Protein AF-A0A954UWZ0-F1 (afdb_monomer)

Sequence (374 aa):
MNQTPENRAALRHLAVEPMRAAGLEYAEPALAWEMLARMNYYPSLVQVFGRQIIESVGRKPLGKEGPRWLLHRETLFEGEVAERIANQIRDRFQLTLNLDLRYECIAKSIALHRLDTAGGDAKVLTQGLSAPEIASIALQNWPGSLSKPTVGDFEELLREMVDLGVLGRFPQDRYGLRNAQVAQMLGLRDTLESDLLALMDRENEPSYDAAEFHTALRPLLPEERAPFADRVMERLFDLGMPGLRIAIVPEAIVGTEAANRLKVAAAVWLGGKHALVSPEEARIRKALDACGSDPQVLVIDGPWKDSTATALSRHPAVIQGRCLPIWCLEFLPTSEHDWEVYRASTWSEAMLRHWLVERGLASALDDVETRRAI

Radius of gyration: 31.94 Å; Cα contacts (8 Å, |Δi|>4): 520; chains: 1; bounding box: 74×58×81 Å

pLDDT: mean 87.0, std 9.44, range [48.03, 98.19]

Foldseek 3Di:
DQPDPVNVVVLLCLLAVLCVVLQEHEPDSCVSVVLCVLLVNDSVLSNVLSVLLSVVVVPDPDDDDDSHHYDDPCSRCHDPSNVVSLVVSLVVLVVLCVVDLLSLLLLLQLLLQLVPDDCSVCAAAPAADALVVSLVRSVVLAAPQDDRDDSVVSLVVQVVCVVSQQWDADPPRGIHGNHVSSSVSSHDNVVSVVVSNVRNDWHDQDDDDQQFAWDALPPVRRLATQLARNVLLCVLQPLVDFFEEEEQRACVARNPPNLVSNLSSCCVPVNDHEEEFELDLVGVVVVLVVQDQAAYEYEYEDDDDQVSRVVVRPDPCRVVSSYYYYYYDNDDDDDPDDHHYDYGDHHDLSNVLVSCVVVVVDPGSDDPVSVVVD

Nearest PDB structures (foldseek):
  6lk0-assembly1_A  TM=4.253E-01  e=1.100E-01  Homo sapiens
  4xgu-assembly1_A  TM=4.055E-01  e=1.363E-01  Caenorhabditis elegans
  6l8d-assembly1_B  TM=5.188E-01  e=1.686E+00  Synechocystis sp. PCC 6803 substr. Kazusa
  3g2q-assembly1_A  TM=3.114E-01  e=8.407E-01  Amycolatopsis orientalis
  1nv9-assembly1_A  TM=2.698E-01  e=1.514E+00  Thermotoga maritima

Structure (mmCIF, N/CA/C/O backbone):
data_AF-A0A954UWZ0-F1
#
_entry.id   AF-A0A954UWZ0-F1
#
loop_
_atom_site.group_PDB
_atom_site.id
_atom_site.type_symbol
_atom_site.label_atom_id
_atom_site.label_alt_id
_atom_site.label_comp_id
_atom_site.label_asym_id
_atom_site.label_entity_id
_atom_site.label_seq_id
_atom_site.pdbx_PDB_ins_code
_atom_site.Cartn_x
_atom_site.Cartn_y
_atom_site.Cartn_z
_atom_site.occupancy
_atom_site.B_iso_or_equiv
_atom_site.auth_seq_id
_atom_site.auth_comp_id
_atom_site.auth_asym_id
_atom_site.auth_atom_id
_atom_site.pdbx_PDB_model_num
ATOM 1 N N . MET A 1 1 ? -27.052 6.451 12.033 1.00 48.03 1 MET A N 1
ATOM 2 C CA . MET A 1 1 ? -28.026 5.764 11.133 1.00 48.03 1 MET A CA 1
ATOM 3 C C . MET A 1 1 ? -29.005 4.744 11.775 1.00 48.03 1 MET A C 1
ATOM 5 O O . MET A 1 1 ? -30.148 4.702 11.338 1.00 48.03 1 MET A O 1
ATOM 9 N N . ASN A 1 2 ? -28.676 3.939 12.803 1.00 51.31 2 ASN A N 1
ATOM 10 C CA . ASN A 1 2 ? -29.517 2.775 13.215 1.00 51.31 2 ASN A CA 1
ATOM 11 C C . ASN A 1 2 ? -30.603 3.016 14.299 1.00 51.31 2 ASN A C 1
ATOM 13 O O . ASN A 1 2 ? -31.084 2.058 14.900 1.00 51.31 2 ASN A O 1
ATOM 17 N N . GLN A 1 3 ? -30.987 4.262 14.598 1.00 56.03 3 GLN A N 1
ATOM 18 C CA . GLN A 1 3 ? -31.855 4.565 15.757 1.00 56.03 3 GLN A CA 1
ATOM 19 C C . GLN A 1 3 ? -33.320 4.894 15.419 1.00 56.03 3 GLN A C 1
ATOM 21 O O . GLN A 1 3 ? -34.137 5.021 16.338 1.00 56.03 3 GLN A O 1
ATOM 26 N N . THR A 1 4 ? -33.689 5.007 14.136 1.00 72.88 4 THR A N 1
ATOM 27 C CA . THR A 1 4 ? -35.088 5.288 13.774 1.00 72.88 4 THR A CA 1
ATOM 28 C C . THR A 1 4 ? -36.001 4.117 14.164 1.00 72.88 4 THR A C 1
ATOM 30 O O . THR A 1 4 ? -35.552 2.964 14.236 1.00 72.88 4 THR A O 1
ATOM 33 N N . PRO A 1 5 ? -37.284 4.377 14.470 1.00 73.00 5 PRO A N 1
ATOM 34 C CA . PRO A 1 5 ? -38.258 3.319 14.715 1.00 73.00 5 PRO A CA 1
ATOM 35 C C . PRO A 1 5 ? -38.343 2.306 13.563 1.00 73.00 5 PRO A C 1
ATOM 37 O O . PRO A 1 5 ? -38.382 1.106 13.840 1.00 73.00 5 PRO A O 1
ATOM 40 N N . GLU A 1 6 ? -38.282 2.751 12.297 1.00 76.12 6 GLU A N 1
ATOM 41 C CA . GLU A 1 6 ? -38.305 1.834 11.147 1.00 76.12 6 GLU A CA 1
ATOM 42 C C . GLU A 1 6 ? -37.066 0.932 11.111 1.00 76.12 6 GLU A C 1
ATOM 44 O O . GLU A 1 6 ? -37.188 -0.282 10.945 1.00 76.12 6 GLU A O 1
ATOM 49 N N . ASN A 1 7 ? -35.874 1.492 11.350 1.00 77.31 7 ASN A N 1
ATOM 50 C CA . ASN A 1 7 ? -34.628 0.722 11.338 1.00 77.31 7 ASN A CA 1
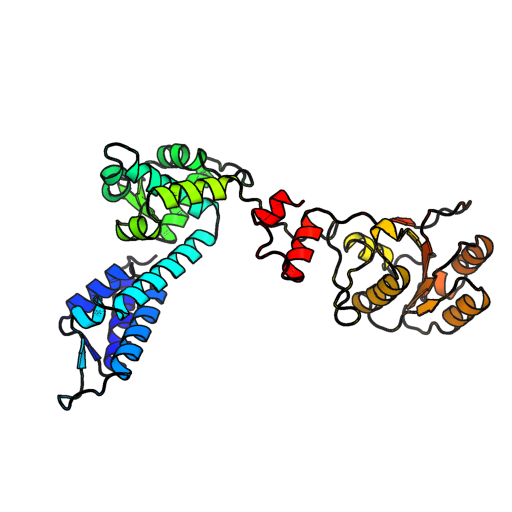ATOM 51 C C . ASN A 1 7 ? -34.595 -0.320 12.462 1.00 77.31 7 ASN A C 1
ATOM 53 O O . ASN A 1 7 ? -34.127 -1.440 12.258 1.00 77.31 7 ASN A O 1
ATOM 57 N N . ARG A 1 8 ? -35.147 0.004 13.638 1.00 78.06 8 ARG A N 1
ATOM 58 C CA . ARG A 1 8 ? -35.280 -0.958 14.744 1.00 78.06 8 ARG A CA 1
ATOM 59 C C . ARG A 1 8 ? -36.257 -2.086 14.423 1.00 78.06 8 ARG A C 1
ATOM 61 O O . ARG A 1 8 ? -35.987 -3.229 14.790 1.00 78.06 8 ARG A O 1
ATOM 68 N N . ALA A 1 9 ? -37.356 -1.793 13.729 1.00 84.00 9 ALA A N 1
ATOM 69 C CA . ALA A 1 9 ? -38.283 -2.821 13.265 1.00 84.00 9 ALA A CA 1
ATOM 70 C C . ALA A 1 9 ? -37.613 -3.744 12.233 1.00 84.00 9 ALA A C 1
ATOM 72 O O . ALA A 1 9 ? -37.631 -4.962 12.407 1.00 84.00 9 ALA A O 1
ATOM 73 N N . ALA A 1 10 ? -36.941 -3.181 11.224 1.00 85.25 10 ALA A N 1
ATOM 74 C CA . ALA A 1 10 ? -36.219 -3.945 10.207 1.00 85.25 10 ALA A CA 1
ATOM 75 C C . ALA A 1 10 ? -35.117 -4.839 10.809 1.00 85.25 10 ALA A C 1
ATOM 77 O O . ALA A 1 10 ? -35.007 -6.015 10.464 1.00 85.25 10 ALA A O 1
ATOM 78 N N . LEU A 1 11 ? -34.347 -4.325 11.775 1.00 85.25 11 LEU A N 1
ATOM 79 C CA . LEU A 1 11 ? -33.354 -5.110 12.518 1.00 85.25 11 LEU A CA 1
ATOM 80 C C . LEU A 1 11 ? -33.984 -6.265 13.300 1.00 85.25 11 LEU A C 1
ATOM 82 O O . LEU A 1 11 ? -33.419 -7.356 13.356 1.00 85.25 11 LEU A O 1
ATOM 86 N N . ARG A 1 12 ? -35.168 -6.058 13.882 1.00 88.19 12 ARG A N 1
ATOM 87 C CA . ARG A 1 12 ? -35.901 -7.134 14.553 1.00 88.19 12 ARG A CA 1
ATOM 88 C C . ARG A 1 12 ? -36.356 -8.207 13.568 1.00 88.19 12 ARG A C 1
ATOM 90 O O . ARG A 1 12 ? -36.210 -9.385 13.883 1.00 88.19 12 ARG A O 1
ATOM 97 N N . HIS A 1 13 ? -36.864 -7.829 12.396 1.00 90.69 13 HIS A N 1
ATOM 98 C CA . HIS A 1 13 ? -37.191 -8.796 11.341 1.00 90.69 13 HIS A CA 1
ATOM 99 C C . HIS A 1 13 ? -35.959 -9.617 10.951 1.00 90.69 13 HIS A C 1
ATOM 101 O O . HIS A 1 13 ? -36.022 -10.845 10.926 1.00 90.69 13 HIS A O 1
ATOM 107 N N . LEU A 1 14 ? -34.813 -8.955 10.785 1.00 91.19 14 LEU A N 1
ATOM 108 C CA . LEU A 1 14 ? -33.541 -9.603 10.472 1.00 91.19 14 LEU A CA 1
ATOM 109 C C . LEU A 1 14 ? -33.065 -10.580 11.560 1.00 91.19 14 LEU A C 1
ATOM 111 O O . LEU A 1 14 ? -32.454 -11.594 11.238 1.00 91.19 14 LEU A O 1
ATOM 115 N N . ALA A 1 15 ? -33.343 -10.299 12.835 1.00 89.62 15 ALA A N 1
ATOM 116 C CA . ALA A 1 15 ? -33.017 -11.203 13.937 1.00 89.62 15 ALA A CA 1
ATOM 117 C C . ALA A 1 15 ? -34.002 -12.383 14.054 1.00 89.62 15 ALA A C 1
ATOM 119 O O . ALA A 1 15 ? -33.606 -13.480 14.431 1.00 89.62 15 ALA A O 1
ATOM 120 N N . VAL A 1 16 ? -35.285 -12.181 13.738 1.00 92.44 16 VAL A N 1
ATOM 121 C CA . VAL A 1 16 ? -36.350 -13.154 14.039 1.00 92.44 16 VAL A CA 1
ATOM 122 C C . VAL A 1 16 ? -36.693 -14.068 12.865 1.00 92.44 16 VAL A C 1
ATOM 124 O O . VAL A 1 16 ? -36.860 -15.272 13.060 1.00 92.44 16 VAL A O 1
ATOM 127 N N . GLU A 1 17 ? -36.836 -13.531 11.656 1.00 91.56 17 GLU A N 1
ATOM 128 C CA . GLU A 1 17 ? -37.339 -14.306 10.515 1.00 91.56 17 GLU A CA 1
ATOM 129 C C . GLU A 1 17 ? -36.389 -15.422 10.069 1.00 91.56 17 GLU A C 1
ATOM 131 O O . GLU A 1 17 ? -36.869 -16.546 9.895 1.00 91.56 17 GLU A O 1
ATOM 136 N N . PRO A 1 18 ? -35.062 -15.202 9.967 1.00 90.25 18 PRO A N 1
ATOM 137 C CA . PRO A 1 18 ? -34.137 -16.272 9.606 1.00 90.25 18 PRO A CA 1
ATOM 138 C C . PRO A 1 18 ? -34.123 -17.416 10.627 1.00 90.25 18 PRO A C 1
ATOM 140 O O . PRO A 1 18 ? -34.070 -18.579 10.237 1.00 90.25 18 PRO A O 1
ATOM 143 N N . MET A 1 19 ? -34.233 -17.102 11.926 1.00 89.44 19 MET A N 1
ATOM 144 C CA . MET A 1 19 ? -34.330 -18.116 12.986 1.00 89.44 19 MET A CA 1
ATOM 145 C C . MET A 1 19 ? -35.578 -18.976 12.795 1.00 89.44 19 MET A C 1
ATOM 147 O O . MET A 1 19 ? -35.490 -20.201 12.747 1.00 89.44 19 MET A O 1
ATOM 151 N N . ARG A 1 20 ? -36.735 -18.334 12.596 1.00 89.12 20 ARG A N 1
ATOM 152 C CA . ARG A 1 20 ? -38.009 -19.033 12.378 1.00 89.12 20 ARG A CA 1
ATOM 153 C C . ARG A 1 20 ? -38.005 -19.885 11.120 1.00 89.12 20 ARG A C 1
ATOM 155 O O . ARG A 1 20 ? -38.524 -20.999 11.152 1.00 89.12 20 ARG A O 1
ATOM 162 N N . ALA A 1 21 ? -37.415 -19.385 10.036 1.00 88.12 21 ALA A N 1
ATOM 163 C CA . ALA A 1 21 ? -37.263 -20.132 8.792 1.00 88.12 21 ALA A CA 1
ATOM 164 C C . ALA A 1 21 ? -36.388 -21.385 8.973 1.00 88.12 21 ALA A C 1
ATOM 166 O O . ALA A 1 21 ? -36.659 -22.410 8.355 1.00 88.12 21 ALA A O 1
ATOM 167 N N . ALA A 1 22 ? -35.394 -21.331 9.865 1.00 86.44 22 ALA A N 1
ATOM 168 C CA . ALA A 1 22 ? -34.556 -22.470 10.238 1.00 86.44 22 ALA A CA 1
ATOM 169 C C . ALA A 1 22 ? -35.210 -23.424 11.264 1.00 86.44 22 ALA A C 1
ATOM 171 O O . ALA A 1 22 ? -34.562 -24.361 11.724 1.00 86.44 22 ALA A O 1
ATOM 172 N N . GLY A 1 23 ? -36.475 -23.200 11.643 1.00 86.75 23 GLY A N 1
ATOM 173 C CA . GLY A 1 23 ? -37.163 -24.003 12.659 1.00 86.75 23 GLY A CA 1
ATOM 174 C C . GLY A 1 23 ? -36.753 -23.666 14.096 1.00 86.75 23 GLY A C 1
ATOM 175 O O . GLY A 1 23 ? -36.926 -24.487 14.992 1.00 86.75 23 GLY A O 1
ATOM 176 N N . LEU A 1 24 ? -36.210 -22.472 14.336 1.00 87.25 24 LEU A N 1
ATOM 177 C CA . LEU A 1 24 ? -35.802 -21.989 15.654 1.00 87.25 24 LEU A CA 1
ATOM 178 C C . LEU A 1 24 ? -36.759 -20.897 16.142 1.00 87.25 24 LEU A C 1
ATOM 180 O O . LEU A 1 24 ? -37.210 -20.047 15.373 1.00 87.25 24 LEU A O 1
ATOM 184 N N . GLU A 1 25 ? -37.056 -20.880 17.435 1.00 89.19 25 GLU A N 1
ATOM 185 C CA . GLU A 1 25 ? -37.879 -19.841 18.053 1.00 89.19 25 GLU A CA 1
ATOM 186 C C . GLU A 1 25 ? -37.233 -19.362 19.351 1.00 89.19 25 GLU A C 1
ATOM 188 O O . GLU A 1 25 ? -36.714 -20.157 20.124 1.00 89.19 25 GLU A O 1
ATOM 193 N N . TYR A 1 26 ? -37.226 -18.054 19.603 1.00 89.88 26 TYR A N 1
ATOM 194 C CA . TYR A 1 26 ? -36.722 -17.528 20.871 1.00 89.88 26 TYR A CA 1
ATOM 195 C C . TYR A 1 26 ? -37.635 -17.972 22.014 1.00 89.88 26 TYR A C 1
ATOM 197 O O . TYR A 1 26 ? -38.842 -17.745 21.942 1.00 89.88 26 TYR A O 1
ATOM 205 N N . ALA A 1 27 ? -37.057 -18.543 23.076 1.00 89.69 27 ALA A N 1
ATOM 206 C CA . ALA A 1 27 ? -37.810 -18.933 24.269 1.00 89.69 27 ALA A CA 1
ATOM 207 C C . ALA A 1 27 ? -38.535 -17.728 24.897 1.00 89.69 27 ALA A C 1
ATOM 209 O O . ALA A 1 27 ? -39.669 -17.838 25.355 1.00 89.69 27 ALA A O 1
ATOM 210 N N . GLU A 1 28 ? -37.899 -16.555 24.840 1.00 90.81 28 GLU A N 1
ATOM 211 C CA . GLU A 1 28 ? -38.469 -15.280 25.262 1.00 90.81 28 GLU A CA 1
ATOM 212 C C . GLU A 1 28 ? -38.298 -14.223 24.158 1.00 90.81 28 GLU A C 1
ATOM 214 O O . GLU A 1 28 ? -37.188 -14.038 23.649 1.00 90.81 28 GLU A O 1
ATOM 219 N N . PRO A 1 29 ? -39.337 -13.432 23.822 1.00 85.75 29 PRO A N 1
ATOM 220 C CA . PRO A 1 29 ? -39.229 -12.363 22.825 1.00 85.75 29 PRO A CA 1
ATOM 221 C C . PRO A 1 29 ? -38.165 -11.300 23.142 1.00 85.75 29 PRO A C 1
ATOM 223 O O . PRO A 1 29 ? -37.688 -10.619 22.233 1.00 85.75 29 PRO A O 1
ATOM 226 N N . ALA A 1 30 ? -37.803 -11.141 24.420 1.00 88.69 30 ALA A N 1
ATOM 227 C CA . ALA A 1 30 ? -36.770 -10.214 24.875 1.00 88.69 30 ALA A CA 1
ATOM 228 C C . ALA A 1 30 ? -35.358 -10.618 24.413 1.00 88.69 30 ALA A C 1
ATOM 230 O O . ALA A 1 30 ? -34.522 -9.742 24.195 1.00 88.69 30 ALA A O 1
ATOM 231 N N . LEU A 1 31 ? -35.105 -11.911 24.177 1.00 90.38 31 LEU A N 1
ATOM 232 C CA . LEU A 1 31 ? -33.791 -12.410 23.754 1.00 90.38 31 LEU A CA 1
ATOM 233 C C . LEU A 1 31 ? -33.380 -11.881 22.377 1.00 90.38 31 LEU A C 1
ATOM 235 O O . LEU A 1 31 ? -32.201 -11.619 22.147 1.00 90.38 31 LEU A O 1
ATOM 239 N N . ALA A 1 32 ? -34.341 -11.650 21.479 1.00 89.62 32 ALA A N 1
ATOM 240 C CA . ALA A 1 32 ? -34.068 -11.016 20.192 1.00 89.62 32 ALA A CA 1
ATOM 241 C C . ALA A 1 32 ? -33.551 -9.576 20.372 1.00 89.62 32 ALA A C 1
ATOM 243 O O . ALA A 1 32 ? -32.620 -9.156 19.691 1.00 89.62 32 ALA A O 1
ATOM 244 N N . TRP A 1 33 ? -34.110 -8.824 21.324 1.00 87.38 33 TRP A N 1
ATOM 245 C CA . TRP A 1 33 ? -33.643 -7.471 21.636 1.00 87.38 33 TRP A CA 1
ATOM 246 C C . TRP A 1 33 ? -32.287 -7.471 22.338 1.00 87.38 33 TRP A C 1
ATOM 248 O O . TRP A 1 33 ? -31.439 -6.637 22.027 1.00 87.38 33 TRP A O 1
ATOM 258 N N . GLU A 1 34 ? -32.056 -8.427 23.236 1.00 86.50 34 GLU A N 1
ATOM 259 C CA . GLU A 1 34 ? -30.763 -8.609 23.897 1.00 86.50 34 GLU A CA 1
ATOM 260 C C . GLU A 1 34 ? -29.657 -8.952 22.885 1.00 86.50 34 GLU A C 1
ATOM 262 O O . GLU A 1 34 ? -28.566 -8.382 22.932 1.00 86.50 34 GLU A O 1
ATOM 267 N N . MET A 1 35 ? -29.963 -9.811 21.907 1.00 85.94 35 MET A N 1
ATOM 268 C CA . MET A 1 35 ? -29.074 -10.116 20.787 1.00 85.94 35 MET A CA 1
ATOM 269 C C . MET A 1 35 ? -28.753 -8.854 19.977 1.00 85.94 35 MET A C 1
ATOM 271 O O . MET A 1 35 ? -27.581 -8.560 19.746 1.00 85.94 35 MET A O 1
ATOM 275 N N . LEU A 1 36 ? -29.767 -8.081 19.573 1.00 85.06 36 LEU A N 1
ATOM 276 C CA . LEU A 1 36 ? -29.563 -6.834 18.826 1.00 85.06 36 LEU A CA 1
ATOM 277 C C . LEU A 1 36 ? -28.694 -5.832 19.596 1.00 85.06 36 LEU A C 1
ATOM 279 O O . LEU A 1 36 ? -27.803 -5.218 19.006 1.00 85.06 36 LEU A O 1
ATOM 283 N N . ALA A 1 37 ? -28.917 -5.701 20.906 1.00 78.88 37 ALA A N 1
ATOM 284 C CA . ALA A 1 37 ? -28.127 -4.836 21.771 1.00 78.88 37 ALA A CA 1
ATOM 285 C C . ALA A 1 37 ? -26.653 -5.265 21.821 1.00 78.88 37 ALA A C 1
ATOM 287 O O . ALA A 1 37 ? -25.778 -4.422 21.627 1.00 78.88 37 ALA A O 1
ATOM 288 N N . ARG A 1 38 ? -26.371 -6.567 21.981 1.00 77.06 38 ARG A N 1
ATOM 289 C CA . ARG A 1 38 ? -25.001 -7.115 21.938 1.00 77.06 38 ARG A CA 1
ATOM 290 C C . ARG A 1 38 ? -24.318 -6.930 20.585 1.00 77.06 38 ARG A C 1
ATOM 292 O O . ARG A 1 38 ? -23.105 -6.745 20.536 1.00 77.06 38 ARG A O 1
ATOM 299 N N . MET A 1 39 ? -25.072 -6.980 19.486 1.00 77.25 39 MET A N 1
ATOM 300 C CA . MET A 1 39 ? -24.551 -6.710 18.137 1.00 77.25 39 MET A CA 1
ATOM 301 C C . MET A 1 39 ? -24.466 -5.209 17.833 1.00 77.25 39 MET A C 1
ATOM 303 O O . MET A 1 39 ? -24.257 -4.815 16.684 1.00 77.25 39 MET A O 1
ATOM 307 N N . ASN A 1 40 ? -24.687 -4.361 18.842 1.00 72.81 40 ASN A N 1
ATOM 308 C CA . ASN A 1 40 ? -24.685 -2.909 18.742 1.00 72.81 40 ASN A CA 1
ATOM 309 C C . ASN A 1 40 ? -25.610 -2.378 17.623 1.00 72.81 40 ASN A C 1
ATOM 311 O O . ASN A 1 40 ? -25.393 -1.298 17.064 1.00 72.81 40 ASN A O 1
ATOM 315 N N . TYR A 1 41 ? -26.662 -3.145 17.313 1.00 74.62 41 TYR A N 1
ATOM 316 C CA . TYR A 1 41 ? -27.624 -2.901 16.241 1.00 74.62 41 TYR A CA 1
ATOM 317 C C . TYR A 1 41 ? -27.005 -2.813 14.831 1.00 74.62 41 TYR A C 1
ATOM 319 O O . TYR A 1 41 ? -27.553 -2.124 13.973 1.00 74.62 41 TYR A O 1
ATOM 327 N N . TYR A 1 42 ? -25.882 -3.492 14.554 1.00 74.94 42 TYR A N 1
ATOM 328 C CA . TYR A 1 42 ? -25.341 -3.606 13.190 1.00 74.94 42 TYR A CA 1
ATOM 329 C C . TYR A 1 42 ? -25.991 -4.759 12.420 1.00 74.94 42 TYR A C 1
ATOM 331 O O . TYR A 1 42 ? -25.825 -5.913 12.824 1.00 74.94 42 TYR A O 1
ATOM 339 N N . PRO A 1 43 ? -26.644 -4.501 11.269 1.00 77.88 43 PRO A N 1
ATOM 340 C CA . PRO A 1 43 ? -27.280 -5.553 10.473 1.00 77.88 43 PRO A CA 1
ATOM 341 C C . PRO A 1 43 ? -26.333 -6.701 10.096 1.00 77.88 43 PRO A C 1
ATOM 343 O O . PRO A 1 43 ? -26.701 -7.870 10.184 1.00 77.88 43 PRO A O 1
ATOM 346 N N . SER A 1 44 ? -25.089 -6.381 9.727 1.00 75.88 44 SER A N 1
ATOM 347 C CA . SER A 1 44 ? -24.096 -7.387 9.331 1.00 75.88 44 SER A CA 1
ATOM 348 C C . SER A 1 44 ? -23.703 -8.314 10.488 1.00 75.88 44 SER A C 1
ATOM 350 O O . SER A 1 44 ? -23.582 -9.519 10.285 1.00 75.88 44 SER A O 1
ATOM 352 N N . LEU A 1 45 ? -23.575 -7.790 11.712 1.00 77.06 45 LEU A N 1
ATOM 353 C CA . LEU A 1 45 ? -23.287 -8.598 12.901 1.00 77.06 45 LEU A CA 1
ATOM 354 C C . LEU A 1 45 ? -24.476 -9.482 13.291 1.00 77.06 45 LEU A C 1
ATOM 356 O O . LEU A 1 45 ? -24.283 -10.642 13.640 1.00 77.06 45 LEU A O 1
ATOM 360 N N . VAL A 1 46 ? -25.703 -8.974 13.154 1.00 84.50 46 VAL A N 1
ATOM 361 C CA . VAL A 1 46 ? -26.940 -9.747 13.367 1.00 84.50 46 VAL A CA 1
ATOM 362 C C . VAL A 1 46 ? -27.012 -10.948 12.421 1.00 84.50 46 VAL A C 1
ATOM 364 O O . VAL A 1 46 ? -27.310 -12.057 12.858 1.00 84.50 46 VAL A O 1
ATOM 367 N N . GLN A 1 47 ? -26.685 -10.753 11.141 1.00 85.69 47 GLN A N 1
ATOM 368 C CA . GLN A 1 47 ? -26.651 -11.831 10.146 1.00 85.69 47 GLN A CA 1
ATOM 369 C C . GLN A 1 47 ? -25.580 -12.875 10.460 1.00 85.69 47 GLN A C 1
ATOM 371 O O . GLN A 1 47 ? -25.848 -14.077 10.423 1.00 85.69 47 GLN A O 1
ATOM 376 N N . VAL A 1 48 ? -24.370 -12.418 10.786 1.00 80.50 48 VAL A N 1
ATOM 377 C CA . VAL A 1 48 ? -23.250 -13.295 11.132 1.00 80.50 48 VAL A CA 1
ATOM 378 C C . VAL A 1 48 ? -23.582 -14.119 12.377 1.00 80.50 48 VAL A C 1
ATOM 380 O O . VAL A 1 48 ? -23.448 -15.341 12.335 1.00 80.50 48 VAL A O 1
ATOM 383 N N . PHE A 1 49 ? -24.099 -13.483 13.432 1.00 82.31 49 PHE A N 1
ATOM 384 C CA . PHE A 1 49 ? -24.588 -14.147 14.641 1.00 82.31 49 PHE A CA 1
ATOM 385 C C . PHE A 1 49 ? -25.629 -15.212 14.301 1.00 82.31 49 PHE A C 1
ATOM 387 O O . PHE A 1 49 ? -25.502 -16.364 14.713 1.00 82.31 49 PHE A O 1
ATOM 394 N N . GLY A 1 50 ? -26.640 -14.842 13.511 1.00 87.31 50 GLY A N 1
ATOM 395 C CA . GLY A 1 50 ? -27.712 -15.755 13.150 1.00 87.31 50 GLY A CA 1
ATOM 396 C C . GLY A 1 50 ? -27.202 -16.999 12.424 1.00 87.31 50 GLY A C 1
ATOM 397 O O . GLY A 1 50 ? -27.568 -18.119 12.779 1.00 87.31 50 GLY A O 1
ATOM 398 N N . ARG A 1 51 ? -26.273 -16.826 11.477 1.00 86.81 51 ARG A N 1
ATOM 399 C CA . ARG A 1 51 ? -25.600 -17.951 10.818 1.00 86.81 51 ARG A CA 1
ATOM 400 C C . ARG A 1 51 ? -24.889 -18.857 11.829 1.00 86.81 51 ARG A C 1
ATOM 402 O O . ARG A 1 51 ? -25.055 -20.070 11.755 1.00 86.81 51 ARG A O 1
ATOM 409 N N . GLN A 1 52 ? -24.154 -18.290 12.791 1.00 83.31 52 GLN A N 1
ATOM 410 C CA . GLN A 1 52 ? -23.436 -19.086 13.794 1.00 83.31 52 GLN A CA 1
ATOM 411 C C . GLN A 1 52 ? -24.365 -19.919 14.683 1.00 83.31 52 GLN A C 1
ATOM 413 O O . GLN A 1 52 ? -24.005 -21.046 15.025 1.00 83.31 52 GLN A O 1
ATOM 418 N N . ILE A 1 53 ? -25.533 -19.383 15.051 1.00 85.06 53 ILE A N 1
ATOM 419 C CA . ILE A 1 53 ? -26.549 -20.117 15.817 1.00 85.06 53 ILE A CA 1
ATOM 420 C C . ILE A 1 53 ? -27.123 -21.264 14.988 1.00 85.06 53 ILE A C 1
ATOM 422 O O . ILE A 1 53 ? -27.179 -22.396 15.457 1.00 85.06 53 ILE A O 1
ATOM 426 N N . ILE A 1 54 ? -27.508 -21.006 13.738 1.00 85.88 54 ILE A N 1
ATOM 427 C CA . ILE A 1 54 ? -28.083 -22.044 12.870 1.00 85.88 54 ILE A CA 1
ATOM 428 C C . ILE A 1 54 ? -27.070 -23.178 12.646 1.00 85.88 54 ILE A C 1
ATOM 430 O O . ILE A 1 54 ? -27.416 -24.353 12.761 1.00 85.88 54 ILE A O 1
ATOM 434 N N . GLU A 1 55 ? -25.802 -22.843 12.397 1.00 83.31 55 GLU A N 1
ATOM 435 C CA . GLU A 1 55 ? -24.730 -23.828 12.220 1.00 83.31 55 GLU A CA 1
ATOM 436 C C . GLU A 1 55 ? -24.424 -24.627 13.494 1.00 83.31 55 GLU A C 1
ATOM 438 O O . GLU A 1 55 ? -24.112 -25.816 13.407 1.00 83.31 55 GLU A O 1
ATOM 443 N N . SER A 1 56 ? -24.483 -24.003 14.675 1.00 76.94 56 SER A N 1
ATOM 444 C CA . SER A 1 56 ? -24.187 -24.688 15.940 1.00 76.94 56 SER A CA 1
ATOM 445 C C . SER A 1 56 ? -25.310 -25.640 16.353 1.00 76.94 56 SER A C 1
ATOM 447 O O . SER A 1 56 ? -25.040 -26.738 16.845 1.00 76.94 56 SER A O 1
ATOM 449 N N . VAL A 1 57 ? -26.562 -25.255 16.099 1.00 75.38 57 VAL A N 1
ATOM 450 C CA . VAL A 1 57 ? -27.747 -26.067 16.392 1.00 75.38 57 VAL A CA 1
ATOM 451 C C . VAL A 1 57 ? -27.899 -27.205 15.385 1.00 75.38 57 VAL A C 1
ATOM 453 O O . VAL A 1 57 ? -28.158 -28.335 15.789 1.00 75.38 57 VAL A O 1
ATOM 456 N N . GLY A 1 58 ? -27.640 -26.957 14.095 1.00 65.62 58 GLY A N 1
ATOM 457 C CA . GLY A 1 58 ? -27.709 -27.977 13.041 1.00 65.62 58 GLY A CA 1
ATOM 458 C C . GLY A 1 58 ? -26.714 -29.136 13.197 1.00 65.62 58 GLY A C 1
ATOM 459 O O . GLY A 1 58 ? -26.896 -30.186 12.586 1.00 65.62 58 GLY A O 1
ATOM 460 N N . ARG A 1 59 ? -25.673 -28.979 14.027 1.00 61.72 59 ARG A N 1
ATOM 461 C CA . ARG A 1 59 ? -24.676 -30.025 14.328 1.00 61.72 59 ARG A CA 1
ATOM 462 C C . ARG A 1 59 ? -25.062 -30.941 15.494 1.00 61.72 59 ARG A C 1
ATOM 464 O O . ARG A 1 59 ? -24.398 -31.956 15.695 1.00 61.72 59 ARG A O 1
ATOM 471 N N . LYS A 1 60 ? -26.102 -30.614 16.270 1.00 61.81 60 LYS A N 1
ATOM 472 C CA . LYS A 1 60 ? -26.586 -31.458 17.375 1.00 61.81 60 LYS A CA 1
ATOM 473 C C . LYS A 1 60 ? -27.759 -32.321 16.888 1.00 61.81 60 LYS A C 1
ATOM 475 O O . LYS A 1 60 ? -28.655 -31.786 16.240 1.00 61.81 60 LYS A O 1
ATOM 480 N N . PRO A 1 61 ? -27.803 -33.635 17.188 1.00 53.88 61 PRO A N 1
ATOM 481 C CA . PRO A 1 61 ? -28.970 -34.454 16.877 1.00 53.88 61 PRO A CA 1
ATOM 482 C C . PRO A 1 61 ? -30.164 -33.935 17.690 1.00 53.88 61 PRO A C 1
ATOM 484 O O . PRO A 1 61 ? -30.226 -34.100 18.907 1.00 53.88 61 PRO A O 1
ATOM 487 N N . LEU A 1 62 ? -31.081 -33.245 17.013 1.00 58.34 62 LEU A N 1
ATOM 488 C CA . LEU A 1 62 ? -32.267 -32.653 17.623 1.00 58.34 62 LEU A CA 1
ATOM 489 C C . LEU A 1 62 ? -33.199 -33.774 18.116 1.00 58.34 62 LEU A C 1
ATOM 491 O O . LEU A 1 62 ? -33.601 -34.654 17.352 1.00 58.34 62 LEU A O 1
ATOM 495 N N . GLY A 1 63 ? -33.500 -33.768 19.417 1.00 56.56 63 GLY A N 1
ATOM 496 C CA . GLY A 1 63 ? -34.437 -34.695 20.056 1.00 56.56 63 GLY A CA 1
ATOM 497 C C . GLY A 1 63 ? -35.884 -34.485 19.590 1.00 56.56 63 GLY A C 1
ATOM 498 O O . GLY A 1 63 ? -36.252 -33.411 19.126 1.00 56.56 63 GLY A O 1
ATOM 499 N N . LYS A 1 64 ? -36.703 -35.538 19.712 1.00 51.75 64 LYS A N 1
ATOM 500 C CA . LYS A 1 64 ? -38.045 -35.709 19.115 1.00 51.75 64 LYS A CA 1
ATOM 501 C C . LYS A 1 64 ? -39.181 -34.849 19.718 1.00 51.75 64 LYS A C 1
ATOM 503 O O . LYS A 1 64 ? -40.295 -35.352 19.842 1.00 51.75 64 LYS A O 1
ATOM 508 N N . GLU A 1 65 ? -38.962 -33.586 20.071 1.00 52.91 65 GLU A N 1
ATOM 509 C CA . GLU A 1 65 ? -40.045 -32.722 20.573 1.00 52.91 65 GLU A CA 1
ATOM 510 C C . GLU A 1 65 ? -40.278 -31.492 19.687 1.00 52.91 65 GLU A C 1
ATOM 512 O O . GLU A 1 65 ? -39.569 -30.494 19.755 1.00 52.91 65 GLU A O 1
ATOM 517 N N . GLY A 1 66 ? -41.342 -31.578 18.882 1.00 57.84 66 GLY A N 1
ATOM 518 C CA . GLY A 1 66 ? -41.996 -30.440 18.234 1.00 57.84 66 GLY A CA 1
ATOM 519 C C . GLY A 1 66 ? -41.336 -29.897 16.954 1.00 57.84 66 GLY A C 1
ATOM 520 O O . GLY A 1 66 ? -40.196 -30.221 16.635 1.00 57.84 66 GLY A O 1
ATOM 521 N N . PRO A 1 67 ? -42.063 -29.063 16.181 1.00 60.56 67 PRO A N 1
ATOM 522 C CA . PRO A 1 67 ? -41.593 -28.539 14.897 1.00 60.56 67 PRO A CA 1
ATOM 523 C C . PRO A 1 67 ? -40.634 -27.341 15.020 1.00 60.56 67 PRO A C 1
ATOM 525 O O . PRO A 1 67 ? -40.145 -26.870 13.994 1.00 60.56 67 PRO A O 1
ATOM 528 N N . ARG A 1 68 ? -40.400 -26.806 16.231 1.00 68.62 68 ARG A N 1
ATOM 529 C CA . ARG A 1 68 ? -39.509 -25.659 16.469 1.00 68.62 68 ARG A CA 1
ATOM 530 C C . ARG A 1 68 ? -38.706 -25.815 17.750 1.00 68.62 68 ARG A C 1
ATOM 532 O O . ARG A 1 68 ? -39.280 -26.082 18.802 1.00 68.62 68 ARG A O 1
ATOM 539 N N . TRP A 1 69 ? -37.401 -25.592 17.661 1.00 79.31 69 TRP A N 1
ATOM 540 C CA . TRP A 1 69 ? -36.498 -25.667 18.804 1.00 79.31 69 TRP A CA 1
ATOM 541 C C . TRP A 1 69 ? -36.367 -24.308 19.495 1.00 79.31 69 TRP A C 1
ATOM 543 O O . TRP A 1 69 ? -36.235 -23.277 18.828 1.00 79.31 69 TRP A O 1
ATOM 553 N N . LEU A 1 70 ? -36.415 -24.306 20.830 1.00 86.00 70 LEU A N 1
ATOM 554 C CA . LEU A 1 70 ? -36.375 -23.079 21.620 1.00 86.00 70 LEU A CA 1
ATOM 555 C C . LEU A 1 70 ? -34.933 -22.625 21.875 1.00 86.00 70 LEU A C 1
ATOM 557 O O . LEU A 1 70 ? -34.120 -23.349 22.444 1.00 86.00 70 LEU A O 1
ATOM 561 N N . LEU A 1 71 ? -34.635 -21.391 21.477 1.00 86.50 71 LEU A N 1
ATOM 562 C CA . LEU A 1 71 ? -33.381 -20.706 21.758 1.00 86.50 71 LEU A CA 1
ATOM 563 C C . LEU A 1 71 ? -33.464 -20.076 23.146 1.00 86.50 71 LEU A C 1
ATOM 565 O O . LEU A 1 71 ? -34.126 -19.050 23.337 1.00 86.50 71 LEU A O 1
ATOM 569 N N . HIS A 1 72 ? -32.780 -20.699 24.099 1.00 86.75 72 HIS A N 1
ATOM 570 C CA . HIS A 1 72 ? -32.601 -20.171 25.446 1.00 86.75 72 HIS A CA 1
ATOM 571 C C . HIS A 1 72 ? -31.385 -19.241 25.530 1.00 86.75 72 HIS A C 1
ATOM 573 O O . HIS A 1 72 ? -30.532 -19.218 24.635 1.00 86.75 72 HIS A O 1
ATOM 579 N N . ARG A 1 73 ? -31.300 -18.467 26.617 1.00 85.06 73 ARG A N 1
ATOM 580 C CA . ARG A 1 73 ? -30.235 -17.480 26.839 1.00 85.06 73 ARG A CA 1
ATOM 581 C C . ARG A 1 73 ? -28.846 -18.123 26.780 1.00 85.06 73 ARG A C 1
ATOM 583 O O . ARG A 1 73 ? -27.953 -17.577 26.140 1.00 85.06 73 ARG A O 1
ATOM 590 N N . GLU A 1 74 ? -28.710 -19.311 27.353 1.00 83.06 74 GLU A N 1
ATOM 591 C CA . GLU A 1 74 ? -27.473 -20.091 27.430 1.00 83.06 74 GLU A CA 1
ATOM 592 C C . GLU A 1 74 ? -27.003 -20.516 26.032 1.00 83.06 74 GLU A C 1
ATOM 594 O O . GLU A 1 74 ? -25.819 -20.514 25.724 1.00 83.06 74 GLU A O 1
ATOM 599 N N . THR A 1 75 ? -27.941 -20.817 25.128 1.00 78.56 75 THR A N 1
ATOM 600 C CA . THR A 1 75 ? -27.613 -21.179 23.737 1.00 78.56 75 THR A CA 1
ATOM 601 C C . THR A 1 75 ? -27.149 -19.974 22.920 1.00 78.56 75 THR A C 1
ATOM 603 O O . THR A 1 75 ? -26.347 -20.112 21.998 1.00 78.56 75 THR A O 1
ATOM 606 N N . LEU A 1 76 ? -27.682 -18.793 23.234 1.00 80.44 76 LEU A N 1
ATOM 607 C CA . LEU A 1 76 ? -27.411 -17.563 22.498 1.00 80.44 76 LEU A CA 1
ATOM 608 C C . LEU A 1 76 ? -26.140 -16.859 22.979 1.00 80.44 76 LEU A C 1
ATOM 610 O O . LEU A 1 76 ? -25.439 -16.256 22.167 1.00 80.44 76 LEU A O 1
ATOM 614 N N . PHE A 1 77 ? -25.867 -16.887 24.285 1.00 80.69 77 PHE A N 1
ATOM 615 C CA . PHE A 1 77 ? -24.882 -16.001 24.907 1.00 80.69 77 PHE A CA 1
ATOM 616 C C . PHE A 1 77 ? -23.877 -16.699 25.827 1.00 80.69 77 PHE A C 1
ATOM 618 O O . PHE A 1 77 ? -23.050 -16.003 26.414 1.00 80.69 77 PHE A O 1
ATOM 625 N N . GLU A 1 78 ? -23.892 -18.031 25.925 1.00 79.31 78 GLU A N 1
ATOM 626 C CA . GLU A 1 78 ? -22.928 -18.787 26.731 1.00 79.31 78 GLU A CA 1
ATOM 627 C C . GLU A 1 78 ? -22.188 -19.855 25.908 1.00 79.31 78 GLU A C 1
ATOM 629 O O . GLU A 1 78 ? -22.665 -20.352 24.884 1.00 79.31 78 GLU A O 1
ATOM 634 N N . GLY A 1 79 ? -20.978 -20.196 26.358 1.00 76.56 79 GLY A N 1
ATOM 635 C CA . GLY A 1 79 ? -20.122 -21.205 25.735 1.00 76.56 79 GLY A CA 1
ATOM 636 C C . GLY A 1 79 ? -19.430 -20.764 24.438 1.00 76.56 79 GLY A C 1
ATOM 637 O O . GLY A 1 79 ? -19.366 -19.586 24.089 1.00 76.56 79 GLY A O 1
ATOM 638 N N . GLU A 1 80 ? -18.913 -21.750 23.703 1.00 73.62 80 GLU A N 1
ATOM 639 C CA . GLU A 1 80 ? -18.045 -21.573 22.524 1.00 73.62 80 GLU A CA 1
ATOM 640 C C . GLU A 1 80 ? -18.678 -20.712 21.412 1.00 73.62 80 GLU A C 1
ATOM 642 O O . GLU A 1 80 ? -18.006 -19.951 20.713 1.00 73.62 80 GLU A O 1
ATOM 647 N N . VAL A 1 81 ? -20.002 -20.791 21.253 1.00 70.56 81 VAL A N 1
ATOM 648 C CA . VAL A 1 81 ? -20.736 -20.013 20.246 1.00 70.56 81 VAL A CA 1
ATOM 649 C C . VAL A 1 81 ? -20.693 -18.520 20.568 1.00 70.56 81 VAL A C 1
ATOM 651 O O . VAL A 1 81 ? -20.460 -17.714 19.666 1.00 70.56 81 VAL A O 1
ATOM 654 N N . ALA A 1 82 ? -20.856 -18.155 21.841 1.00 71.06 82 ALA A N 1
ATOM 655 C CA . ALA A 1 82 ? -20.806 -16.771 22.293 1.00 71.06 82 ALA A CA 1
ATOM 656 C C . ALA A 1 82 ? -19.395 -16.179 22.176 1.00 71.06 82 ALA A C 1
ATOM 658 O O . ALA A 1 82 ? -19.251 -15.038 21.736 1.00 71.06 82 ALA A O 1
ATOM 659 N N . GLU A 1 83 ? -18.355 -16.960 22.480 1.00 74.81 83 GLU A N 1
ATOM 660 C CA . GLU A 1 83 ? -16.958 -16.544 22.293 1.00 74.81 83 GLU A CA 1
ATOM 661 C C . GLU A 1 83 ? -16.626 -16.300 20.817 1.00 74.81 83 GLU A C 1
ATOM 663 O O . GLU A 1 83 ? -16.086 -15.251 20.460 1.00 74.81 83 GLU A O 1
ATOM 668 N N . ARG A 1 84 ? -17.018 -17.220 19.926 1.00 72.81 84 ARG A N 1
ATOM 669 C CA . ARG A 1 84 ? -16.813 -17.073 18.475 1.00 72.81 84 ARG A CA 1
ATOM 670 C C . ARG A 1 84 ? -17.503 -15.827 17.920 1.00 72.81 84 ARG A C 1
ATOM 672 O O . ARG A 1 84 ? -16.960 -15.141 17.056 1.00 72.81 84 ARG A O 1
ATOM 679 N N . ILE A 1 85 ? -18.692 -15.528 18.429 1.00 70.44 85 ILE A N 1
ATOM 680 C CA . ILE A 1 85 ? -19.458 -14.332 18.082 1.00 70.44 85 ILE A CA 1
ATOM 681 C C . ILE A 1 85 ? -18.765 -13.074 18.608 1.00 70.44 85 ILE A C 1
ATOM 683 O O . ILE A 1 85 ? -18.600 -12.119 17.854 1.00 70.44 85 ILE A O 1
ATOM 687 N N . ALA A 1 86 ? -18.321 -13.071 19.867 1.00 72.31 86 ALA A N 1
ATOM 688 C CA . ALA A 1 86 ? -17.589 -11.951 20.449 1.00 72.31 86 ALA A CA 1
ATOM 689 C C . ALA A 1 86 ? -16.309 -11.637 19.659 1.00 72.31 86 ALA A C 1
ATOM 691 O O . ALA A 1 86 ? -16.029 -10.469 19.393 1.00 72.31 86 ALA A O 1
ATOM 692 N N . ASN A 1 87 ? -15.588 -12.669 19.213 1.00 75.88 87 ASN A N 1
ATOM 693 C CA . ASN A 1 87 ? -14.419 -12.513 18.350 1.00 75.88 87 ASN A CA 1
ATOM 694 C C . ASN A 1 87 ? -14.796 -11.901 16.995 1.00 75.88 87 ASN A C 1
ATOM 696 O O . ASN A 1 87 ? -14.208 -10.903 16.609 1.00 75.88 87 ASN A O 1
ATOM 700 N N . GLN A 1 88 ? -15.849 -12.384 16.327 1.00 72.88 88 GLN A N 1
ATOM 701 C CA . GLN A 1 88 ? -16.300 -11.806 15.050 1.00 72.88 88 GLN A CA 1
ATOM 702 C C . GLN A 1 88 ? -16.755 -10.345 15.168 1.00 72.88 88 GLN A C 1
ATOM 704 O O . GLN A 1 88 ? -16.545 -9.558 14.245 1.00 72.88 88 GLN A O 1
ATOM 709 N N . ILE A 1 89 ? -17.371 -9.966 16.291 1.00 73.06 89 ILE A N 1
ATOM 710 C CA . ILE A 1 89 ? -17.718 -8.567 16.573 1.00 73.06 89 ILE A CA 1
ATOM 711 C C . ILE A 1 89 ? -16.447 -7.738 16.740 1.00 73.06 89 ILE A C 1
ATOM 713 O O . ILE A 1 89 ? -16.354 -6.673 16.133 1.00 73.06 89 ILE A O 1
ATOM 717 N N . ARG A 1 90 ? -15.474 -8.230 17.520 1.00 75.19 90 ARG A N 1
ATOM 718 C CA . ARG A 1 90 ? -14.185 -7.559 17.719 1.00 75.19 90 ARG A CA 1
ATOM 719 C C . ARG A 1 90 ? -13.451 -7.385 16.391 1.00 75.19 90 ARG A C 1
ATOM 721 O O . ARG A 1 90 ? -13.042 -6.273 16.092 1.00 75.19 90 ARG A O 1
ATOM 728 N N . ASP A 1 91 ? -13.379 -8.424 15.564 1.00 75.31 91 ASP A N 1
ATOM 729 C CA . ASP A 1 91 ? -12.724 -8.382 14.253 1.00 75.31 91 ASP A CA 1
ATOM 730 C C . ASP A 1 91 ? -13.378 -7.341 13.339 1.00 75.31 91 ASP A C 1
ATOM 732 O O . ASP A 1 91 ? -12.706 -6.518 12.722 1.00 75.31 91 ASP A O 1
ATOM 736 N N . ARG A 1 92 ? -14.716 -7.325 13.272 1.00 72.56 92 ARG A N 1
ATOM 737 C CA . ARG A 1 92 ? -15.465 -6.360 12.453 1.00 72.56 92 ARG A CA 1
ATOM 738 C C . ARG A 1 92 ? -15.291 -4.927 12.958 1.00 72.56 92 ARG A C 1
ATOM 740 O O . ARG A 1 92 ? -15.197 -3.999 12.154 1.00 72.56 92 ARG A O 1
ATOM 747 N N . PHE A 1 93 ? -15.271 -4.750 14.276 1.00 75.94 93 PHE A N 1
ATOM 748 C CA . PHE A 1 93 ? -15.032 -3.466 14.920 1.00 75.94 93 PHE A CA 1
ATOM 749 C C . PHE A 1 93 ? -13.613 -2.968 14.630 1.00 75.94 93 PHE A C 1
ATOM 751 O O . PHE A 1 93 ? -13.449 -1.828 14.203 1.00 75.94 93 PHE A O 1
ATOM 758 N N . GLN A 1 94 ? -12.617 -3.847 14.740 1.00 75.00 94 GLN A N 1
ATOM 759 C CA . GLN A 1 94 ? -11.232 -3.531 14.417 1.00 75.00 94 GLN A CA 1
ATOM 760 C C . GLN A 1 94 ? -11.072 -3.170 12.938 1.00 75.00 94 GLN A C 1
ATOM 762 O O . GLN A 1 94 ? -10.456 -2.163 12.632 1.00 75.00 94 GLN A O 1
ATOM 767 N N . LEU A 1 95 ? -11.709 -3.902 12.017 1.00 71.25 95 LEU A N 1
ATOM 768 C CA . LEU A 1 95 ? -11.734 -3.535 10.594 1.00 71.25 95 LEU A CA 1
ATOM 769 C C . LEU A 1 95 ? -12.335 -2.144 10.352 1.00 71.25 95 LEU A C 1
ATOM 771 O O . LEU A 1 95 ? -11.897 -1.450 9.444 1.00 71.25 95 LEU A O 1
ATOM 775 N N . THR A 1 96 ? -13.332 -1.742 11.148 1.00 71.06 96 THR A N 1
ATOM 776 C CA . THR A 1 96 ? -13.962 -0.414 11.046 1.00 71.06 96 THR A CA 1
ATOM 777 C C . THR A 1 96 ? -13.037 0.683 11.576 1.00 71.06 96 THR A C 1
ATOM 779 O O . THR A 1 96 ? -12.981 1.763 10.998 1.00 71.06 96 THR A O 1
ATOM 782 N N . LEU A 1 97 ? -12.289 0.412 12.649 1.00 76.88 97 LEU A N 1
ATOM 783 C CA . LEU A 1 97 ? -11.276 1.334 13.169 1.00 76.88 97 LEU A CA 1
ATOM 784 C C . LEU A 1 97 ? -10.063 1.449 12.246 1.00 76.88 97 LEU A C 1
ATOM 786 O O . LEU A 1 97 ? -9.572 2.549 12.034 1.00 76.88 97 LEU A O 1
ATOM 790 N N . ASN A 1 98 ? -9.639 0.339 11.643 1.00 73.12 98 ASN A N 1
ATOM 791 C CA . ASN A 1 98 ? -8.505 0.284 10.722 1.00 73.12 98 ASN A CA 1
ATOM 792 C C . ASN A 1 98 ? -8.787 0.974 9.371 1.00 73.12 98 ASN A C 1
ATOM 794 O O . ASN A 1 98 ? -7.890 1.026 8.534 1.00 73.12 98 ASN A O 1
ATOM 798 N N . LEU A 1 99 ? -10.007 1.484 9.135 1.00 74.75 99 LEU A N 1
ATOM 799 C CA . LEU A 1 99 ? -10.325 2.285 7.945 1.00 74.75 99 LEU A CA 1
ATOM 800 C C . LEU A 1 99 ? -9.510 3.580 7.895 1.00 74.75 99 LEU A C 1
ATOM 802 O O . LEU A 1 99 ? -9.208 4.065 6.809 1.00 74.75 99 LEU A O 1
ATOM 806 N N . ASP A 1 100 ? -9.182 4.139 9.060 1.00 83.44 100 ASP A N 1
ATOM 807 C CA . ASP A 1 100 ? -8.419 5.373 9.168 1.00 83.44 100 ASP A CA 1
ATOM 808 C C . ASP A 1 100 ? -7.646 5.407 10.493 1.00 83.44 100 ASP A C 1
ATOM 810 O O . ASP A 1 100 ? -8.226 5.285 11.576 1.00 83.44 100 ASP A O 1
ATOM 814 N N . LEU A 1 101 ? -6.334 5.638 10.413 1.00 87.06 101 LEU A N 1
ATOM 815 C CA . LEU A 1 101 ? -5.445 5.724 11.578 1.00 87.06 101 LEU A CA 1
ATOM 816 C C . LEU A 1 101 ? -5.898 6.785 12.587 1.00 87.06 101 LEU A C 1
ATOM 818 O O . LEU A 1 101 ? -5.663 6.647 13.788 1.00 87.06 101 LEU A O 1
ATOM 822 N N . ARG A 1 102 ? -6.569 7.841 12.112 1.00 91.56 102 ARG A N 1
ATOM 823 C CA . ARG A 1 102 ? -7.121 8.909 12.950 1.00 91.56 102 ARG A CA 1
ATOM 824 C C . ARG A 1 102 ? -8.208 8.367 13.868 1.00 91.56 102 ARG A C 1
ATOM 826 O O . ARG A 1 102 ? -8.209 8.687 15.055 1.00 91.56 102 ARG A O 1
ATOM 833 N N . TYR A 1 103 ? -9.104 7.523 13.354 1.00 92.75 103 TYR A N 1
ATOM 834 C CA . TYR A 1 103 ? -10.171 6.925 14.159 1.00 92.75 103 TYR A CA 1
ATOM 835 C C . TYR A 1 103 ? -9.601 5.977 15.211 1.00 92.75 103 TYR A C 1
ATOM 837 O O . TYR A 1 103 ? -10.022 6.021 16.369 1.00 92.75 103 TYR A O 1
ATOM 845 N N . GLU A 1 104 ? -8.620 5.156 14.826 1.00 90.94 104 GLU A N 1
ATOM 846 C CA . GLU A 1 104 ? -7.936 4.249 15.744 1.00 90.94 104 GLU A CA 1
ATOM 847 C C . GLU A 1 104 ? -7.228 5.016 16.874 1.00 90.94 104 GLU A C 1
ATOM 849 O O . GLU A 1 104 ? -7.461 4.725 18.051 1.00 90.94 104 GLU A O 1
ATOM 854 N N . CYS A 1 105 ? -6.448 6.051 16.538 1.00 93.81 105 CYS A N 1
ATOM 855 C CA . CYS A 1 105 ? -5.753 6.897 17.510 1.00 93.81 105 CYS A CA 1
ATOM 856 C C . CYS A 1 105 ? -6.733 7.586 18.475 1.00 93.81 105 CYS A C 1
ATOM 858 O O . CYS A 1 105 ? -6.543 7.516 19.693 1.00 93.81 105 CYS A O 1
ATOM 860 N N . ILE A 1 106 ? -7.810 8.201 17.967 1.00 95.50 106 ILE A N 1
ATOM 861 C CA . ILE A 1 106 ? -8.817 8.876 18.804 1.00 95.50 106 ILE A CA 1
ATOM 862 C C . ILE A 1 106 ? -9.481 7.873 19.755 1.00 95.50 106 ILE A C 1
ATOM 864 O O . ILE A 1 106 ? -9.544 8.116 20.963 1.00 95.50 106 ILE A O 1
ATOM 868 N N . ALA A 1 107 ? -9.954 6.735 19.240 1.00 94.44 107 ALA A N 1
ATOM 869 C CA . ALA A 1 107 ? -10.662 5.742 20.043 1.00 94.44 107 ALA A CA 1
ATOM 870 C C . ALA A 1 107 ? -9.769 5.159 21.148 1.00 94.44 107 ALA A C 1
ATOM 872 O O . ALA A 1 107 ? -10.178 5.129 22.313 1.00 94.44 107 ALA A O 1
ATOM 873 N N . LYS A 1 108 ? -8.540 4.749 20.803 1.00 94.75 108 LYS A N 1
ATOM 874 C CA . LYS A 1 108 ? -7.582 4.183 21.762 1.00 94.75 108 LYS A CA 1
ATOM 875 C C . LYS A 1 108 ? -7.115 5.217 22.787 1.00 94.75 108 LYS A C 1
ATOM 877 O O . LYS A 1 108 ? -7.045 4.893 23.969 1.00 94.75 108 LYS A O 1
ATOM 882 N N . SER A 1 109 ? -6.903 6.474 22.389 1.00 95.75 109 SER A N 1
ATOM 883 C CA . SER A 1 109 ? -6.484 7.533 23.321 1.00 95.75 109 SER A CA 1
ATOM 884 C C . SER A 1 109 ? -7.568 7.862 24.353 1.00 95.75 109 SER A C 1
ATOM 886 O O . SER A 1 109 ? -7.276 7.995 25.540 1.00 95.75 109 SER A O 1
ATOM 888 N N . ILE A 1 110 ? -8.841 7.934 23.942 1.00 95.75 110 ILE A N 1
ATOM 889 C CA . ILE A 1 110 ? -9.957 8.132 24.882 1.00 95.75 110 ILE A CA 1
ATOM 890 C C . ILE A 1 110 ? -10.134 6.896 25.783 1.00 95.75 110 ILE A C 1
ATOM 892 O O . ILE 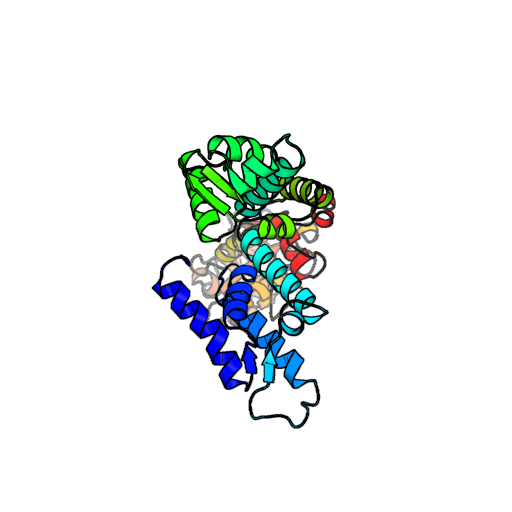A 1 110 ? -10.416 7.037 26.976 1.00 95.75 110 ILE A O 1
ATOM 896 N N . ALA A 1 111 ? -9.960 5.685 25.242 1.00 94.94 111 ALA A N 1
ATOM 897 C CA . ALA A 1 111 ? -10.021 4.450 26.022 1.00 94.94 111 ALA A CA 1
ATOM 898 C C . ALA A 1 111 ? -8.909 4.363 27.075 1.00 94.94 111 ALA A C 1
ATOM 900 O O . ALA A 1 111 ? -9.179 3.933 28.193 1.00 94.94 111 ALA A O 1
ATOM 901 N N . LEU A 1 112 ? -7.695 4.817 26.760 1.00 95.38 112 LEU A N 1
ATOM 902 C CA . LEU A 1 112 ? -6.606 4.904 27.728 1.00 95.38 112 LEU A CA 1
ATOM 903 C C . LEU A 1 112 ? -6.883 5.993 28.777 1.00 95.38 112 LEU A C 1
ATOM 905 O O . LEU A 1 112 ? -6.806 5.732 29.976 1.00 95.38 112 LEU A O 1
ATOM 909 N N . HIS A 1 113 ? -7.343 7.176 28.350 1.00 94.94 113 HIS A N 1
ATOM 910 C CA . HIS A 1 113 ? -7.731 8.266 29.255 1.00 94.94 113 HIS A CA 1
ATOM 911 C C . HIS A 1 113 ? -8.789 7.840 30.284 1.00 94.94 113 HIS A C 1
ATOM 913 O O . HIS A 1 113 ? -8.728 8.240 31.450 1.00 94.94 113 HIS A O 1
ATOM 919 N N . ARG A 1 114 ? -9.742 6.997 29.866 1.00 95.00 114 ARG A N 1
ATOM 920 C CA . ARG A 1 114 ? -10.751 6.385 30.739 1.00 95.00 114 ARG A CA 1
ATOM 921 C C . ARG A 1 114 ? -10.123 5.647 31.928 1.00 95.00 114 ARG A C 1
ATOM 923 O O . ARG A 1 114 ? -10.689 5.692 33.019 1.00 95.00 114 ARG A O 1
ATOM 930 N N . LEU A 1 115 ? -9.012 4.947 31.695 1.00 92.94 115 LEU A N 1
ATOM 931 C CA . LEU A 1 115 ? -8.327 4.101 32.675 1.00 92.94 115 LEU A CA 1
ATOM 932 C C . LEU A 1 115 ? -7.355 4.900 33.551 1.00 92.94 115 LEU A C 1
ATOM 934 O O . LEU A 1 115 ? -7.274 4.640 34.748 1.00 92.94 115 LEU A O 1
ATOM 938 N N . ASP A 1 116 ? -6.661 5.882 32.976 1.00 92.06 116 ASP A N 1
ATOM 939 C CA . ASP A 1 116 ? -5.577 6.601 33.660 1.00 92.06 116 ASP A CA 1
ATOM 940 C C . ASP A 1 116 ? -6.042 7.817 34.469 1.00 92.06 116 ASP A C 1
ATOM 942 O O . ASP A 1 116 ? -5.345 8.281 35.372 1.00 92.06 116 ASP A O 1
ATOM 946 N N . THR A 1 117 ? -7.222 8.361 34.166 1.00 90.69 117 THR A N 1
ATOM 947 C CA . THR A 1 117 ? -7.704 9.591 34.806 1.00 90.69 117 THR A CA 1
ATOM 948 C C . THR A 1 117 ? -8.731 9.294 35.891 1.00 90.69 117 THR A C 1
ATOM 950 O O . THR A 1 117 ? -9.690 8.551 35.684 1.00 90.69 117 THR A O 1
ATOM 953 N N . ALA A 1 118 ? -8.598 9.950 37.047 1.00 89.62 118 ALA A N 1
ATOM 954 C CA . ALA A 1 118 ? -9.607 9.893 38.101 1.00 89.62 118 ALA A CA 1
ATOM 955 C C . ALA A 1 118 ? -10.981 10.355 37.571 1.00 89.62 118 ALA A C 1
ATOM 957 O O . ALA A 1 118 ? -11.138 11.474 37.079 1.00 89.62 118 ALA A O 1
ATOM 958 N N . GLY A 1 119 ? -11.984 9.475 37.655 1.00 89.38 119 GLY A N 1
ATOM 959 C CA . GLY A 1 119 ? -13.316 9.715 37.087 1.00 89.38 119 GLY A CA 1
ATOM 960 C C . GLY A 1 119 ? -13.400 9.578 35.560 1.00 89.38 119 GLY A C 1
ATOM 961 O O . GLY A 1 119 ? -14.430 9.924 34.981 1.00 89.38 119 GLY A O 1
ATOM 962 N N . GLY A 1 120 ? -12.353 9.066 34.905 1.00 88.31 120 GLY A N 1
ATOM 963 C CA . GLY A 1 120 ? -12.289 8.853 33.458 1.00 88.31 120 GLY A CA 1
ATOM 964 C C . GLY A 1 120 ? -13.406 7.948 32.938 1.00 88.31 120 GLY A C 1
ATOM 965 O O . GLY A 1 120 ? -13.995 8.249 31.905 1.00 88.31 120 GLY A O 1
ATOM 966 N N . ASP A 1 121 ? -13.779 6.908 33.690 1.00 90.88 121 ASP A N 1
ATOM 967 C CA . ASP A 1 121 ? -14.907 6.026 33.357 1.00 90.88 121 ASP A CA 1
ATOM 968 C C . ASP A 1 121 ? -16.225 6.797 33.183 1.00 90.88 121 ASP A C 1
ATOM 970 O O . ASP A 1 121 ? -16.848 6.742 32.122 1.00 90.88 121 ASP A O 1
ATOM 974 N N . ALA A 1 122 ? -16.584 7.619 34.173 1.00 90.06 122 ALA A N 1
ATOM 975 C CA . ALA A 1 122 ? -17.783 8.449 34.115 1.00 90.06 122 ALA A CA 1
ATOM 976 C C . ALA A 1 122 ? -17.713 9.480 32.979 1.00 90.06 122 ALA A C 1
ATOM 978 O O . ALA A 1 122 ? -18.709 9.694 32.286 1.00 90.06 122 ALA A O 1
ATOM 979 N N . LYS A 1 123 ? -16.543 10.094 32.756 1.00 91.62 123 LYS A N 1
ATOM 980 C CA . LYS A 1 123 ? -16.345 11.063 31.669 1.00 91.62 123 LYS A CA 1
ATOM 981 C C . LYS A 1 123 ? -16.520 10.433 30.293 1.00 91.62 123 LYS A C 1
ATOM 983 O O . LYS A 1 123 ? -17.202 11.002 29.452 1.00 91.62 123 LYS A O 1
ATOM 988 N N . VAL A 1 124 ? -15.935 9.265 30.062 1.00 93.38 124 VAL A N 1
ATOM 989 C CA . VAL A 1 124 ? -15.879 8.647 28.732 1.00 93.38 124 VAL A CA 1
ATOM 990 C C . VAL A 1 124 ? -17.145 7.864 28.389 1.00 93.38 124 VAL A C 1
ATOM 992 O O . VAL A 1 124 ? -17.519 7.830 27.220 1.00 93.38 124 VAL A O 1
ATOM 995 N N . LEU A 1 125 ? -17.804 7.238 29.370 1.00 91.75 125 LEU A N 1
ATOM 996 C CA . LEU A 1 125 ? -18.958 6.363 29.120 1.00 91.75 125 LEU A CA 1
ATOM 997 C C . LEU A 1 125 ? -20.317 7.004 29.422 1.00 91.75 125 LEU A C 1
ATOM 999 O O . LEU A 1 125 ? -21.323 6.533 28.894 1.00 91.75 125 LEU A O 1
ATOM 1003 N N . THR A 1 126 ? -20.366 8.054 30.250 1.00 88.81 126 THR A N 1
ATOM 1004 C CA . THR A 1 126 ? -21.642 8.569 30.785 1.00 88.81 126 THR A CA 1
ATOM 1005 C C . THR A 1 126 ? -21.839 10.071 30.583 1.00 88.81 126 THR A C 1
ATOM 1007 O O . THR A 1 126 ? -22.944 10.498 30.260 1.00 88.81 126 THR A O 1
ATOM 1010 N N . GLN A 1 127 ? -20.808 10.890 30.799 1.00 92.31 127 GLN A N 1
ATOM 1011 C CA . GLN A 1 127 ? -20.913 12.357 30.738 1.00 92.31 127 GLN A CA 1
ATOM 1012 C C . GLN A 1 127 ? -20.515 12.920 29.366 1.00 92.31 127 GLN A C 1
ATOM 1014 O O . GLN A 1 127 ? -21.071 13.924 28.923 1.00 92.31 127 GLN A O 1
ATOM 1019 N N . GLY A 1 128 ? -19.558 12.273 28.704 1.00 93.19 128 GLY A N 1
ATOM 1020 C CA . GLY A 1 128 ? -18.915 12.745 27.487 1.00 93.19 128 GLY A CA 1
ATOM 1021 C C . GLY A 1 128 ? -17.873 13.849 27.731 1.00 93.19 128 GLY A C 1
ATOM 1022 O O . GLY A 1 128 ? -17.931 14.623 28.692 1.00 93.19 128 GLY A O 1
ATOM 1023 N N . LEU A 1 129 ? -16.928 13.946 26.805 1.00 96.00 129 LEU A N 1
ATOM 1024 C CA . LEU A 1 129 ? -15.882 14.958 26.689 1.00 96.00 129 LEU A CA 1
ATOM 1025 C C . LEU A 1 129 ? -16.209 15.898 25.522 1.00 96.00 129 LEU A C 1
ATOM 1027 O O . LEU A 1 129 ? -16.789 15.486 24.520 1.00 96.00 129 LEU A O 1
ATOM 1031 N N . SER A 1 130 ? -15.840 17.166 25.628 1.00 95.56 130 SER A N 1
ATOM 1032 C CA . SER A 1 130 ? -15.921 18.103 24.504 1.00 95.56 130 SER A CA 1
ATOM 1033 C C . SER A 1 130 ? -14.890 17.766 23.418 1.00 95.56 130 SER A C 1
ATOM 1035 O O . SER A 1 130 ? -13.868 17.131 23.689 1.00 95.56 130 SER A O 1
ATOM 1037 N N . ALA A 1 131 ? -15.127 18.216 22.182 1.00 95.31 131 ALA A N 1
ATOM 1038 C CA . ALA A 1 131 ? -14.180 18.002 21.085 1.00 95.31 131 ALA A CA 1
ATOM 1039 C C . ALA A 1 131 ? -12.758 18.534 21.390 1.00 95.31 131 ALA A C 1
ATOM 1041 O O . ALA A 1 131 ? -11.803 17.798 21.141 1.00 95.31 131 ALA A O 1
ATOM 1042 N N . PRO A 1 132 ? -12.572 19.720 22.013 1.00 94.62 132 PRO A N 1
ATOM 1043 C CA . PRO A 1 132 ? -11.242 20.189 22.412 1.00 94.62 132 PRO A CA 1
ATOM 1044 C C . PRO A 1 132 ? -10.560 19.317 23.478 1.00 94.62 132 PRO A C 1
ATOM 1046 O O . PRO A 1 132 ? -9.345 19.131 23.427 1.00 94.62 132 PRO A O 1
ATOM 1049 N N . GLU A 1 133 ? -11.317 18.762 24.433 1.00 95.50 133 GLU A N 1
ATOM 1050 C CA . GLU A 1 133 ? -10.772 17.824 25.428 1.00 95.50 133 GLU A CA 1
ATOM 1051 C C . GLU A 1 133 ? -10.273 16.546 24.747 1.00 95.50 133 GLU A C 1
ATOM 1053 O O . GLU A 1 133 ? -9.164 16.093 25.022 1.00 95.50 133 GLU A O 1
ATOM 1058 N N . ILE A 1 134 ? -11.055 16.000 23.814 1.00 96.88 134 ILE A N 1
ATOM 1059 C CA . ILE A 1 134 ? -10.666 14.809 23.052 1.00 96.88 134 ILE A CA 1
ATOM 1060 C C . ILE A 1 134 ? -9.452 15.094 22.167 1.00 96.88 134 ILE A C 1
ATOM 1062 O O . ILE A 1 134 ? -8.539 14.275 22.123 1.00 96.88 134 ILE A O 1
ATOM 1066 N N . ALA A 1 135 ? -9.400 16.255 21.511 1.00 95.75 135 ALA A N 1
ATOM 1067 C CA . ALA A 1 135 ? -8.246 16.662 20.716 1.00 95.75 135 ALA A CA 1
ATOM 1068 C C . ALA A 1 135 ? -6.976 16.740 21.575 1.00 95.75 135 ALA A C 1
ATOM 1070 O O . ALA A 1 135 ? -5.948 16.192 21.195 1.00 95.75 135 ALA A O 1
ATOM 1071 N N . SER A 1 136 ? -7.052 17.347 22.763 1.00 94.62 136 SER A N 1
ATOM 1072 C CA . SER A 1 136 ? -5.933 17.408 23.717 1.00 94.62 136 SER A CA 1
ATOM 1073 C C . SER A 1 136 ? -5.404 16.021 24.103 1.00 94.62 136 SER A C 1
ATOM 1075 O O . SER A 1 136 ? -4.195 15.835 24.227 1.00 94.62 136 SER A O 1
ATOM 1077 N N . ILE A 1 137 ? -6.298 15.041 24.263 1.00 95.25 137 ILE A N 1
ATOM 1078 C CA . ILE A 1 137 ? -5.946 13.657 24.603 1.00 95.25 137 ILE A CA 1
ATOM 1079 C C . ILE A 1 137 ? -5.338 12.936 23.392 1.00 95.25 137 ILE A C 1
ATOM 1081 O O . ILE A 1 137 ? -4.255 12.366 23.490 1.00 95.25 137 ILE A O 1
ATOM 1085 N N . ALA A 1 138 ? -6.017 12.964 22.243 1.00 95.38 138 ALA A N 1
ATOM 1086 C CA . ALA A 1 138 ? -5.622 12.211 21.054 1.00 95.38 138 ALA A CA 1
ATOM 1087 C C . ALA A 1 138 ? -4.342 12.758 20.410 1.00 95.38 138 ALA A C 1
ATOM 1089 O O . ALA A 1 138 ? -3.495 11.989 19.965 1.00 95.38 138 ALA A O 1
ATOM 1090 N N . LEU A 1 139 ? -4.157 14.083 20.399 1.00 93.50 139 LEU A N 1
ATOM 1091 C CA . LEU A 1 139 ? -3.010 14.708 19.739 1.00 93.50 139 LEU A CA 1
ATOM 1092 C C . LEU A 1 139 ? -1.661 14.410 20.416 1.00 93.50 139 LEU A C 1
ATOM 1094 O O . LEU A 1 139 ? -0.622 14.665 19.808 1.00 93.50 139 LEU A O 1
ATOM 1098 N N . GLN A 1 140 ? -1.665 13.875 21.642 1.00 91.44 140 GLN A N 1
ATOM 1099 C CA . GLN A 1 140 ? -0.456 13.404 22.332 1.00 91.44 140 GLN A CA 1
ATOM 1100 C C . GLN A 1 140 ? 0.112 12.131 21.697 1.00 91.44 140 GLN A C 1
ATOM 1102 O O . GLN A 1 140 ? 1.326 11.960 21.681 1.00 91.44 140 GLN A O 1
ATOM 1107 N N . ASN A 1 141 ? -0.759 11.289 21.135 1.00 91.88 141 ASN A N 1
ATOM 1108 C CA . ASN A 1 141 ? -0.407 10.023 20.488 1.00 91.88 141 ASN A CA 1
ATOM 1109 C C . ASN A 1 141 ? -0.728 10.050 18.985 1.00 91.88 141 ASN A C 1
ATOM 1111 O O . ASN A 1 141 ? -1.003 9.010 18.384 1.00 91.88 141 ASN A O 1
ATOM 1115 N N . TRP A 1 142 ? -0.782 11.243 18.381 1.00 92.62 142 TRP A N 1
ATOM 1116 C CA . TRP A 1 142 ? -1.132 11.382 16.969 1.00 92.62 142 TRP A CA 1
ATOM 1117 C C . TRP A 1 142 ? -0.041 10.763 16.090 1.00 92.62 142 TRP A C 1
ATOM 1119 O O . TRP A 1 142 ? 1.132 11.065 16.326 1.00 92.62 142 TRP A O 1
ATOM 1129 N N . PRO A 1 143 ? -0.396 9.970 15.063 1.00 88.25 143 PRO A N 1
ATOM 1130 C CA . PRO A 1 143 ? 0.582 9.432 14.123 1.00 88.25 143 PRO A CA 1
ATOM 1131 C C . PRO A 1 143 ? 1.436 10.541 13.502 1.00 88.25 143 PRO A C 1
ATOM 1133 O O . PRO A 1 143 ? 0.896 11.520 12.976 1.00 88.25 143 PRO A O 1
ATOM 1136 N N . GLY A 1 144 ? 2.765 10.394 13.542 1.00 83.69 144 GLY A N 1
ATOM 1137 C CA . GLY A 1 144 ? 3.692 11.406 13.018 1.00 83.69 144 GLY A CA 1
ATOM 1138 C C . GLY A 1 144 ? 3.590 11.605 11.502 1.00 83.69 144 GLY A C 1
ATOM 1139 O O . GLY A 1 144 ? 3.873 12.687 10.992 1.00 83.69 144 GLY A O 1
ATOM 1140 N N . SER A 1 145 ? 3.122 10.580 10.792 1.00 79.38 145 SER A N 1
ATOM 1141 C CA . SER A 1 145 ? 2.870 10.583 9.350 1.00 79.38 145 SER A CA 1
ATOM 1142 C C . SER A 1 145 ? 1.653 11.416 8.928 1.00 79.38 145 SER A C 1
ATOM 1144 O O . SER A 1 145 ? 1.509 11.744 7.747 1.00 79.38 145 SER A O 1
ATOM 1146 N N . LEU A 1 146 ? 0.782 11.794 9.869 1.00 83.81 146 LEU A N 1
ATOM 1147 C CA . LEU A 1 146 ? -0.455 12.509 9.580 1.00 83.81 146 LEU A CA 1
ATOM 1148 C C . LEU A 1 146 ? -0.375 13.991 9.933 1.00 83.81 146 LEU A C 1
ATOM 1150 O O . LEU A 1 146 ? 0.082 14.399 11.001 1.00 83.81 146 LEU A O 1
ATOM 1154 N N . SER A 1 147 ? -0.951 14.813 9.055 1.00 85.75 147 SER A N 1
ATOM 1155 C CA . SER A 1 147 ? -1.184 16.225 9.358 1.00 85.75 147 SER A CA 1
ATOM 1156 C C . SER A 1 147 ? -2.148 16.362 10.537 1.00 85.75 147 SER A C 1
ATOM 1158 O O . SER A 1 147 ? -3.163 15.664 10.612 1.00 85.75 147 SER A O 1
ATOM 1160 N N . LYS A 1 148 ? -1.845 17.282 11.458 1.00 89.06 148 LYS A N 1
ATOM 1161 C CA . LYS A 1 148 ? -2.752 17.590 12.567 1.00 89.06 148 LYS A CA 1
ATOM 1162 C C . LYS A 1 148 ? -4.005 18.286 12.015 1.00 89.06 148 LYS A C 1
ATOM 1164 O O . LYS A 1 148 ? -3.859 1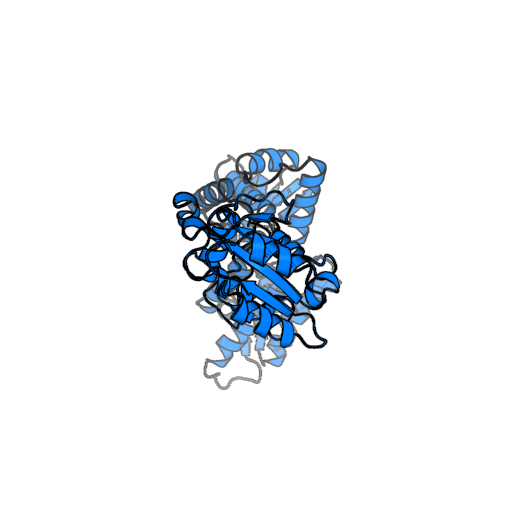9.272 11.290 1.00 89.06 148 LYS A O 1
ATOM 1169 N N . PRO A 1 149 ? -5.212 17.800 12.338 1.00 88.62 149 PRO A N 1
ATOM 1170 C CA . PRO A 1 149 ? -6.454 18.371 11.831 1.00 88.62 149 PRO A CA 1
ATOM 1171 C C . PRO A 1 149 ? -6.712 19.757 12.428 1.00 88.62 149 PRO A C 1
ATOM 1173 O O . PRO A 1 149 ? -6.283 20.061 13.546 1.00 88.62 149 PRO A O 1
ATOM 1176 N N . THR A 1 150 ? -7.451 20.597 11.700 1.00 90.44 150 THR A N 1
ATOM 1177 C CA . THR A 1 150 ? -8.005 21.822 12.287 1.00 90.44 150 THR A CA 1
ATOM 1178 C C . THR A 1 150 ? -9.108 21.477 13.292 1.00 90.44 150 THR A C 1
ATOM 1180 O O . THR A 1 150 ? -9.587 20.345 13.347 1.00 90.44 150 THR A O 1
ATOM 1183 N N . VAL A 1 151 ? -9.553 22.453 14.091 1.00 86.94 151 VAL A N 1
ATOM 1184 C CA . VAL A 1 151 ? -10.652 22.235 15.053 1.00 86.94 151 VAL A CA 1
ATOM 1185 C C . VAL A 1 151 ? -11.929 21.765 14.348 1.00 86.94 151 VAL A C 1
ATOM 1187 O O . VAL A 1 151 ? -12.575 20.834 14.820 1.00 86.94 151 VAL A O 1
ATOM 1190 N N . GLY A 1 152 ? -12.266 22.372 13.204 1.00 86.25 152 GLY A N 1
ATOM 1191 C CA . GLY A 1 152 ? -13.451 22.005 12.427 1.00 86.25 152 GLY A CA 1
ATOM 1192 C C . GLY A 1 152 ? -13.352 20.597 11.842 1.00 86.25 152 GLY A C 1
ATOM 1193 O O . GLY A 1 152 ? -14.295 19.819 11.975 1.00 86.25 152 GLY A O 1
ATOM 1194 N N . ASP A 1 153 ? -12.193 20.245 11.278 1.00 89.94 153 ASP A N 1
ATOM 1195 C CA . ASP A 1 153 ? -11.959 18.898 10.740 1.00 89.94 153 ASP A CA 1
ATOM 1196 C C . ASP A 1 153 ? -12.018 17.844 11.849 1.00 89.94 153 ASP A C 1
ATOM 1198 O O . ASP A 1 153 ? -12.558 16.760 11.655 1.00 89.94 153 ASP A O 1
ATOM 1202 N N . PHE A 1 154 ? -11.497 18.164 13.039 1.00 94.25 154 PHE A N 1
ATOM 1203 C CA . PHE A 1 154 ? -11.533 17.250 14.175 1.00 94.25 154 PHE A CA 1
ATOM 1204 C C . PHE A 1 154 ? -12.962 16.973 14.648 1.00 94.25 154 PHE A C 1
ATOM 1206 O O . PHE A 1 154 ? -13.301 15.831 14.941 1.00 94.25 154 PHE A O 1
ATOM 1213 N N . GLU A 1 155 ? -13.826 17.989 14.700 1.00 93.56 155 GLU A N 1
ATOM 1214 C CA . GLU A 1 155 ? -15.238 17.775 15.027 1.00 93.56 155 GLU A CA 1
ATOM 1215 C C . GLU A 1 155 ? -15.960 16.913 13.992 1.00 93.56 155 GLU A C 1
ATOM 1217 O O . GLU A 1 155 ? -16.791 16.089 14.375 1.00 93.56 155 GLU A O 1
ATOM 1222 N N . GLU A 1 156 ? -15.653 17.084 12.705 1.00 93.00 156 GLU A N 1
ATOM 1223 C CA . GLU A 1 156 ? -16.219 16.240 11.651 1.00 93.00 156 GLU A CA 1
ATOM 1224 C C . GLU A 1 156 ? -15.787 14.781 11.828 1.00 93.00 156 GLU A C 1
ATOM 1226 O O . GLU A 1 156 ? -16.646 13.900 11.842 1.00 93.00 156 GLU A O 1
ATOM 1231 N N . LEU A 1 157 ? -14.504 14.527 12.123 1.00 93.12 157 LEU A N 1
ATOM 1232 C CA . LEU A 1 157 ? -14.012 13.182 12.451 1.00 93.12 157 LEU A CA 1
ATOM 1233 C C . LEU A 1 157 ? -14.791 12.556 13.618 1.00 93.12 157 LEU A C 1
ATOM 1235 O O . LEU A 1 157 ? -15.153 11.382 13.566 1.00 93.12 157 LEU A O 1
ATOM 1239 N N . LEU A 1 158 ? -15.095 13.321 14.672 1.00 95.19 158 LEU A N 1
ATOM 1240 C CA . LEU A 1 158 ? -15.883 12.804 15.797 1.00 95.19 158 LEU A CA 1
ATOM 1241 C C . LEU A 1 158 ? -17.323 12.462 15.392 1.00 95.19 158 LEU A C 1
ATOM 1243 O O . LEU A 1 158 ? -17.860 11.458 15.866 1.00 95.19 158 LEU A O 1
ATOM 1247 N N . ARG A 1 159 ? -17.954 13.259 14.519 1.00 92.88 159 ARG A N 1
ATOM 1248 C CA . ARG A 1 159 ? -19.299 12.968 13.986 1.00 92.88 159 ARG A CA 1
ATOM 1249 C C . ARG A 1 159 ? -19.284 11.702 13.137 1.00 92.88 159 ARG A C 1
ATOM 1251 O O . ARG A 1 159 ? -20.118 10.825 13.359 1.00 92.88 159 ARG A O 1
ATOM 1258 N N . GLU A 1 160 ? -18.295 11.559 12.261 1.00 89.94 160 GLU A N 1
ATOM 1259 C CA . GLU A 1 160 ? -18.080 10.342 11.476 1.00 89.94 160 GLU A CA 1
ATOM 1260 C C . GLU A 1 160 ? -17.908 9.123 12.392 1.00 89.94 160 GLU A C 1
ATOM 1262 O O . GLU A 1 160 ? -18.580 8.111 12.211 1.00 89.94 160 GLU A O 1
ATOM 1267 N N . MET A 1 161 ? -17.101 9.221 13.455 1.00 91.50 161 MET A N 1
ATOM 1268 C CA . MET A 1 161 ? -16.925 8.133 14.426 1.00 91.50 161 MET A CA 1
ATOM 1269 C C . MET A 1 161 ? -18.205 7.790 15.214 1.00 91.50 161 MET A C 1
ATOM 1271 O O . MET A 1 161 ? -18.365 6.645 15.658 1.00 91.50 161 MET A O 1
ATOM 1275 N N . VAL A 1 162 ? -19.127 8.745 15.398 1.00 90.69 162 VAL A N 1
ATOM 1276 C CA . VAL A 1 162 ? -20.474 8.479 15.940 1.00 90.69 162 VAL A CA 1
ATOM 1277 C C . VAL A 1 162 ? -21.316 7.699 14.931 1.00 90.69 162 VAL A C 1
ATOM 1279 O O . VAL A 1 162 ? -21.998 6.744 15.312 1.00 90.69 162 VAL A O 1
ATOM 1282 N N . ASP A 1 163 ? -21.245 8.045 13.647 1.00 83.25 163 ASP A N 1
ATOM 1283 C CA . ASP A 1 163 ? -21.953 7.324 12.585 1.00 83.25 163 ASP A CA 1
ATOM 1284 C C . ASP A 1 163 ? -21.397 5.914 12.356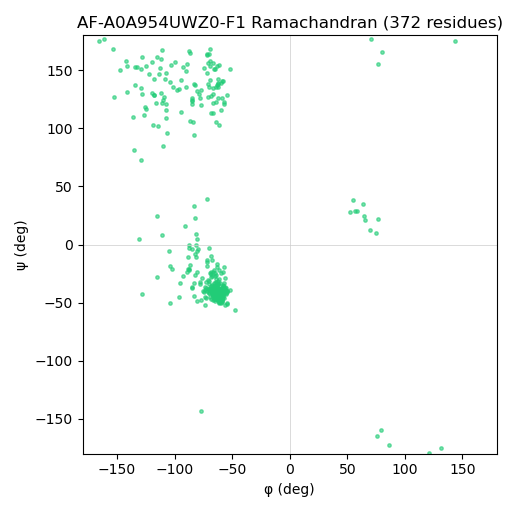 1.00 83.25 163 ASP A C 1
ATOM 1286 O O . ASP A 1 163 ? -22.170 4.966 12.178 1.00 83.25 163 ASP A O 1
ATOM 1290 N N . LEU A 1 164 ? -20.079 5.750 12.490 1.00 81.38 164 LEU A N 1
ATOM 1291 C CA . LEU A 1 164 ? -19.389 4.460 12.555 1.00 81.38 164 LEU A CA 1
ATOM 1292 C C . LEU A 1 164 ? -19.698 3.690 13.842 1.00 81.38 164 LEU A C 1
ATOM 1294 O O . LEU A 1 164 ? -19.341 2.518 13.939 1.00 81.38 164 LEU A O 1
ATOM 1298 N N . GLY A 1 165 ? -20.365 4.323 14.813 1.00 81.25 165 GLY A N 1
ATOM 1299 C CA . GLY A 1 165 ? -20.825 3.763 16.083 1.00 81.25 165 GLY A CA 1
ATOM 1300 C C . GLY A 1 165 ? -19.717 3.308 17.026 1.00 81.25 165 GLY A C 1
ATOM 1301 O O . GLY A 1 165 ? -19.967 2.462 17.890 1.00 81.25 165 GLY A O 1
ATOM 1302 N N . VAL A 1 166 ? -18.532 3.897 16.873 1.00 87.88 166 VAL A N 1
ATOM 1303 C CA . VAL A 1 166 ? -17.422 3.835 17.827 1.00 87.88 166 VAL A CA 1
ATOM 1304 C C . VAL A 1 166 ? -17.710 4.785 18.989 1.00 87.88 166 VAL A C 1
ATOM 1306 O O . VAL A 1 166 ? -17.633 4.401 20.159 1.00 87.88 166 VAL A O 1
ATOM 1309 N N . LEU A 1 167 ? -18.113 6.015 18.665 1.00 91.88 167 LEU A N 1
ATOM 1310 C CA . LEU A 1 167 ? -18.467 7.035 19.643 1.00 91.88 167 LEU A CA 1
ATOM 1311 C C . LEU A 1 167 ? -19.985 7.146 19.830 1.00 91.88 167 LEU A C 1
ATOM 1313 O O . LEU A 1 167 ? -20.786 6.758 18.978 1.00 91.88 167 LEU A O 1
ATOM 1317 N N . GLY A 1 168 ? -20.379 7.672 20.983 1.00 90.19 168 GLY A N 1
ATOM 1318 C CA . GLY A 1 168 ? -21.723 8.153 21.274 1.00 90.19 168 GLY A CA 1
ATOM 1319 C C . GLY A 1 168 ? -21.720 9.669 21.450 1.00 90.19 168 GLY A C 1
ATOM 1320 O O . GLY A 1 168 ? -20.714 10.246 21.864 1.00 90.19 168 GLY A O 1
ATOM 1321 N N . ARG A 1 169 ? -22.858 10.307 21.154 1.00 91.94 169 ARG A N 1
ATOM 1322 C CA . ARG A 1 169 ? -23.091 11.729 21.433 1.00 91.94 169 ARG A CA 1
ATOM 1323 C C . ARG A 1 169 ? -23.871 11.878 22.736 1.00 91.94 169 ARG A C 1
ATOM 1325 O O . ARG A 1 169 ? -24.875 11.199 22.948 1.00 91.94 169 ARG A O 1
ATOM 1332 N N . PHE A 1 170 ? -23.402 12.780 23.578 1.00 91.69 170 PHE A N 1
ATOM 1333 C CA . PHE A 1 170 ? -23.955 13.134 24.879 1.00 91.69 170 PHE A CA 1
ATOM 1334 C C . PHE A 1 170 ? -24.537 14.556 24.817 1.00 91.69 170 PHE A C 1
ATOM 1336 O O . PHE A 1 170 ? -24.301 15.278 23.840 1.00 91.69 170 PHE A O 1
ATOM 1343 N N . PRO A 1 171 ? -25.323 14.986 25.822 1.00 88.88 171 PRO A N 1
ATOM 1344 C CA . PRO A 1 171 ? -25.823 16.357 25.879 1.00 88.88 171 PRO A CA 1
ATOM 1345 C C . PRO A 1 171 ? -24.696 17.390 25.738 1.00 88.88 171 PRO A C 1
ATOM 1347 O O . PRO A 1 171 ? -23.569 17.140 26.160 1.00 88.88 171 PRO A O 1
ATOM 1350 N N . GLN A 1 172 ? -25.022 18.570 25.200 1.00 88.62 172 GLN A N 1
ATOM 1351 C CA . GLN A 1 172 ? -24.074 19.683 25.009 1.00 88.62 172 GLN A CA 1
ATOM 1352 C C . GLN A 1 172 ? -22.923 19.372 24.032 1.00 88.62 172 GLN A C 1
ATOM 1354 O O . GLN A 1 172 ? -21.804 19.827 24.244 1.00 88.62 172 GLN A O 1
ATOM 1359 N N . ASP A 1 173 ? -23.187 18.588 22.981 1.00 88.06 173 ASP A N 1
ATOM 1360 C CA . ASP A 1 173 ? -22.204 18.250 21.935 1.00 88.06 173 ASP A CA 1
ATOM 1361 C C . ASP A 1 173 ? -20.915 17.626 22.470 1.00 88.06 173 ASP A C 1
ATOM 1363 O O . ASP A 1 173 ? -19.807 17.863 21.990 1.00 88.06 173 ASP A O 1
ATOM 1367 N N . ARG A 1 174 ? -21.096 16.787 23.487 1.00 94.75 174 ARG A N 1
ATOM 1368 C CA . ARG A 1 174 ? -20.044 15.968 24.070 1.00 94.75 174 ARG A CA 1
ATOM 1369 C C . ARG A 1 174 ? -20.006 14.598 23.406 1.00 94.75 174 ARG A C 1
ATOM 1371 O O . ARG A 1 174 ? -21.025 14.081 22.948 1.00 94.75 174 ARG A O 1
ATOM 1378 N N . TYR A 1 175 ? -18.833 13.987 23.409 1.00 96.31 175 TYR A N 1
ATOM 1379 C CA . TYR A 1 175 ? -18.560 12.698 22.793 1.00 96.31 175 TYR A CA 1
ATOM 1380 C C . TYR A 1 175 ? -17.873 11.771 23.788 1.00 96.31 175 TYR A C 1
ATOM 1382 O O . TYR A 1 175 ? -17.149 12.196 24.683 1.00 96.31 175 TYR A O 1
ATOM 1390 N N . GLY A 1 176 ? -18.086 10.480 23.628 1.00 94.56 176 GLY A N 1
ATOM 1391 C CA . GLY A 1 176 ? -17.443 9.455 24.437 1.00 94.56 176 GLY A CA 1
ATOM 1392 C C . GLY A 1 176 ? -17.538 8.117 23.733 1.00 94.56 176 GLY A C 1
ATOM 1393 O O . GLY A 1 176 ? -18.154 8.022 22.670 1.00 94.56 176 GLY A O 1
ATOM 1394 N N . LEU A 1 177 ? -16.943 7.074 24.305 1.00 93.31 177 LEU A N 1
ATOM 1395 C CA . LEU A 1 177 ? -17.111 5.737 23.742 1.00 93.31 177 LEU A CA 1
ATOM 1396 C C . LEU A 1 177 ? -18.589 5.357 23.818 1.00 93.31 177 LEU A C 1
ATOM 1398 O O . LEU A 1 177 ? -19.254 5.609 24.823 1.00 93.31 177 LEU A O 1
ATOM 1402 N N . ARG A 1 178 ? -19.113 4.748 22.752 1.00 88.62 178 ARG A N 1
ATOM 1403 C CA . ARG A 1 178 ? -20.555 4.492 22.628 1.00 88.62 178 ARG A CA 1
ATOM 1404 C C . ARG A 1 178 ? -21.128 3.693 23.800 1.00 88.62 178 ARG A C 1
ATOM 1406 O O . ARG A 1 178 ? -22.281 3.900 24.167 1.00 88.62 178 ARG A O 1
ATOM 1413 N N . ASN A 1 179 ? -20.361 2.739 24.330 1.00 84.25 179 ASN A N 1
ATOM 1414 C CA . ASN A 1 179 ? -20.722 1.929 25.490 1.00 84.25 179 ASN A CA 1
ATOM 1415 C C . ASN A 1 179 ? -19.498 1.174 26.048 1.00 84.25 179 ASN A C 1
ATOM 1417 O O . ASN A 1 179 ? -18.415 1.168 25.459 1.00 84.25 179 ASN A O 1
ATOM 1421 N N . ALA A 1 180 ? -19.694 0.487 27.177 1.00 85.06 180 ALA A N 1
ATOM 1422 C CA . ALA A 1 180 ? -18.659 -0.320 27.823 1.00 85.06 180 ALA A CA 1
ATOM 1423 C C . ALA A 1 180 ? -18.149 -1.485 26.951 1.00 85.06 180 ALA A C 1
ATOM 1425 O O . ALA A 1 180 ? -16.986 -1.859 27.065 1.00 85.06 180 ALA A O 1
ATOM 1426 N N . GLN A 1 181 ? -18.981 -2.037 26.059 1.00 78.94 181 GLN A N 1
ATOM 1427 C CA . GLN A 1 181 ? -18.567 -3.104 25.142 1.00 78.94 181 GLN A CA 1
ATOM 1428 C C . GLN A 1 181 ? -17.527 -2.589 24.140 1.00 78.94 181 GLN A C 1
ATOM 1430 O O . GLN A 1 181 ? -16.522 -3.253 23.919 1.00 78.94 181 GLN A O 1
ATOM 1435 N N . VAL A 1 182 ? -17.719 -1.386 23.586 1.00 83.00 182 VAL A N 1
ATOM 1436 C CA . VAL A 1 182 ? -16.716 -0.726 22.733 1.00 83.00 182 VAL A CA 1
ATOM 1437 C C . VAL A 1 182 ? -15.406 -0.523 23.489 1.00 83.00 182 VAL A C 1
ATOM 1439 O O . VAL A 1 182 ? -14.348 -0.859 22.967 1.00 83.00 182 VAL A O 1
ATOM 1442 N N . ALA A 1 183 ? -15.469 -0.064 24.741 1.00 86.94 183 ALA A N 1
ATOM 1443 C CA . ALA A 1 183 ? -14.273 0.092 25.567 1.00 86.94 183 ALA A CA 1
ATOM 1444 C C . ALA A 1 183 ? -13.534 -1.241 25.794 1.00 86.94 183 ALA A C 1
ATOM 1446 O O . ALA A 1 183 ? -12.314 -1.281 25.707 1.00 86.94 183 ALA A O 1
ATOM 1447 N N . GLN A 1 184 ? -14.262 -2.337 26.035 1.00 83.19 184 GLN A N 1
ATOM 1448 C CA . GLN A 1 184 ? -13.675 -3.675 26.184 1.00 83.19 184 GLN A CA 1
ATOM 1449 C C . GLN A 1 184 ? -13.064 -4.207 24.881 1.00 83.19 184 GLN A C 1
ATOM 1451 O O . GLN A 1 184 ? -12.065 -4.920 24.923 1.00 83.19 184 GLN A O 1
ATOM 1456 N N . MET A 1 185 ? -13.656 -3.886 23.726 1.00 83.69 185 MET A N 1
ATOM 1457 C CA . MET A 1 185 ? -13.139 -4.316 22.422 1.00 83.69 185 MET A CA 1
ATOM 1458 C C . MET A 1 185 ? -11.843 -3.606 22.033 1.00 83.69 185 MET A C 1
ATOM 1460 O O . MET A 1 185 ? -11.032 -4.216 21.346 1.00 83.69 185 MET A O 1
ATOM 1464 N N . LEU A 1 186 ? -11.645 -2.362 22.480 1.00 86.81 186 LEU A N 1
ATOM 1465 C CA . LEU A 1 186 ? -10.434 -1.581 22.206 1.00 86.81 186 LEU A CA 1
ATOM 1466 C C . LEU A 1 186 ? -9.183 -2.134 22.902 1.00 86.81 186 LEU A C 1
ATOM 1468 O O . LEU A 1 186 ? -8.080 -1.892 22.426 1.00 86.81 186 LEU A O 1
ATOM 1472 N N . GLY A 1 187 ? -9.351 -2.885 23.991 1.00 86.44 187 GLY A N 1
ATOM 1473 C CA . GLY A 1 187 ? -8.260 -3.580 24.666 1.00 86.44 187 GLY A CA 1
ATOM 1474 C C . GLY A 1 187 ? -8.064 -3.176 26.123 1.00 86.44 187 GLY A C 1
ATOM 1475 O O . GLY A 1 187 ? -8.805 -2.375 26.698 1.00 86.44 187 GLY A O 1
ATOM 1476 N N . LEU A 1 188 ? -7.061 -3.801 26.735 1.00 89.62 188 LEU A N 1
ATOM 1477 C CA . LEU A 1 188 ? -6.606 -3.506 28.090 1.00 89.62 188 LEU A CA 1
ATOM 1478 C C . LEU A 1 188 ? -5.561 -2.387 28.070 1.00 89.62 188 LEU A C 1
ATOM 1480 O O . LEU A 1 188 ? -5.016 -2.065 27.019 1.00 89.62 188 LEU A O 1
ATOM 1484 N N . ARG A 1 189 ? -5.262 -1.831 29.248 1.00 91.19 189 ARG A N 1
ATOM 1485 C CA . ARG A 1 189 ? -4.326 -0.711 29.427 1.00 91.19 189 ARG A CA 1
ATOM 1486 C C . ARG A 1 189 ? -3.003 -0.911 28.679 1.00 91.19 189 ARG A C 1
ATOM 1488 O O . ARG A 1 189 ? -2.684 -0.108 27.814 1.00 91.19 189 ARG A O 1
ATOM 1495 N N . ASP A 1 190 ? -2.300 -2.008 28.952 1.00 89.44 190 ASP A N 1
ATOM 1496 C CA . ASP A 1 190 ? -0.969 -2.266 28.381 1.00 89.44 190 ASP A CA 1
ATOM 1497 C C . ASP A 1 190 ? -1.014 -2.428 26.851 1.00 89.44 190 ASP A C 1
ATOM 1499 O O . ASP A 1 190 ? -0.125 -1.968 26.138 1.00 89.44 190 ASP A O 1
ATOM 1503 N N . THR A 1 191 ? -2.082 -3.043 26.328 1.00 88.25 191 THR A N 1
ATOM 1504 C CA . THR A 1 191 ? -2.304 -3.174 24.880 1.00 88.25 191 THR A CA 1
ATOM 1505 C C . THR A 1 191 ? -2.567 -1.814 24.241 1.00 88.25 191 THR A C 1
ATOM 1507 O O . THR A 1 191 ? -1.983 -1.506 23.211 1.00 88.25 191 THR A O 1
ATOM 1510 N N . LEU A 1 192 ? -3.396 -0.974 24.869 1.00 92.44 192 LEU A N 1
ATOM 1511 C CA . LEU A 1 192 ? -3.683 0.377 24.386 1.00 92.44 192 LEU A CA 1
ATOM 1512 C C . LEU A 1 192 ? -2.419 1.242 24.345 1.00 92.44 192 LEU A C 1
ATOM 1514 O O . LEU A 1 192 ? -2.205 1.936 23.358 1.00 92.44 192 LEU A O 1
ATOM 1518 N N . GLU A 1 193 ? -1.583 1.188 25.386 1.00 92.38 193 GLU A N 1
ATOM 1519 C CA . GLU A 1 193 ? -0.305 1.910 25.429 1.00 92.38 193 GLU A CA 1
ATOM 1520 C C . GLU A 1 193 ? 0.639 1.442 24.313 1.00 92.38 193 GLU A C 1
ATOM 1522 O O . GLU A 1 193 ? 1.145 2.267 23.552 1.00 92.38 193 GLU A O 1
ATOM 1527 N N . SER A 1 194 ? 0.831 0.126 24.169 1.00 88.94 194 SER A N 1
ATOM 1528 C CA . SER A 1 194 ? 1.678 -0.448 23.115 1.00 88.94 194 SER A CA 1
ATOM 1529 C C . SER A 1 194 ? 1.189 -0.079 21.713 1.00 88.94 194 SER A C 1
ATOM 1531 O O . SER A 1 194 ? 1.987 0.284 20.851 1.00 88.94 194 SER A O 1
ATOM 1533 N N . ASP A 1 195 ? -0.119 -0.157 21.480 1.00 88.81 195 ASP A N 1
ATOM 1534 C CA . ASP A 1 195 ? -0.716 0.144 20.184 1.00 88.81 195 ASP A CA 1
ATOM 1535 C C . ASP A 1 195 ? -0.623 1.633 19.843 1.00 88.81 195 ASP A C 1
ATOM 1537 O O . ASP A 1 195 ? -0.359 1.985 18.697 1.00 88.81 195 ASP A O 1
ATOM 1541 N N . LEU A 1 196 ? -0.825 2.520 20.823 1.00 91.94 196 LEU A N 1
ATOM 1542 C CA . LEU A 1 196 ? -0.678 3.962 20.625 1.00 91.94 196 LEU A CA 1
ATOM 1543 C C . LEU A 1 196 ? 0.772 4.335 20.307 1.00 91.94 196 LEU A C 1
ATOM 1545 O O . LEU A 1 196 ? 0.993 5.122 19.391 1.00 91.94 196 LEU A O 1
ATOM 1549 N N . LEU A 1 197 ? 1.751 3.728 20.986 1.00 90.38 197 LEU A N 1
ATOM 1550 C CA . LEU A 1 197 ? 3.167 3.903 20.651 1.00 90.38 197 LEU A CA 1
ATOM 1551 C C . LEU A 1 197 ? 3.469 3.426 19.223 1.00 90.38 197 LEU A C 1
ATOM 1553 O O . LEU A 1 197 ? 4.100 4.147 18.455 1.00 90.38 197 LEU A O 1
ATOM 1557 N N . ALA A 1 198 ? 2.960 2.256 18.829 1.00 86.12 198 ALA A N 1
ATOM 1558 C CA . ALA A 1 198 ? 3.136 1.746 17.471 1.00 86.12 198 ALA A CA 1
ATOM 1559 C C . ALA A 1 198 ? 2.477 2.646 16.408 1.00 86.12 198 ALA A C 1
ATOM 1561 O O . ALA A 1 198 ? 3.028 2.815 15.321 1.00 86.12 198 ALA A O 1
ATOM 1562 N N . LEU A 1 199 ? 1.320 3.244 16.717 1.00 86.88 199 LEU A N 1
ATOM 1563 C CA . LEU A 1 199 ? 0.626 4.188 15.837 1.00 86.88 199 LEU A CA 1
ATOM 1564 C C . LEU A 1 199 ? 1.396 5.496 15.647 1.00 86.88 199 LEU A C 1
ATOM 1566 O O . LEU A 1 199 ? 1.362 6.052 14.552 1.00 86.88 199 LEU A O 1
ATOM 1570 N N . MET A 1 200 ? 2.087 5.985 16.681 1.00 85.75 200 MET A N 1
ATOM 1571 C CA . MET A 1 200 ? 2.913 7.193 16.581 1.00 85.75 200 MET A CA 1
ATOM 1572 C C . MET A 1 200 ? 4.029 7.033 15.549 1.00 85.75 200 MET A C 1
ATOM 1574 O O . MET A 1 200 ? 4.278 7.961 14.776 1.00 85.75 200 MET A O 1
ATOM 1578 N N . ASP A 1 201 ? 4.632 5.844 15.506 1.00 82.38 201 ASP A N 1
ATOM 1579 C CA . ASP A 1 201 ? 5.723 5.509 14.593 1.00 82.38 201 ASP A CA 1
ATOM 1580 C C . ASP A 1 201 ? 5.241 4.981 13.231 1.00 82.38 201 ASP A C 1
ATOM 1582 O O . ASP A 1 201 ? 6.066 4.625 12.390 1.00 82.38 201 ASP A O 1
ATOM 1586 N N . ARG A 1 202 ? 3.924 4.869 13.011 1.00 77.44 202 ARG A N 1
ATOM 1587 C CA . ARG A 1 202 ? 3.369 4.333 11.766 1.00 77.44 202 ARG A CA 1
ATOM 1588 C C . ARG A 1 202 ? 3.586 5.316 10.625 1.00 77.44 202 ARG A C 1
ATOM 1590 O O . ARG A 1 202 ? 3.189 6.484 10.707 1.00 77.44 202 ARG A O 1
ATOM 1597 N N . GLU A 1 203 ? 4.169 4.838 9.539 1.00 69.62 203 GLU A N 1
ATOM 1598 C CA . GLU A 1 203 ? 4.388 5.634 8.340 1.00 69.62 203 GLU A CA 1
ATOM 1599 C C . GLU A 1 203 ? 3.191 5.532 7.393 1.00 69.62 203 GLU A C 1
ATOM 1601 O O . GLU A 1 203 ? 2.410 4.578 7.437 1.00 69.62 203 GLU A O 1
ATOM 1606 N N . ASN A 1 204 ? 3.010 6.543 6.539 1.00 64.81 204 ASN A N 1
ATOM 1607 C CA . ASN A 1 204 ? 1.989 6.440 5.501 1.00 64.81 204 ASN A CA 1
ATOM 1608 C C . ASN A 1 204 ? 2.376 5.302 4.558 1.00 64.81 204 ASN A C 1
ATOM 1610 O O . ASN A 1 204 ? 3.533 5.213 4.141 1.00 64.81 204 ASN A O 1
ATOM 1614 N N . GLU A 1 205 ? 1.408 4.465 4.188 1.00 63.75 205 GLU A N 1
ATOM 1615 C CA . GLU A 1 205 ? 1.642 3.476 3.143 1.00 63.75 205 GLU A CA 1
ATOM 1616 C C . GLU A 1 205 ? 2.085 4.214 1.869 1.00 63.75 205 GLU A C 1
ATOM 1618 O O . GLU A 1 205 ? 1.375 5.121 1.416 1.00 63.75 205 GLU A O 1
ATOM 1623 N N . PRO A 1 206 ? 3.264 3.887 1.307 1.00 63.41 206 PRO A N 1
ATOM 1624 C CA . PRO A 1 206 ? 3.772 4.568 0.129 1.00 63.41 206 PRO A CA 1
ATOM 1625 C C . PRO A 1 206 ? 2.775 4.406 -1.017 1.00 63.41 206 PRO A C 1
ATOM 1627 O O . PRO A 1 206 ? 2.512 3.289 -1.477 1.00 63.41 206 PRO A O 1
ATOM 1630 N N . SER A 1 207 ? 2.209 5.526 -1.467 1.00 69.25 207 SER A N 1
ATOM 1631 C CA . SER A 1 207 ? 1.333 5.556 -2.631 1.00 69.25 207 SER A CA 1
ATOM 1632 C C . SER A 1 207 ? 2.138 5.319 -3.907 1.00 69.25 207 SER A C 1
ATOM 1634 O O . SER A 1 207 ? 3.347 5.544 -3.961 1.00 69.25 207 SER A O 1
ATOM 1636 N N . TYR A 1 208 ? 1.464 4.843 -4.954 1.00 77.62 208 TYR A N 1
ATOM 1637 C CA . TYR A 1 208 ? 2.091 4.709 -6.264 1.00 77.62 208 TYR A CA 1
ATOM 1638 C C . TYR A 1 208 ? 2.494 6.088 -6.814 1.00 77.62 208 TYR A C 1
ATOM 1640 O O . TYR A 1 208 ? 1.631 6.948 -7.011 1.00 77.62 208 TYR A O 1
ATOM 1648 N N . ASP A 1 209 ? 3.781 6.265 -7.124 1.00 83.88 209 ASP A N 1
ATOM 1649 C CA . ASP A 1 209 ? 4.301 7.386 -7.914 1.00 83.88 209 ASP A CA 1
ATOM 1650 C C . ASP A 1 209 ? 5.094 6.862 -9.116 1.00 83.88 209 ASP A C 1
ATOM 1652 O O . ASP A 1 209 ? 6.160 6.266 -8.976 1.00 83.88 209 ASP A O 1
ATOM 1656 N N . ALA A 1 210 ? 4.614 7.148 -10.326 1.00 87.94 210 ALA A N 1
ATOM 1657 C CA . ALA A 1 210 ? 5.291 6.775 -11.567 1.00 87.94 210 ALA A CA 1
ATOM 1658 C C . ALA A 1 210 ? 6.729 7.330 -11.680 1.00 87.94 210 ALA A C 1
ATOM 1660 O O . ALA A 1 210 ? 7.512 6.840 -12.491 1.00 87.94 210 ALA A O 1
ATOM 1661 N N . ALA A 1 211 ? 7.092 8.362 -10.909 1.00 89.75 211 ALA A N 1
ATOM 1662 C CA . ALA A 1 211 ? 8.464 8.871 -10.844 1.00 89.75 211 ALA A CA 1
ATOM 1663 C C . ALA A 1 211 ? 9.444 7.894 -10.185 1.00 89.75 211 ALA A C 1
ATOM 1665 O O . ALA A 1 211 ? 10.635 7.932 -10.487 1.00 89.75 211 ALA A O 1
ATOM 1666 N N . GLU A 1 212 ? 8.942 7.058 -9.280 1.00 89.38 212 GLU A N 1
ATOM 1667 C CA . GLU A 1 212 ? 9.744 6.213 -8.400 1.00 89.38 212 GLU A CA 1
ATOM 1668 C C . GLU A 1 212 ? 9.535 4.724 -8.661 1.00 89.38 212 GLU A C 1
ATOM 1670 O O . GLU A 1 212 ? 10.429 3.916 -8.414 1.00 89.38 212 GLU A O 1
ATOM 1675 N N . PHE A 1 213 ? 8.355 4.347 -9.150 1.00 91.69 213 PHE A N 1
ATOM 1676 C CA . PHE A 1 213 ? 7.980 2.953 -9.319 1.00 91.69 213 PHE A CA 1
ATOM 1677 C C . PHE A 1 213 ? 8.532 2.368 -10.605 1.00 91.69 213 PHE A C 1
ATOM 1679 O O . PHE A 1 213 ? 8.451 2.974 -11.669 1.00 91.69 213 PHE A O 1
ATOM 1686 N N . HIS A 1 214 ? 9.043 1.145 -10.498 1.00 93.94 214 HIS A N 1
ATOM 1687 C CA . HIS A 1 214 ? 9.472 0.336 -11.627 1.00 93.94 214 HIS A CA 1
ATOM 1688 C C . HIS A 1 214 ? 8.458 -0.794 -11.841 1.00 93.94 214 HIS A C 1
ATOM 1690 O O . HIS A 1 214 ? 8.306 -1.686 -10.998 1.00 93.94 214 HIS A O 1
ATOM 1696 N N . THR A 1 215 ? 7.775 -0.795 -12.982 1.00 91.69 215 THR A N 1
ATOM 1697 C CA . THR A 1 215 ? 6.812 -1.847 -13.337 1.00 91.69 215 THR A CA 1
ATOM 1698 C C . THR A 1 215 ? 7.456 -3.243 -13.378 1.00 91.69 215 THR A C 1
ATOM 1700 O O . THR A 1 215 ? 8.589 -3.418 -13.835 1.00 91.69 215 THR A O 1
ATOM 1703 N N . ALA A 1 216 ? 6.737 -4.264 -12.899 1.00 92.88 216 ALA A N 1
ATOM 1704 C CA . ALA A 1 216 ? 7.138 -5.667 -13.029 1.00 92.88 216 ALA A CA 1
ATOM 1705 C C . ALA A 1 216 ? 7.001 -6.146 -14.481 1.00 92.88 216 ALA A C 1
ATOM 1707 O O . ALA A 1 216 ? 5.990 -5.895 -15.133 1.00 92.88 216 ALA A O 1
ATOM 1708 N N . LEU A 1 217 ? 7.975 -6.904 -14.984 1.00 94.12 217 LEU A N 1
ATOM 1709 C CA . LEU A 1 217 ? 8.021 -7.344 -16.385 1.00 94.12 217 LEU A CA 1
ATOM 1710 C C . LEU A 1 217 ? 7.176 -8.601 -16.654 1.00 94.12 217 LEU A C 1
ATOM 1712 O O . LEU A 1 217 ? 7.503 -9.438 -17.499 1.00 94.12 217 LEU A O 1
ATOM 1716 N N . ARG A 1 218 ? 6.059 -8.744 -15.938 1.00 91.12 218 ARG A N 1
ATOM 1717 C CA . ARG A 1 218 ? 5.129 -9.868 -16.077 1.00 91.12 218 ARG A CA 1
ATOM 1718 C C . ARG A 1 218 ? 4.343 -9.776 -17.396 1.00 91.12 218 ARG A C 1
ATOM 1720 O O . ARG A 1 218 ? 4.023 -8.679 -17.842 1.00 91.12 218 ARG A O 1
ATOM 1727 N N . PRO A 1 219 ? 3.989 -10.918 -18.015 1.00 91.62 219 PRO A N 1
ATOM 1728 C CA . PRO A 1 219 ? 4.335 -12.287 -17.616 1.00 91.62 219 PRO A CA 1
ATOM 1729 C C . PRO A 1 219 ? 5.709 -12.757 -18.133 1.00 91.62 219 PRO A C 1
ATOM 1731 O O . PRO A 1 219 ? 6.108 -13.878 -17.840 1.00 91.62 219 PRO A O 1
ATOM 1734 N N . LEU A 1 220 ? 6.412 -11.945 -18.928 1.00 93.12 220 LEU A N 1
ATOM 1735 C CA . LEU A 1 220 ? 7.581 -12.374 -19.706 1.00 93.12 220 LEU A CA 1
ATOM 1736 C C . LEU A 1 220 ? 8.838 -12.602 -18.852 1.00 93.12 220 LEU A C 1
ATOM 1738 O O . LEU A 1 220 ? 9.572 -13.554 -19.099 1.00 93.12 220 LEU A O 1
ATOM 1742 N N . LEU A 1 221 ? 9.072 -11.745 -17.859 1.00 93.12 221 LEU A N 1
ATOM 1743 C CA . LEU A 1 221 ? 10.115 -11.873 -16.841 1.00 93.12 221 LEU A CA 1
ATOM 1744 C C . LEU A 1 221 ? 9.494 -11.545 -15.472 1.00 93.12 221 LEU A C 1
ATOM 1746 O O . LEU A 1 221 ? 9.592 -10.412 -15.004 1.00 93.12 221 LEU A O 1
ATOM 1750 N N . PRO A 1 222 ? 8.796 -12.501 -14.837 1.00 88.00 222 PRO A N 1
ATOM 1751 C CA . PRO A 1 222 ? 7.963 -12.219 -13.668 1.00 88.00 222 PRO A CA 1
ATOM 1752 C C . PRO A 1 222 ? 8.749 -11.784 -12.431 1.00 88.00 222 PRO A C 1
ATOM 1754 O O . PRO A 1 222 ? 8.205 -11.098 -11.567 1.00 88.00 222 PRO A O 1
ATOM 1757 N N . GLU A 1 223 ? 10.021 -12.165 -12.392 1.00 89.00 223 GLU A N 1
ATOM 1758 C CA . GLU A 1 223 ? 10.957 -11.874 -11.317 1.00 89.00 223 GLU A CA 1
ATOM 1759 C C . GLU A 1 223 ? 11.654 -10.515 -11.497 1.00 89.00 223 GLU A C 1
ATOM 1761 O O . GLU A 1 223 ? 12.197 -9.956 -10.542 1.00 89.00 223 GLU A O 1
ATOM 1766 N N . GLU A 1 224 ? 11.611 -9.963 -12.708 1.00 92.62 224 GLU A N 1
ATOM 1767 C CA . GLU A 1 224 ? 12.369 -8.779 -13.087 1.00 92.62 224 GLU A CA 1
ATOM 1768 C C . GLU A 1 224 ? 11.496 -7.525 -13.125 1.00 92.62 224 GLU A C 1
ATOM 1770 O O . GLU A 1 224 ? 10.284 -7.554 -13.358 1.00 92.62 224 GLU A O 1
ATOM 1775 N N . ARG A 1 225 ? 12.153 -6.382 -12.940 1.00 93.19 225 ARG A N 1
ATOM 1776 C CA . ARG A 1 225 ? 11.542 -5.048 -12.987 1.00 93.19 225 ARG A CA 1
ATOM 1777 C C . ARG A 1 225 ? 12.028 -4.270 -14.202 1.00 93.19 225 ARG A C 1
ATOM 1779 O O . ARG A 1 225 ? 13.092 -4.563 -14.751 1.00 93.19 225 ARG A O 1
ATOM 1786 N N . ALA A 1 226 ? 11.292 -3.248 -14.614 1.00 95.50 226 ALA A N 1
ATOM 1787 C CA . ALA A 1 226 ? 11.771 -2.312 -15.620 1.00 95.50 226 ALA A CA 1
ATOM 1788 C C . ALA A 1 226 ? 13.098 -1.657 -15.164 1.00 95.50 226 ALA A C 1
ATOM 1790 O O . ALA A 1 226 ? 13.251 -1.348 -13.979 1.00 95.50 226 ALA A O 1
ATOM 1791 N N . PRO A 1 227 ? 14.078 -1.451 -16.065 1.00 96.31 227 PRO A N 1
ATOM 1792 C CA . PRO A 1 227 ? 15.340 -0.783 -15.723 1.00 96.31 227 PRO A CA 1
ATOM 1793 C C . PRO A 1 227 ? 15.191 0.667 -15.243 1.00 96.31 227 PRO A C 1
ATOM 1795 O O . PRO A 1 227 ? 16.071 1.176 -14.556 1.00 96.31 227 PRO A O 1
ATOM 1798 N N . PHE A 1 228 ? 14.083 1.323 -15.589 1.00 96.88 228 PHE A N 1
ATOM 1799 C CA . PHE A 1 228 ? 13.786 2.702 -15.215 1.00 96.88 228 PHE A CA 1
ATOM 1800 C C . PHE A 1 228 ? 12.404 2.806 -14.570 1.00 96.88 228 PHE A C 1
ATOM 1802 O O . PHE A 1 228 ? 11.564 1.923 -14.764 1.00 96.88 228 PHE A O 1
ATOM 1809 N N . ALA A 1 229 ? 12.180 3.904 -13.849 1.00 95.75 229 ALA A N 1
ATOM 1810 C CA . ALA A 1 229 ? 10.870 4.243 -13.318 1.00 95.75 229 ALA A CA 1
ATOM 1811 C C . ALA A 1 229 ? 9.850 4.492 -14.439 1.00 95.75 229 ALA A C 1
ATOM 1813 O O . ALA A 1 229 ? 10.206 4.914 -15.542 1.00 95.75 229 ALA A O 1
ATOM 1814 N N . ASP A 1 230 ? 8.575 4.278 -14.149 1.00 94.69 230 ASP A N 1
ATOM 1815 C CA . ASP A 1 230 ? 7.483 4.266 -15.122 1.00 94.69 230 ASP A CA 1
ATOM 1816 C C . ASP A 1 230 ? 7.383 5.569 -15.935 1.00 94.69 230 ASP A C 1
ATOM 1818 O O . ASP A 1 230 ? 7.224 5.532 -17.154 1.00 94.69 230 ASP A O 1
ATOM 1822 N N . ARG A 1 231 ? 7.589 6.733 -15.307 1.00 95.06 231 ARG A N 1
ATOM 1823 C CA . ARG A 1 231 ? 7.613 8.042 -15.990 1.00 95.06 231 ARG A CA 1
ATOM 1824 C C . ARG A 1 231 ? 8.787 8.176 -16.962 1.00 95.06 231 ARG A C 1
ATOM 1826 O O . ARG A 1 231 ? 8.697 8.859 -17.983 1.00 95.06 231 ARG A O 1
ATOM 1833 N N . VAL A 1 232 ? 9.916 7.552 -16.640 1.00 96.25 232 VAL A N 1
ATOM 1834 C CA . VAL A 1 232 ? 11.089 7.510 -17.520 1.00 96.25 232 VAL A CA 1
ATOM 1835 C C . VAL A 1 232 ? 10.836 6.537 -18.667 1.00 96.25 232 VAL A C 1
ATOM 1837 O O . VAL A 1 232 ? 11.157 6.866 -19.803 1.00 96.25 232 VAL A O 1
ATOM 1840 N N . MET A 1 233 ? 10.215 5.388 -18.389 1.00 96.38 233 MET A N 1
ATOM 1841 C CA . MET A 1 233 ? 9.814 4.398 -19.392 1.00 96.38 233 MET A CA 1
ATOM 1842 C C . MET A 1 233 ? 8.831 4.982 -20.413 1.00 96.38 233 MET A C 1
ATOM 1844 O O . MET A 1 233 ? 9.033 4.802 -21.611 1.00 96.38 233 MET A O 1
ATOM 1848 N N . GLU A 1 234 ? 7.831 5.742 -19.961 1.00 95.12 234 GLU A N 1
ATOM 1849 C CA . GLU A 1 234 ? 6.864 6.440 -20.817 1.00 95.12 234 GLU A CA 1
ATOM 1850 C C . GLU A 1 234 ? 7.568 7.341 -21.841 1.00 95.12 234 GLU A C 1
ATOM 1852 O O . GLU A 1 234 ? 7.353 7.218 -23.046 1.00 95.12 234 GLU A O 1
ATOM 1857 N N . ARG A 1 235 ? 8.499 8.183 -21.378 1.00 95.75 235 ARG A N 1
ATOM 1858 C CA . ARG A 1 235 ? 9.304 9.037 -22.261 1.00 95.75 235 ARG A CA 1
ATOM 1859 C C . ARG A 1 235 ? 10.262 8.236 -23.139 1.00 95.75 235 ARG A C 1
ATOM 1861 O O . ARG A 1 235 ? 10.398 8.529 -24.321 1.00 95.75 235 ARG A O 1
ATOM 1868 N N . LEU A 1 236 ? 10.921 7.223 -22.576 1.00 96.75 236 LEU A N 1
ATOM 1869 C CA . LEU A 1 236 ? 11.884 6.369 -23.273 1.00 96.75 236 LEU A CA 1
ATOM 1870 C C . LEU A 1 236 ? 11.232 5.529 -24.374 1.00 96.75 236 LEU A C 1
ATOM 1872 O O . LEU A 1 236 ? 11.929 5.160 -25.320 1.00 96.75 236 LEU A O 1
ATOM 1876 N N . PHE A 1 237 ? 9.922 5.293 -24.317 1.00 95.94 237 PHE A N 1
ATOM 1877 C CA . PHE A 1 237 ? 9.146 4.591 -25.342 1.00 95.94 237 PHE A CA 1
ATOM 1878 C C . PHE A 1 237 ? 8.159 5.474 -26.114 1.00 95.94 237 PHE A C 1
ATOM 1880 O O . PHE A 1 237 ? 7.408 4.951 -26.932 1.00 95.94 237 PHE A O 1
ATOM 1887 N N . ASP A 1 238 ? 8.191 6.797 -25.931 1.00 94.06 238 ASP A N 1
ATOM 1888 C CA . ASP A 1 238 ? 7.341 7.721 -26.686 1.00 94.06 238 ASP A CA 1
ATOM 1889 C C . ASP A 1 238 ? 7.624 7.650 -28.198 1.00 94.06 238 ASP A C 1
ATOM 1891 O O . ASP A 1 238 ? 8.608 8.201 -28.690 1.00 94.06 238 ASP A O 1
ATOM 1895 N N . LEU A 1 239 ? 6.762 6.976 -28.956 1.00 88.94 239 LEU A N 1
ATOM 1896 C CA . LEU A 1 239 ? 6.909 6.823 -30.405 1.00 88.94 239 LEU A CA 1
ATOM 1897 C C . LEU A 1 239 ? 6.632 8.128 -31.175 1.00 88.94 239 LEU A C 1
ATOM 1899 O O . LEU A 1 239 ? 6.976 8.219 -32.352 1.00 88.94 239 LEU A O 1
ATOM 1903 N N . GLY A 1 240 ? 6.039 9.140 -30.528 1.00 89.75 240 GLY A N 1
ATOM 1904 C CA . GLY A 1 240 ? 5.814 10.469 -31.097 1.00 89.75 240 GLY A CA 1
ATOM 1905 C C . GLY A 1 240 ? 7.091 11.299 -31.236 1.00 89.75 240 GLY A C 1
ATOM 1906 O O . GLY A 1 240 ? 7.120 12.242 -32.026 1.00 89.75 240 GLY A O 1
ATOM 1907 N N . MET A 1 241 ? 8.159 10.928 -30.524 1.00 91.44 241 MET A N 1
ATOM 1908 C CA . MET A 1 241 ? 9.474 11.565 -30.615 1.00 91.44 241 MET A CA 1
ATOM 1909 C C . MET A 1 241 ? 10.499 10.630 -31.287 1.00 91.44 241 MET A C 1
ATOM 1911 O O . MET A 1 241 ? 11.230 9.917 -30.592 1.00 91.44 241 MET A O 1
ATOM 1915 N N . PRO A 1 242 ? 10.577 10.595 -32.631 1.00 91.75 242 PRO A N 1
ATOM 1916 C CA . PRO A 1 242 ? 11.525 9.741 -33.340 1.00 91.75 242 PRO A CA 1
ATOM 1917 C C . PRO A 1 242 ? 12.977 10.142 -33.056 1.00 91.75 242 PRO A C 1
ATOM 1919 O O . PRO A 1 242 ? 13.283 11.311 -32.831 1.00 91.75 242 PRO A O 1
ATOM 1922 N N . GLY A 1 243 ? 13.892 9.175 -33.122 1.00 93.44 243 GLY A N 1
ATOM 1923 C CA . GLY A 1 243 ? 15.322 9.425 -32.947 1.00 93.44 243 GLY A CA 1
ATOM 1924 C C . GLY A 1 243 ? 16.047 8.307 -32.208 1.00 93.44 243 GLY A C 1
ATOM 1925 O O . GLY A 1 243 ? 15.440 7.346 -31.741 1.00 93.44 243 GLY A O 1
ATOM 1926 N N . LEU A 1 244 ? 17.370 8.442 -32.115 1.00 95.44 244 LEU A N 1
ATOM 1927 C CA . LEU A 1 244 ? 18.206 7.579 -31.286 1.00 95.44 244 LEU A CA 1
ATOM 1928 C C . LEU A 1 244 ? 18.155 8.039 -29.831 1.00 95.44 244 LEU A C 1
ATOM 1930 O O . LEU A 1 244 ? 18.356 9.218 -29.548 1.00 95.44 244 LEU A O 1
ATOM 1934 N N . ARG A 1 245 ? 17.935 7.088 -28.922 1.00 97.31 245 ARG A N 1
ATOM 1935 C CA . ARG A 1 245 ? 17.958 7.311 -27.474 1.00 97.31 245 ARG A CA 1
ATOM 1936 C C . ARG A 1 245 ? 19.117 6.563 -26.842 1.00 97.31 245 ARG A C 1
ATOM 1938 O O . ARG A 1 245 ? 19.473 5.467 -27.272 1.00 97.31 245 ARG A O 1
ATOM 1945 N N . ILE A 1 246 ? 19.680 7.141 -25.794 1.00 97.88 246 ILE A N 1
ATOM 1946 C CA . ILE A 1 246 ? 20.736 6.539 -24.989 1.00 97.88 246 ILE A CA 1
ATOM 1947 C C . ILE A 1 246 ? 20.150 6.179 -23.626 1.00 97.88 246 ILE A C 1
ATOM 1949 O O . ILE A 1 246 ? 19.614 7.032 -22.924 1.00 97.88 246 ILE A O 1
ATOM 1953 N N . ALA A 1 247 ? 20.278 4.914 -23.248 1.00 98.00 247 ALA A N 1
ATOM 1954 C CA . ALA A 1 247 ? 19.884 4.380 -21.955 1.00 98.00 247 ALA A CA 1
ATOM 1955 C C . ALA A 1 247 ? 21.144 4.076 -21.136 1.00 98.00 247 ALA A C 1
ATOM 1957 O O . ALA A 1 247 ? 21.873 3.132 -21.430 1.00 98.00 247 ALA A O 1
ATOM 1958 N N . ILE A 1 248 ? 21.400 4.872 -20.100 1.00 97.81 248 ILE A N 1
ATOM 1959 C CA . ILE A 1 248 ? 22.490 4.644 -19.153 1.00 97.81 248 ILE A CA 1
ATOM 1960 C C . ILE A 1 248 ? 21.985 3.714 -18.053 1.00 97.81 248 ILE A C 1
ATOM 1962 O O . ILE A 1 248 ? 21.189 4.130 -17.209 1.00 97.81 248 ILE A O 1
ATOM 1966 N N . VAL A 1 249 ? 22.436 2.463 -18.087 1.00 96.81 249 VAL A N 1
ATOM 1967 C CA . VAL A 1 249 ? 21.978 1.355 -17.238 1.00 96.81 249 VAL A CA 1
ATOM 1968 C C . VAL A 1 249 ? 23.170 0.644 -16.583 1.00 96.81 249 VAL A C 1
ATOM 1970 O O . VAL A 1 249 ? 23.528 -0.458 -16.991 1.00 96.81 249 VAL A O 1
ATOM 1973 N N . PRO A 1 250 ? 23.827 1.259 -15.580 1.00 95.75 250 PRO A N 1
ATOM 1974 C CA . PRO A 1 250 ? 24.970 0.639 -14.917 1.00 95.75 250 PRO A CA 1
ATOM 1975 C C . PRO A 1 250 ? 24.560 -0.666 -14.224 1.00 95.75 250 PRO A C 1
ATOM 1977 O O . PRO A 1 250 ? 23.557 -0.683 -13.502 1.00 95.75 250 PRO A O 1
ATOM 1980 N N . GLU A 1 251 ? 25.356 -1.728 -14.376 1.00 93.88 251 GLU A N 1
ATOM 1981 C CA . GLU A 1 251 ? 25.077 -3.036 -13.758 1.00 93.88 251 GLU A CA 1
ATOM 1982 C C . GLU A 1 251 ? 24.956 -2.929 -12.229 1.00 93.88 251 GLU A C 1
ATOM 1984 O O . GLU A 1 251 ? 24.083 -3.546 -11.628 1.00 93.88 251 GLU A O 1
ATOM 1989 N N . ALA A 1 252 ? 25.747 -2.053 -11.599 1.00 93.06 252 ALA A N 1
ATOM 1990 C CA . ALA A 1 252 ? 25.691 -1.800 -10.157 1.00 93.06 252 ALA A CA 1
ATOM 1991 C C . ALA A 1 252 ? 24.353 -1.211 -9.663 1.00 93.06 252 ALA A C 1
ATOM 1993 O O . ALA A 1 252 ? 24.073 -1.267 -8.469 1.00 93.06 252 ALA A O 1
ATOM 1994 N N . ILE A 1 253 ? 23.550 -0.619 -10.554 1.00 92.31 253 ILE A N 1
ATOM 1995 C CA . ILE A 1 253 ? 22.251 -0.016 -10.220 1.00 92.31 253 ILE A CA 1
ATOM 1996 C C . ILE A 1 253 ? 21.109 -0.925 -10.670 1.00 92.31 253 ILE A C 1
ATOM 1998 O O . ILE A 1 253 ? 20.191 -1.200 -9.905 1.00 92.31 253 ILE A O 1
ATOM 2002 N N . VAL A 1 254 ? 21.144 -1.366 -11.928 1.00 92.38 254 VAL A N 1
ATOM 2003 C CA . VAL A 1 254 ? 20.025 -2.088 -12.549 1.00 92.38 254 VAL A CA 1
ATOM 2004 C C . VAL A 1 254 ? 20.133 -3.599 -12.335 1.00 92.38 254 VAL A C 1
ATOM 2006 O O . VAL A 1 254 ? 19.113 -4.290 -12.359 1.00 92.38 254 VAL A O 1
ATOM 2009 N N . GLY A 1 255 ? 21.339 -4.112 -12.101 1.00 91.00 255 GLY A N 1
ATOM 2010 C CA . GLY A 1 255 ? 21.663 -5.531 -12.175 1.00 91.00 255 GLY A CA 1
ATOM 2011 C C . GLY A 1 255 ? 22.035 -5.967 -13.593 1.00 91.00 255 GLY A C 1
ATOM 2012 O O . GLY A 1 255 ? 22.178 -5.154 -14.511 1.00 91.00 255 GLY A O 1
ATOM 2013 N N . THR A 1 256 ? 22.195 -7.275 -13.771 1.00 90.81 256 THR A N 1
ATOM 2014 C CA . THR A 1 256 ? 22.573 -7.881 -15.049 1.00 90.81 256 THR A CA 1
ATOM 2015 C C . THR A 1 256 ? 21.435 -7.828 -16.072 1.00 90.81 256 THR A C 1
ATOM 2017 O O . THR A 1 256 ? 20.269 -7.590 -15.754 1.00 90.81 256 THR A O 1
ATOM 2020 N N . GLU A 1 257 ? 21.782 -8.039 -17.343 1.00 94.19 257 GLU A N 1
ATOM 2021 C CA . GLU A 1 257 ? 20.827 -8.140 -18.456 1.00 94.19 257 GLU A CA 1
ATOM 2022 C C . GLU A 1 257 ? 19.890 -6.927 -18.644 1.00 94.19 257 GLU A C 1
ATOM 2024 O O . GLU A 1 257 ? 18.784 -7.057 -19.183 1.00 94.19 257 GLU A O 1
ATOM 2029 N N . ALA A 1 258 ? 20.323 -5.722 -18.259 1.00 95.38 258 ALA A N 1
ATOM 2030 C CA . ALA A 1 258 ? 19.517 -4.504 -18.365 1.00 95.38 258 ALA A CA 1
ATOM 2031 C C . ALA A 1 258 ? 18.940 -4.278 -19.778 1.00 95.38 258 ALA A C 1
ATOM 2033 O O . ALA A 1 258 ? 17.772 -3.913 -19.924 1.00 95.38 258 ALA A O 1
ATOM 2034 N N . ALA A 1 259 ? 19.716 -4.562 -20.828 1.00 96.94 259 ALA A N 1
ATOM 2035 C CA . ALA A 1 259 ? 19.265 -4.441 -22.213 1.00 96.94 259 ALA A CA 1
ATOM 2036 C C . ALA A 1 259 ? 18.166 -5.461 -22.580 1.00 96.94 259 ALA 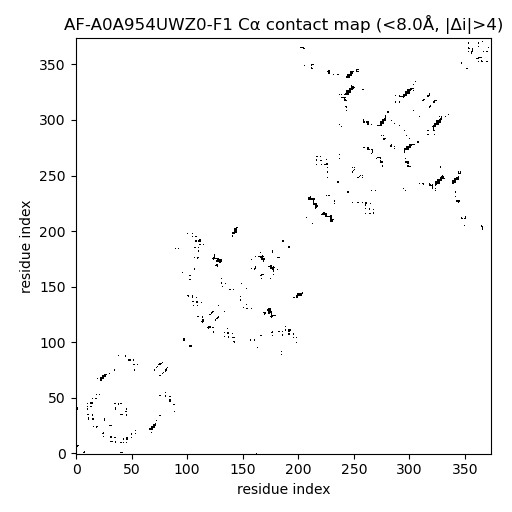A C 1
ATOM 2038 O O . ALA A 1 259 ? 17.190 -5.127 -23.259 1.00 96.94 259 ALA A O 1
ATOM 2039 N N . ASN A 1 260 ? 18.265 -6.699 -22.086 1.00 97.44 260 ASN A N 1
ATOM 2040 C CA . ASN A 1 260 ? 17.222 -7.709 -22.267 1.00 97.44 260 ASN A CA 1
ATOM 2041 C C . ASN A 1 260 ? 15.940 -7.314 -21.521 1.00 97.44 260 ASN A C 1
ATOM 2043 O O . ASN A 1 260 ? 14.851 -7.381 -22.097 1.00 97.44 260 ASN A O 1
ATOM 2047 N N . ARG A 1 261 ? 16.073 -6.828 -20.280 1.00 97.38 261 ARG A N 1
ATOM 2048 C CA . ARG A 1 261 ? 14.958 -6.292 -19.488 1.00 97.38 261 ARG A CA 1
ATOM 2049 C C . ARG A 1 261 ? 14.296 -5.107 -20.178 1.00 97.38 261 ARG A C 1
ATOM 2051 O O . ARG A 1 261 ? 13.073 -5.054 -20.217 1.00 97.38 261 ARG A O 1
ATOM 2058 N N . LEU A 1 262 ? 15.062 -4.212 -20.803 1.00 97.44 262 LEU A N 1
ATOM 2059 C CA . LEU A 1 262 ? 14.508 -3.088 -21.558 1.00 97.44 262 LEU A CA 1
ATOM 2060 C C . LEU A 1 262 ? 13.741 -3.541 -22.810 1.00 97.44 262 LEU A C 1
ATOM 2062 O O . LEU A 1 262 ? 12.648 -3.047 -23.078 1.00 97.44 262 LEU A O 1
ATOM 2066 N N . LYS A 1 263 ? 14.262 -4.531 -23.545 1.00 97.56 263 LYS A N 1
ATOM 2067 C CA . LYS A 1 263 ? 13.560 -5.144 -24.687 1.00 97.56 263 LYS A CA 1
ATOM 2068 C C . LYS A 1 263 ? 12.242 -5.792 -24.249 1.00 97.56 263 LYS A C 1
ATOM 2070 O O . LYS A 1 263 ? 11.233 -5.668 -24.938 1.00 97.56 263 LYS A O 1
ATOM 2075 N N . VAL A 1 264 ? 12.243 -6.498 -23.117 1.00 97.38 264 VAL A N 1
ATOM 2076 C CA . VAL A 1 264 ? 11.022 -7.094 -22.551 1.00 97.38 264 VAL A CA 1
ATOM 2077 C C . VAL A 1 264 ? 10.057 -6.012 -22.073 1.00 97.38 264 VAL A C 1
ATOM 2079 O O . VAL A 1 264 ? 8.866 -6.116 -22.346 1.00 97.38 264 VAL A O 1
ATOM 2082 N N . ALA A 1 265 ? 10.556 -4.952 -21.440 1.00 96.69 265 ALA A N 1
ATOM 2083 C CA . ALA A 1 265 ? 9.746 -3.816 -21.025 1.00 96.69 265 ALA A CA 1
ATOM 2084 C C . ALA A 1 265 ? 9.039 -3.164 -22.216 1.00 96.69 265 ALA A C 1
ATOM 2086 O O . ALA A 1 265 ? 7.845 -2.904 -22.126 1.00 96.69 265 ALA A O 1
ATOM 2087 N N . ALA A 1 266 ? 9.722 -2.993 -23.353 1.00 96.25 266 ALA A N 1
ATOM 2088 C CA . ALA A 1 266 ? 9.085 -2.515 -24.579 1.00 96.25 266 ALA A CA 1
ATOM 2089 C C . ALA A 1 266 ? 7.911 -3.418 -24.990 1.00 96.25 266 ALA A C 1
ATOM 2091 O O . ALA A 1 266 ? 6.841 -2.918 -25.318 1.00 96.25 266 ALA A O 1
ATOM 2092 N N . ALA A 1 267 ? 8.069 -4.743 -24.884 1.00 95.31 267 ALA A N 1
ATOM 2093 C CA . ALA A 1 267 ? 7.026 -5.693 -25.277 1.00 95.31 267 ALA A CA 1
ATOM 2094 C C . ALA A 1 267 ? 5.829 -5.670 -24.321 1.00 95.31 267 ALA A C 1
ATOM 2096 O O . ALA A 1 267 ? 4.698 -5.856 -24.756 1.00 95.31 267 ALA A O 1
ATOM 2097 N N . VAL A 1 268 ? 6.071 -5.433 -23.030 1.00 93.81 268 VAL A N 1
ATOM 2098 C CA . VAL A 1 268 ? 5.011 -5.251 -22.028 1.00 93.81 268 VAL A CA 1
ATOM 2099 C C . VAL A 1 268 ? 4.280 -3.921 -22.241 1.00 93.81 268 VAL A C 1
ATOM 2101 O O . VAL A 1 268 ? 3.060 -3.879 -22.128 1.00 93.81 268 VAL A O 1
ATOM 2104 N N . TRP A 1 269 ? 5.006 -2.851 -22.575 1.00 93.25 269 TRP A N 1
ATOM 2105 C CA . TRP A 1 269 ? 4.472 -1.487 -22.643 1.00 93.25 269 TRP A CA 1
ATOM 2106 C C . TRP A 1 269 ? 3.762 -1.167 -23.960 1.00 93.25 269 TRP A C 1
ATOM 2108 O O . TRP A 1 269 ? 2.700 -0.553 -23.969 1.00 93.25 269 TRP A O 1
ATOM 2118 N N . LEU A 1 270 ? 4.365 -1.566 -25.080 1.00 92.94 270 LEU A N 1
ATOM 2119 C CA . LEU A 1 270 ? 3.893 -1.257 -26.431 1.00 92.94 270 LEU A CA 1
ATOM 2120 C C . LEU A 1 270 ? 3.207 -2.457 -27.097 1.00 92.94 270 LEU A C 1
ATOM 2122 O O . LEU A 1 270 ? 2.469 -2.286 -28.068 1.00 92.94 270 LEU A O 1
ATOM 2126 N N . GLY A 1 271 ? 3.440 -3.672 -26.593 1.00 90.88 271 GLY A N 1
ATOM 2127 C CA . GLY A 1 271 ? 3.056 -4.897 -27.284 1.00 90.88 271 GLY A CA 1
ATOM 2128 C C . GLY A 1 271 ? 3.916 -5.170 -28.524 1.00 90.88 271 GLY A C 1
ATOM 2129 O O . GLY A 1 271 ? 4.776 -4.392 -28.922 1.00 90.88 271 GLY A O 1
ATOM 2130 N N . GLY A 1 272 ? 3.676 -6.304 -29.181 1.00 89.62 272 GLY A N 1
ATOM 2131 C CA . GLY A 1 272 ? 4.367 -6.644 -30.426 1.00 89.62 272 GLY A CA 1
ATOM 2132 C C . GLY A 1 272 ? 5.784 -7.199 -30.234 1.00 89.62 272 GLY A C 1
ATOM 2133 O O . GLY A 1 272 ? 6.122 -7.780 -29.202 1.00 89.62 272 GLY A O 1
ATOM 2134 N N . LYS A 1 273 ? 6.598 -7.126 -31.296 1.00 89.31 273 LYS A N 1
ATOM 2135 C CA . LYS A 1 273 ? 7.930 -7.751 -31.355 1.00 89.31 273 LYS A CA 1
ATOM 2136 C C . LYS A 1 273 ? 9.030 -6.699 -31.348 1.00 89.31 273 LYS A C 1
ATOM 2138 O O . LYS A 1 273 ? 9.154 -5.915 -32.284 1.00 89.31 273 LYS A O 1
ATOM 2143 N N . HIS A 1 274 ? 9.914 -6.779 -30.363 1.00 95.31 274 HIS A N 1
ATOM 2144 C CA . HIS A 1 274 ? 11.088 -5.914 -30.238 1.00 95.31 274 HIS A CA 1
ATOM 2145 C C . HIS A 1 274 ? 12.374 -6.728 -30.254 1.00 95.31 274 HIS A C 1
ATOM 2147 O O . HIS A 1 274 ? 12.370 -7.930 -29.971 1.00 95.31 274 HIS A O 1
ATOM 2153 N N . ALA A 1 275 ? 13.473 -6.078 -30.619 1.00 95.62 275 ALA A N 1
ATOM 2154 C CA . ALA A 1 275 ? 14.740 -6.748 -30.861 1.00 95.62 275 ALA A CA 1
ATOM 2155 C C . ALA A 1 275 ? 15.818 -6.268 -29.889 1.00 95.62 275 ALA A C 1
ATOM 2157 O O . ALA A 1 275 ? 15.889 -5.087 -29.565 1.00 95.62 275 ALA A O 1
ATOM 2158 N N . LEU A 1 276 ? 16.662 -7.206 -29.460 1.00 97.31 276 LEU A N 1
ATOM 2159 C CA . LEU A 1 276 ? 17.940 -6.943 -28.808 1.00 97.31 276 LEU A CA 1
ATOM 2160 C C . LEU A 1 276 ? 19.043 -7.339 -29.791 1.00 97.31 276 LEU A C 1
ATOM 2162 O O . LEU A 1 276 ? 19.020 -8.457 -30.314 1.00 97.31 276 LEU A O 1
ATOM 2166 N N . VAL A 1 277 ? 19.976 -6.433 -30.067 1.00 97.06 277 VAL A N 1
ATOM 2167 C CA . VAL A 1 277 ? 21.062 -6.647 -31.032 1.00 97.06 277 VAL A CA 1
ATOM 2168 C C . VAL A 1 277 ? 22.408 -6.194 -30.477 1.00 97.06 277 VAL A C 1
ATOM 2170 O O . VAL A 1 277 ? 22.483 -5.282 -29.660 1.00 97.06 277 VAL A O 1
ATOM 2173 N N . SER A 1 278 ? 23.481 -6.818 -30.965 1.00 95.38 278 SER A N 1
ATOM 2174 C CA . SER A 1 278 ? 24.851 -6.360 -30.723 1.00 95.38 278 SER A CA 1
ATOM 2175 C C . SER A 1 278 ? 25.146 -5.073 -31.517 1.00 95.38 278 SER A C 1
ATOM 2177 O O . SER A 1 278 ? 24.454 -4.792 -32.504 1.00 95.38 278 SER A O 1
ATOM 2179 N N . PRO A 1 279 ? 26.202 -4.306 -31.182 1.00 93.25 279 PRO A N 1
ATOM 2180 C CA . PRO A 1 279 ? 26.497 -3.018 -31.811 1.00 93.25 279 PRO A CA 1
ATOM 2181 C C . PRO A 1 279 ? 27.251 -3.186 -33.145 1.00 93.25 279 PRO A C 1
ATOM 2183 O O . PRO A 1 279 ? 27.990 -2.308 -33.597 1.00 93.25 279 PRO A O 1
ATOM 2186 N N . GLU A 1 280 ? 27.131 -4.356 -33.771 1.00 93.88 280 GLU A N 1
ATOM 2187 C CA . GLU A 1 280 ? 27.678 -4.634 -35.092 1.00 93.88 280 GLU A CA 1
ATOM 2188 C C . GLU A 1 280 ? 26.774 -4.015 -36.160 1.00 93.88 280 GLU A C 1
ATOM 2190 O O . GLU A 1 280 ? 25.583 -4.321 -36.236 1.00 93.88 280 GLU A O 1
ATOM 2195 N N . GLU A 1 281 ? 27.340 -3.197 -37.049 1.00 92.62 281 GLU A N 1
ATOM 2196 C CA . GLU A 1 281 ? 26.565 -2.474 -38.068 1.00 92.62 281 GLU A CA 1
ATOM 2197 C C . GLU A 1 281 ? 25.720 -3.401 -38.951 1.00 92.62 281 GLU A C 1
ATOM 2199 O O . GLU A 1 281 ? 24.577 -3.084 -39.274 1.00 92.62 281 GLU A O 1
ATOM 2204 N N . ALA A 1 282 ? 26.249 -4.578 -39.302 1.00 92.56 282 ALA A N 1
ATOM 2205 C CA . ALA A 1 282 ? 25.526 -5.573 -40.090 1.00 92.56 282 ALA A CA 1
ATOM 2206 C C . ALA A 1 282 ? 24.285 -6.116 -39.356 1.00 92.56 282 ALA A C 1
ATOM 2208 O O . ALA A 1 282 ? 23.256 -6.370 -39.984 1.00 92.56 282 ALA A O 1
ATOM 2209 N N . ARG A 1 283 ? 24.364 -6.280 -38.028 1.00 94.44 283 ARG A N 1
ATOM 2210 C CA . ARG A 1 283 ? 23.253 -6.754 -37.189 1.00 94.44 283 ARG A CA 1
ATOM 2211 C C . ARG A 1 283 ? 22.194 -5.675 -37.017 1.00 94.44 283 ARG A C 1
ATOM 2213 O O . ARG A 1 283 ? 21.016 -5.971 -37.204 1.00 94.44 283 ARG A O 1
ATOM 2220 N N . ILE A 1 284 ? 22.618 -4.441 -36.740 1.00 94.50 284 ILE A N 1
ATOM 2221 C CA . ILE A 1 284 ? 21.729 -3.277 -36.639 1.00 94.50 284 ILE A CA 1
ATOM 2222 C C . ILE A 1 284 ? 20.984 -3.073 -37.961 1.00 94.50 284 ILE A C 1
ATOM 2224 O O . ILE A 1 284 ? 19.759 -3.004 -37.963 1.00 94.50 284 ILE A O 1
ATOM 2228 N N . ARG A 1 285 ? 21.695 -3.062 -39.097 1.00 91.44 285 ARG A N 1
ATOM 2229 C CA . ARG A 1 285 ? 21.078 -2.897 -40.423 1.00 91.44 285 ARG A CA 1
ATOM 2230 C C . ARG A 1 285 ? 20.047 -3.984 -40.708 1.00 91.44 285 ARG A C 1
ATOM 2232 O O . ARG A 1 285 ? 18.921 -3.669 -41.065 1.00 91.44 285 ARG A O 1
ATOM 2239 N N . LYS A 1 286 ? 20.391 -5.252 -40.456 1.00 92.00 286 LYS A N 1
ATOM 2240 C CA . LYS A 1 286 ? 19.453 -6.370 -40.625 1.00 92.00 286 LYS A CA 1
ATOM 2241 C C . LYS A 1 286 ? 18.185 -6.208 -39.777 1.00 92.00 286 LYS A C 1
ATOM 2243 O O . LYS A 1 286 ? 17.112 -6.596 -40.227 1.00 92.00 286 LYS A O 1
ATOM 2248 N N . ALA A 1 287 ? 18.299 -5.675 -38.560 1.00 92.06 287 ALA A N 1
ATOM 2249 C CA . ALA A 1 287 ? 17.144 -5.427 -37.701 1.00 92.06 287 ALA A CA 1
ATOM 2250 C C . ALA A 1 287 ? 16.283 -4.257 -38.206 1.00 92.06 287 ALA A C 1
ATOM 2252 O O . ALA A 1 287 ? 15.061 -4.369 -38.219 1.00 92.06 287 ALA A O 1
ATOM 2253 N N . LEU A 1 288 ? 16.909 -3.181 -38.692 1.00 90.19 288 LEU A N 1
ATOM 2254 C CA . LEU A 1 288 ? 16.209 -2.049 -39.308 1.00 90.19 288 LEU A CA 1
ATOM 2255 C C . LEU A 1 288 ? 15.467 -2.449 -40.587 1.00 90.19 288 LEU A C 1
ATOM 2257 O O . LEU A 1 288 ? 14.333 -2.027 -40.791 1.00 90.19 288 LEU A O 1
ATOM 2261 N N . ASP A 1 289 ? 16.078 -3.285 -41.426 1.00 87.00 289 ASP A N 1
ATOM 2262 C CA . ASP A 1 289 ? 15.461 -3.784 -42.662 1.00 87.00 289 ASP A CA 1
ATOM 2263 C C . ASP A 1 289 ? 14.284 -4.733 -42.376 1.00 87.00 289 ASP A C 1
ATOM 2265 O O . ASP A 1 289 ? 13.374 -4.870 -43.192 1.00 87.00 289 ASP A O 1
ATOM 2269 N N . ALA A 1 290 ? 14.286 -5.380 -41.206 1.00 85.88 290 ALA A N 1
ATOM 2270 C CA . ALA A 1 290 ? 13.193 -6.227 -40.739 1.00 85.88 290 ALA A CA 1
ATOM 2271 C C . ALA A 1 290 ? 12.043 -5.437 -40.084 1.00 85.88 290 ALA A C 1
ATOM 2273 O O . ALA A 1 290 ? 11.000 -6.032 -39.800 1.00 85.88 290 ALA A O 1
ATOM 2274 N N . CYS A 1 291 ? 12.208 -4.128 -39.849 1.00 82.88 291 CYS A N 1
ATOM 2275 C CA . CYS A 1 291 ? 11.148 -3.277 -39.314 1.00 82.88 291 CYS A CA 1
ATOM 2276 C C . CYS A 1 291 ? 10.020 -3.161 -40.345 1.00 82.88 291 CYS A C 1
ATOM 2278 O O . CYS A 1 291 ? 10.190 -2.585 -41.425 1.00 82.88 291 CYS A O 1
ATOM 2280 N N . GLY A 1 292 ? 8.864 -3.725 -40.002 1.00 77.88 292 GLY A N 1
ATOM 2281 C CA . GLY A 1 292 ? 7.668 -3.687 -40.833 1.00 77.88 292 GLY A CA 1
ATOM 2282 C C . GLY A 1 292 ? 6.945 -2.339 -40.772 1.00 77.88 292 GLY A C 1
ATOM 2283 O O . GLY A 1 292 ? 7.547 -1.263 -40.731 1.00 77.88 292 GLY A O 1
ATOM 2284 N N . SER A 1 293 ? 5.618 -2.414 -40.801 1.00 77.69 293 SER A N 1
ATOM 2285 C CA . SER A 1 293 ? 4.722 -1.267 -40.637 1.00 77.69 293 SER A CA 1
ATOM 2286 C C . SER A 1 293 ? 4.477 -0.897 -39.172 1.00 77.69 293 SER A C 1
ATOM 2288 O O . SER A 1 293 ? 4.207 0.269 -38.898 1.00 77.69 293 SER A O 1
ATOM 2290 N N . ASP A 1 294 ? 4.596 -1.856 -38.249 1.00 83.25 294 ASP A N 1
ATOM 2291 C CA . ASP A 1 294 ? 4.374 -1.619 -36.821 1.00 83.25 294 ASP A CA 1
ATOM 2292 C C . ASP A 1 294 ? 5.632 -1.031 -36.158 1.00 83.25 294 ASP A C 1
ATOM 2294 O O . ASP A 1 294 ? 6.738 -1.511 -36.438 1.00 8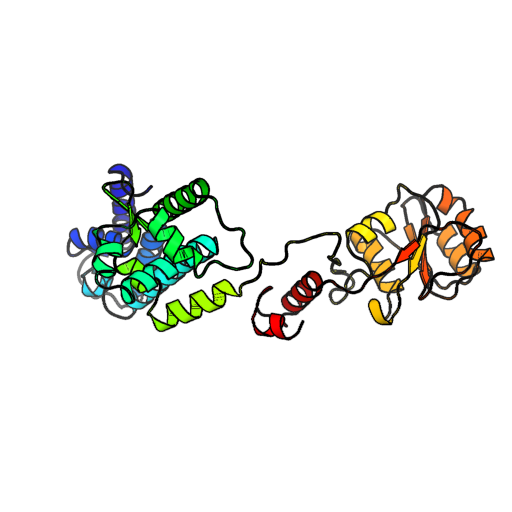3.25 294 ASP A O 1
ATOM 2298 N N . PRO A 1 295 ? 5.494 -0.028 -35.269 1.00 84.12 295 PRO A N 1
ATOM 2299 C CA . PRO A 1 295 ? 6.625 0.560 -34.564 1.00 84.12 295 PRO A CA 1
ATOM 2300 C C . PRO A 1 295 ? 7.392 -0.471 -33.729 1.00 84.12 295 PRO A C 1
ATOM 2302 O O . PRO A 1 295 ? 6.825 -1.164 -32.883 1.00 84.12 295 PRO A O 1
ATOM 2305 N N . GLN A 1 296 ? 8.704 -0.555 -33.944 1.00 93.00 296 GLN A N 1
ATOM 2306 C CA . GLN A 1 296 ? 9.576 -1.505 -33.260 1.00 93.00 296 GLN A CA 1
ATOM 2307 C C . GLN A 1 296 ? 10.639 -0.794 -32.418 1.00 93.00 296 GLN A C 1
ATOM 2309 O O . GLN A 1 296 ? 11.399 0.025 -32.923 1.00 93.00 296 GLN A O 1
ATOM 2314 N N . VAL A 1 297 ? 10.769 -1.167 -31.144 1.00 96.69 297 VAL A N 1
ATOM 2315 C CA . VAL A 1 297 ? 11.944 -0.822 -30.334 1.00 96.69 297 VAL A CA 1
ATOM 2316 C C . VAL A 1 297 ? 13.114 -1.748 -30.679 1.00 96.69 297 VAL A C 1
ATOM 2318 O O . VAL A 1 297 ? 12.974 -2.977 -30.690 1.00 96.69 297 VAL A O 1
ATOM 2321 N N . LEU A 1 298 ? 14.274 -1.149 -30.947 1.00 97.12 298 LEU A N 1
ATOM 2322 C CA . LEU A 1 298 ? 15.538 -1.838 -31.196 1.00 97.12 298 LEU A CA 1
ATOM 2323 C C . LEU A 1 298 ? 16.521 -1.502 -30.076 1.00 97.12 298 LEU A C 1
ATOM 2325 O O . LEU A 1 298 ? 17.110 -0.425 -30.066 1.00 97.12 298 LEU A O 1
ATOM 2329 N N . VAL A 1 299 ? 16.707 -2.427 -29.139 1.00 98.12 299 VAL A N 1
ATOM 2330 C CA . VAL A 1 299 ? 17.686 -2.279 -28.060 1.00 98.12 299 VAL A CA 1
ATOM 2331 C C . VAL A 1 299 ? 19.054 -2.737 -28.557 1.00 98.12 299 VAL A C 1
ATOM 2333 O O . VAL A 1 299 ? 19.204 -3.862 -29.034 1.00 98.12 299 VAL A O 1
ATOM 2336 N N . ILE A 1 300 ? 20.045 -1.860 -28.458 1.00 98.19 300 ILE A N 1
ATOM 2337 C CA . ILE A 1 300 ? 21.431 -2.109 -28.853 1.00 98.19 300 ILE A CA 1
ATOM 2338 C C . ILE A 1 300 ? 22.252 -2.246 -27.578 1.00 98.19 300 ILE A C 1
ATOM 2340 O O . ILE A 1 300 ? 22.292 -1.318 -26.773 1.00 98.19 300 ILE A O 1
ATOM 2344 N N . ASP A 1 301 ? 22.897 -3.394 -27.408 1.00 96.69 301 ASP A N 1
ATOM 2345 C CA . ASP A 1 301 ? 23.701 -3.705 -26.230 1.00 96.69 301 ASP A CA 1
ATOM 2346 C C . ASP A 1 301 ? 25.166 -3.890 -26.611 1.00 96.69 301 ASP A C 1
ATOM 2348 O O . ASP A 1 301 ? 25.494 -4.726 -27.455 1.00 96.69 301 ASP A O 1
ATOM 2352 N N . GLY A 1 302 ? 26.039 -3.084 -26.012 1.00 93.31 302 GLY A N 1
ATOM 2353 C CA . GLY A 1 302 ? 27.482 -3.131 -26.218 1.00 93.31 302 GLY A CA 1
ATOM 2354 C C . GLY A 1 302 ? 28.116 -1.764 -26.508 1.00 93.31 302 GLY A C 1
ATOM 2355 O O . GLY A 1 302 ? 27.449 -0.727 -26.452 1.00 93.31 302 GLY A O 1
ATOM 2356 N N . PRO A 1 303 ? 29.428 -1.737 -26.814 1.00 94.12 303 PRO A N 1
ATOM 2357 C CA . PRO A 1 303 ? 30.220 -0.510 -26.833 1.00 94.12 303 PRO A CA 1
ATOM 2358 C C . PRO A 1 303 ? 29.702 0.531 -27.826 1.00 94.12 303 PRO A C 1
ATOM 2360 O O . PRO A 1 303 ? 29.371 0.209 -28.970 1.00 94.12 303 PRO A O 1
ATOM 2363 N N . TRP A 1 304 ? 29.715 1.793 -27.393 1.00 95.12 304 TRP A N 1
ATOM 2364 C CA . TRP A 1 304 ? 29.339 2.941 -28.212 1.00 95.12 304 TRP A CA 1
ATOM 2365 C C . TRP A 1 304 ? 30.257 3.118 -29.425 1.00 95.12 304 TRP A C 1
ATOM 2367 O O . TRP A 1 304 ? 31.482 3.020 -29.320 1.00 95.12 304 TRP A O 1
ATOM 2377 N N . LYS A 1 305 ? 29.657 3.449 -30.573 1.00 93.69 305 LYS A N 1
ATOM 2378 C CA . LYS A 1 305 ? 30.363 3.857 -31.794 1.00 93.69 305 LYS A CA 1
ATOM 2379 C C . LYS A 1 305 ? 29.659 5.055 -32.417 1.00 93.69 305 LYS A C 1
ATOM 2381 O O . LYS A 1 305 ? 28.584 4.907 -32.995 1.00 93.69 305 LYS A O 1
ATOM 2386 N N . ASP A 1 306 ? 30.293 6.221 -32.347 1.00 92.44 306 ASP A N 1
ATOM 2387 C CA . ASP A 1 306 ? 29.703 7.490 -32.793 1.00 92.44 306 ASP A CA 1
ATOM 2388 C C . ASP A 1 306 ? 29.330 7.490 -34.289 1.00 92.44 306 ASP A C 1
ATOM 2390 O O . ASP A 1 306 ? 28.251 7.945 -34.669 1.00 92.44 306 ASP A O 1
ATOM 2394 N N . SER A 1 307 ? 30.155 6.866 -35.139 1.00 92.06 307 SER A N 1
ATOM 2395 C CA . SER A 1 307 ? 29.868 6.713 -36.573 1.00 92.06 307 SER A CA 1
ATOM 2396 C C . SER A 1 307 ? 28.598 5.898 -36.832 1.00 92.06 307 SER A C 1
ATOM 2398 O O . SER A 1 307 ? 27.770 6.271 -37.663 1.00 92.06 307 SER A O 1
ATOM 2400 N N . THR A 1 308 ? 28.425 4.796 -36.099 1.00 94.06 308 THR A N 1
ATOM 2401 C CA . THR A 1 308 ? 27.262 3.913 -36.214 1.00 94.06 308 THR A CA 1
ATOM 2402 C C . THR A 1 308 ? 26.012 4.596 -35.662 1.00 94.06 308 THR A C 1
ATOM 2404 O O . THR A 1 308 ? 24.965 4.540 -36.300 1.00 94.06 308 THR A O 1
ATOM 2407 N N . ALA A 1 309 ? 26.121 5.293 -34.528 1.00 94.00 309 ALA A N 1
ATOM 2408 C CA . ALA A 1 309 ? 25.037 6.081 -33.944 1.00 94.00 309 ALA A CA 1
ATOM 2409 C C . ALA A 1 309 ? 24.563 7.205 -34.881 1.00 94.00 309 ALA A C 1
ATOM 2411 O O . ALA A 1 309 ? 23.365 7.358 -35.119 1.00 94.00 309 ALA A O 1
ATOM 2412 N N . THR A 1 310 ? 25.503 7.929 -35.493 1.00 92.94 310 THR A N 1
ATOM 2413 C CA . THR A 1 310 ? 25.215 8.989 -36.469 1.00 92.94 310 THR A CA 1
ATOM 2414 C C . THR A 1 310 ? 24.559 8.440 -37.739 1.00 92.94 310 THR A C 1
ATOM 2416 O O . THR A 1 310 ? 23.649 9.055 -38.293 1.00 92.94 310 THR A O 1
ATOM 2419 N N . ALA A 1 311 ? 24.991 7.271 -38.222 1.00 92.00 311 ALA A N 1
ATOM 2420 C CA . ALA A 1 311 ? 24.347 6.616 -39.360 1.00 92.00 311 ALA A CA 1
ATOM 2421 C C . ALA A 1 311 ? 22.929 6.130 -39.012 1.00 92.00 311 ALA A C 1
ATOM 2423 O O . ALA A 1 311 ? 22.007 6.269 -39.817 1.00 92.00 311 ALA A O 1
ATOM 2424 N N . LEU A 1 312 ? 22.752 5.592 -37.804 1.00 93.06 312 LEU A N 1
ATOM 2425 C CA . LEU A 1 312 ? 21.483 5.086 -37.290 1.00 93.06 312 LEU A CA 1
ATOM 2426 C C . LEU A 1 312 ? 20.443 6.198 -37.125 1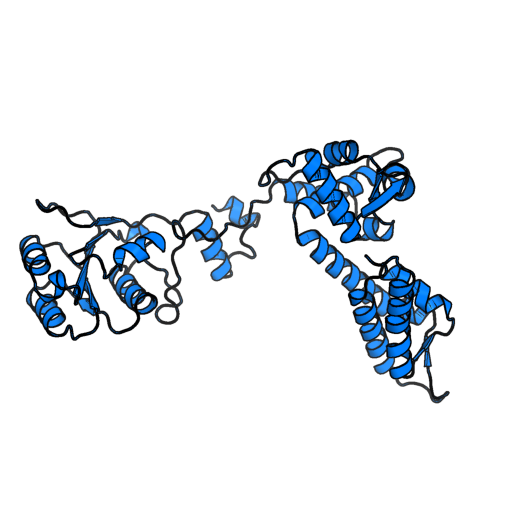.00 93.06 312 LEU A C 1
ATOM 2428 O O . LEU A 1 312 ? 19.304 6.026 -37.552 1.00 93.06 312 LEU A O 1
ATOM 2432 N N . SER A 1 313 ? 20.827 7.355 -36.580 1.00 91.88 313 SER A N 1
ATOM 2433 C CA . SER A 1 313 ? 19.910 8.489 -36.399 1.00 91.88 313 SER A CA 1
ATOM 2434 C C . SER A 1 313 ? 19.390 9.066 -37.718 1.00 91.88 313 SER A C 1
ATOM 2436 O O . SER A 1 313 ? 18.289 9.606 -37.771 1.00 91.88 313 SER A O 1
ATOM 2438 N N . ARG A 1 314 ? 20.162 8.913 -38.800 1.00 92.81 314 ARG A N 1
ATOM 2439 C CA . ARG A 1 314 ? 19.798 9.352 -40.154 1.00 92.81 314 ARG A CA 1
ATOM 2440 C C . ARG A 1 314 ? 19.006 8.305 -40.937 1.00 92.81 314 ARG A C 1
ATOM 2442 O O . ARG A 1 314 ? 18.613 8.558 -42.076 1.00 92.81 314 ARG A O 1
ATOM 2449 N N . HIS A 1 315 ? 18.790 7.119 -40.370 1.00 93.19 315 HIS A N 1
ATOM 2450 C CA . HIS A 1 315 ? 18.120 6.038 -41.074 1.00 93.19 315 HIS A CA 1
ATOM 2451 C C . HIS A 1 315 ? 16.623 6.350 -41.276 1.00 93.19 315 HIS A C 1
ATOM 2453 O O . HIS A 1 315 ? 15.955 6.747 -40.317 1.00 93.19 315 HIS A O 1
ATOM 2459 N N . PRO A 1 316 ? 16.038 6.107 -42.470 1.00 91.75 316 PRO A N 1
ATOM 2460 C CA . PRO A 1 316 ? 14.640 6.448 -42.742 1.00 91.75 316 PRO A CA 1
ATOM 2461 C C . PRO A 1 316 ? 13.638 5.831 -41.761 1.00 91.75 316 PRO A C 1
ATOM 2463 O O . PRO A 1 316 ? 12.697 6.502 -41.356 1.00 91.75 316 PRO A O 1
ATOM 2466 N N . ALA A 1 317 ? 13.848 4.578 -41.339 1.00 92.06 317 ALA A N 1
ATOM 2467 C CA . ALA A 1 317 ? 12.968 3.927 -40.362 1.00 92.06 317 ALA A CA 1
ATOM 2468 C C . ALA A 1 317 ? 12.986 4.614 -38.984 1.00 92.06 317 ALA A C 1
ATOM 2470 O O . ALA A 1 317 ? 11.975 4.594 -38.291 1.00 92.06 317 ALA A O 1
ATOM 2471 N N . VAL A 1 318 ? 14.106 5.241 -38.610 1.00 93.44 318 VAL A N 1
ATOM 2472 C CA . VAL A 1 318 ? 14.265 5.946 -37.331 1.00 93.44 318 VAL A CA 1
ATOM 2473 C C . VAL A 1 318 ? 13.629 7.327 -37.404 1.00 93.44 318 VAL A C 1
ATOM 2475 O O . VAL A 1 318 ? 12.800 7.661 -36.567 1.00 93.44 318 VAL A O 1
ATOM 2478 N N . ILE A 1 319 ? 13.929 8.092 -38.459 1.00 91.69 319 ILE A N 1
ATOM 2479 C CA . ILE A 1 319 ? 13.352 9.429 -38.687 1.00 91.69 319 ILE A CA 1
ATOM 2480 C C . ILE A 1 319 ? 11.821 9.366 -38.802 1.00 91.69 319 ILE A C 1
ATOM 2482 O O . ILE A 1 319 ? 11.122 10.250 -38.321 1.00 91.69 319 ILE A O 1
ATOM 2486 N N . GLN A 1 320 ? 11.292 8.315 -39.432 1.00 89.69 320 GLN A N 1
ATOM 2487 C CA . GLN A 1 320 ? 9.850 8.114 -39.613 1.00 89.69 320 GLN A CA 1
ATOM 2488 C C . GLN A 1 320 ? 9.151 7.521 -38.377 1.00 89.69 320 GLN A C 1
ATOM 2490 O O . GLN A 1 320 ? 7.956 7.252 -38.449 1.00 89.69 320 GLN A O 1
ATOM 2495 N N . GLY A 1 321 ? 9.873 7.246 -37.283 1.00 88.31 321 GLY A N 1
ATOM 2496 C CA . GLY A 1 321 ? 9.303 6.650 -36.067 1.00 88.31 321 GLY A CA 1
ATOM 2497 C C . GLY A 1 321 ? 8.869 5.184 -36.204 1.00 88.31 321 GLY A C 1
ATOM 2498 O O . GLY A 1 321 ? 8.198 4.656 -35.323 1.00 88.31 321 GLY A O 1
ATOM 2499 N N . ARG A 1 322 ? 9.253 4.496 -37.289 1.00 90.12 322 ARG A N 1
ATOM 2500 C CA . ARG A 1 322 ? 8.973 3.058 -37.481 1.00 90.12 322 ARG A CA 1
ATOM 2501 C C . ARG A 1 322 ? 9.884 2.171 -36.638 1.00 90.12 322 ARG A C 1
ATOM 2503 O O . ARG A 1 322 ? 9.502 1.069 -36.263 1.00 90.12 322 ARG A O 1
ATOM 2510 N N . CYS A 1 323 ? 11.090 2.644 -36.349 1.00 94.06 323 CYS A N 1
ATOM 2511 C CA . CYS A 1 323 ? 12.020 1.999 -35.441 1.00 94.06 323 CYS A CA 1
ATOM 2512 C C . CYS A 1 323 ? 12.493 3.010 -34.403 1.00 94.06 323 CYS A C 1
ATOM 2514 O O . CYS A 1 323 ? 12.988 4.073 -34.769 1.00 94.06 323 CYS A O 1
ATOM 2516 N N . LEU A 1 324 ? 12.411 2.649 -33.126 1.00 96.31 324 LEU A N 1
ATOM 2517 C CA . LEU A 1 324 ? 12.954 3.426 -32.023 1.00 96.31 324 LEU A CA 1
ATOM 2518 C C . LEU A 1 324 ? 14.217 2.736 -31.484 1.00 96.31 324 LEU A C 1
ATOM 2520 O O . LEU A 1 324 ? 14.112 1.782 -30.706 1.00 96.31 324 LEU A O 1
ATOM 2524 N N . PRO A 1 325 ? 15.415 3.151 -31.922 1.00 97.19 325 PRO A N 1
ATOM 2525 C CA . PRO A 1 325 ? 16.650 2.593 -31.409 1.00 97.19 325 PRO A CA 1
ATOM 2526 C C . PRO A 1 325 ? 16.987 3.157 -30.028 1.00 97.19 325 PRO A C 1
ATOM 2528 O O . PRO A 1 325 ? 16.984 4.372 -29.816 1.00 97.19 325 PRO A O 1
ATOM 2531 N N . ILE A 1 326 ? 17.336 2.259 -29.111 1.00 98.19 326 ILE A N 1
ATOM 2532 C CA . ILE A 1 326 ? 17.798 2.588 -27.766 1.00 98.19 326 ILE A CA 1
ATOM 2533 C C . ILE A 1 326 ? 19.148 1.917 -27.540 1.00 98.19 326 ILE A C 1
ATOM 2535 O O . ILE A 1 326 ? 19.246 0.693 -27.569 1.00 98.19 326 ILE A O 1
ATOM 2539 N N . TRP A 1 327 ? 20.187 2.712 -27.306 1.00 98.06 327 TRP A N 1
ATOM 2540 C CA . TRP A 1 327 ? 21.528 2.209 -27.031 1.00 98.06 327 TRP A CA 1
ATOM 2541 C C . TRP A 1 327 ? 21.764 2.111 -25.525 1.00 98.06 327 TRP A C 1
ATOM 2543 O O . TRP A 1 327 ? 21.793 3.131 -24.837 1.00 98.06 327 TRP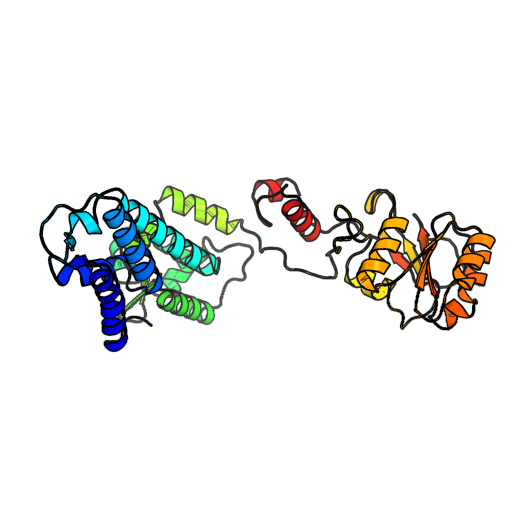 A O 1
ATOM 2553 N N . CYS A 1 328 ? 21.932 0.893 -25.018 1.00 97.69 328 CYS A N 1
ATOM 2554 C CA . CYS A 1 328 ? 22.223 0.621 -23.615 1.00 97.69 328 CYS A CA 1
ATOM 2555 C C . CYS A 1 328 ? 23.727 0.726 -23.346 1.00 97.69 328 CYS A C 1
ATOM 2557 O O . CYS A 1 328 ? 24.527 0.088 -24.028 1.00 97.69 328 CYS A O 1
ATOM 2559 N N . LEU A 1 329 ? 24.107 1.541 -22.363 1.00 96.81 329 LEU A N 1
ATOM 2560 C CA . LEU A 1 329 ? 25.498 1.804 -21.990 1.00 96.81 329 LEU A CA 1
ATOM 2561 C C . LEU A 1 329 ? 25.637 1.901 -20.468 1.00 96.81 329 LEU A C 1
ATOM 2563 O O . LEU A 1 329 ? 24.709 2.318 -19.781 1.00 96.81 329 LEU A O 1
ATOM 2567 N N . GLU A 1 330 ? 26.819 1.596 -19.934 1.00 94.69 330 GLU A N 1
ATOM 2568 C CA . GLU A 1 330 ? 27.116 1.830 -18.511 1.00 94.69 330 GLU A CA 1
ATOM 2569 C C . GLU A 1 330 ? 27.421 3.300 -18.204 1.00 94.69 330 GLU A C 1
ATOM 2571 O O . GLU A 1 330 ? 27.100 3.804 -17.129 1.00 94.69 330 GLU A O 1
ATOM 2576 N N . PHE A 1 331 ? 28.022 4.010 -19.160 1.00 93.62 331 PHE A N 1
ATOM 2577 C CA . PHE A 1 331 ? 28.464 5.392 -18.999 1.00 93.62 331 PHE A CA 1
ATOM 2578 C C . PHE A 1 331 ? 28.027 6.236 -20.191 1.00 93.62 331 PHE A C 1
ATOM 2580 O O . PHE A 1 331 ? 27.862 5.731 -21.303 1.00 93.62 331 PHE A O 1
ATOM 2587 N N . LEU A 1 332 ? 27.851 7.539 -19.956 1.00 92.94 332 LEU A N 1
ATOM 2588 C CA . LEU A 1 332 ? 27.535 8.475 -21.031 1.00 92.94 332 LEU A CA 1
ATOM 2589 C C . LEU A 1 332 ? 28.695 8.498 -22.044 1.00 92.94 332 LEU A C 1
ATOM 2591 O O . LEU A 1 332 ? 29.832 8.744 -21.632 1.00 92.94 332 LEU A O 1
ATOM 2595 N N . PRO A 1 333 ? 28.434 8.281 -23.343 1.00 91.44 333 PRO A N 1
ATOM 2596 C CA . PRO A 1 333 ? 29.478 8.353 -24.347 1.00 91.44 333 PRO A CA 1
ATOM 2597 C C . PRO A 1 333 ? 29.864 9.806 -24.629 1.00 91.44 333 PRO A C 1
ATOM 2599 O O . PRO A 1 333 ? 29.048 10.722 -24.527 1.00 91.44 333 PRO A O 1
ATOM 2602 N N . THR A 1 334 ? 31.109 10.022 -25.042 1.00 86.44 334 THR A N 1
ATOM 2603 C CA . THR A 1 334 ? 31.528 11.304 -25.614 1.00 86.44 334 THR A CA 1
ATOM 2604 C C . THR A 1 334 ? 31.021 11.389 -27.054 1.00 86.44 334 THR A C 1
ATOM 2606 O O . THR A 1 334 ? 31.363 10.540 -27.877 1.00 86.44 334 THR A O 1
ATOM 2609 N N . SER A 1 335 ? 30.202 12.393 -27.355 1.00 82.44 335 SER A N 1
ATOM 2610 C CA . SER A 1 335 ? 29.686 12.676 -28.697 1.00 82.44 335 SER A CA 1
ATOM 2611 C C . SER A 1 335 ? 29.505 14.185 -28.859 1.00 82.44 335 SER A C 1
ATOM 2613 O O . SER A 1 335 ? 29.261 14.888 -27.880 1.00 82.44 335 SER A O 1
ATOM 2615 N N . GLU A 1 336 ? 29.638 14.681 -30.088 1.00 76.69 336 GLU A N 1
ATOM 2616 C CA . GLU A 1 336 ? 29.357 16.083 -30.436 1.00 76.69 336 GLU A CA 1
ATOM 2617 C C . GLU A 1 336 ? 27.856 16.342 -30.661 1.00 76.69 336 GLU A C 1
ATOM 2619 O O . GLU A 1 336 ? 27.434 17.492 -30.768 1.00 76.69 336 GLU A O 1
ATOM 2624 N N . HIS A 1 337 ? 27.046 15.281 -30.743 1.00 82.00 337 HIS A N 1
ATOM 2625 C CA . HIS A 1 337 ? 25.606 15.364 -30.965 1.00 82.00 337 HIS A CA 1
ATOM 2626 C C . HIS A 1 337 ? 24.839 15.348 -29.639 1.00 82.00 337 HIS A C 1
ATOM 2628 O O . HIS A 1 337 ? 25.175 14.597 -28.720 1.00 82.00 337 HIS A O 1
ATOM 2634 N N . ASP A 1 338 ? 23.770 16.141 -29.576 1.00 85.25 338 ASP A N 1
ATOM 2635 C CA . ASP A 1 338 ? 22.848 16.168 -28.441 1.00 85.25 338 ASP A CA 1
ATOM 2636 C C . ASP A 1 338 ? 21.818 15.039 -28.591 1.00 85.25 338 ASP A C 1
ATOM 2638 O O . ASP A 1 338 ? 20.839 15.148 -29.332 1.00 85.25 338 ASP A O 1
ATOM 2642 N N . TRP A 1 339 ? 22.113 13.895 -27.973 1.00 90.69 339 TRP A N 1
ATOM 2643 C CA . TRP A 1 339 ? 21.237 12.725 -27.971 1.00 90.69 339 TRP A CA 1
ATOM 2644 C C . TRP A 1 339 ? 20.281 12.763 -26.780 1.00 90.69 339 TRP A C 1
ATOM 2646 O O . TRP A 1 339 ? 20.646 13.193 -25.689 1.00 90.69 339 TRP A O 1
ATOM 2656 N N . GLU A 1 340 ? 19.089 12.195 -26.946 1.00 95.00 340 GLU A N 1
ATOM 2657 C CA . GLU A 1 340 ? 18.162 11.985 -25.833 1.00 95.00 340 GLU A CA 1
ATOM 2658 C C . GLU A 1 340 ? 18.718 10.928 -24.868 1.00 95.00 340 GLU A C 1
ATOM 2660 O O . GLU A 1 340 ? 18.838 9.751 -25.219 1.00 95.00 340 GLU A O 1
ATOM 2665 N N . VAL A 1 341 ? 19.060 11.342 -23.645 1.00 96.25 341 VAL A N 1
ATOM 2666 C CA . VAL A 1 341 ? 19.705 10.491 -22.635 1.00 96.25 341 VAL A CA 1
ATOM 2667 C C . VAL A 1 341 ? 18.769 10.226 -21.460 1.00 96.25 341 VAL A C 1
ATOM 2669 O O . VAL A 1 341 ? 18.252 11.141 -20.820 1.00 96.25 341 VAL A O 1
ATOM 2672 N N . TYR A 1 342 ? 18.654 8.952 -21.101 1.00 97.44 342 TYR A N 1
ATOM 2673 C CA . TYR A 1 342 ? 17.889 8.448 -19.967 1.00 97.44 342 TYR A CA 1
ATOM 2674 C C . TYR A 1 342 ? 18.832 7.726 -19.014 1.00 97.44 342 TYR A C 1
ATOM 2676 O O . TYR A 1 342 ? 19.625 6.892 -19.444 1.00 97.44 342 TYR A O 1
ATOM 2684 N N . ARG A 1 343 ? 18.782 8.050 -17.720 1.00 96.50 343 ARG A N 1
ATOM 2685 C CA . ARG A 1 343 ? 19.700 7.499 -16.713 1.00 96.50 343 ARG A CA 1
ATOM 2686 C C . ARG A 1 343 ? 18.931 6.707 -15.675 1.00 96.50 343 ARG A C 1
ATOM 2688 O O . ARG A 1 343 ? 17.959 7.217 -15.124 1.00 96.50 343 ARG A O 1
ATOM 2695 N N . ALA A 1 344 ? 19.367 5.477 -15.432 1.00 95.00 344 ALA A N 1
ATOM 2696 C CA . ALA A 1 344 ? 18.830 4.667 -14.358 1.00 95.00 344 ALA A CA 1
ATOM 2697 C C . ALA A 1 344 ? 19.254 5.269 -13.015 1.00 95.00 344 ALA A C 1
ATOM 2699 O O . ALA A 1 344 ? 20.379 5.752 -12.860 1.00 95.00 344 ALA A O 1
ATOM 2700 N N . SER A 1 345 ? 18.340 5.235 -12.056 1.00 91.94 345 SER A N 1
ATOM 2701 C CA . SER A 1 345 ? 18.565 5.625 -10.670 1.00 91.94 345 SER A CA 1
ATOM 2702 C C . SER A 1 345 ? 18.406 4.410 -9.766 1.00 91.94 345 SER A C 1
ATOM 2704 O O . SER A 1 345 ? 17.796 3.410 -10.147 1.00 91.94 345 SER A O 1
ATOM 2706 N N . THR A 1 346 ? 18.948 4.500 -8.556 1.00 92.25 346 THR A N 1
ATOM 2707 C CA . THR A 1 346 ? 18.636 3.541 -7.496 1.00 92.25 346 THR A CA 1
ATOM 2708 C C . THR A 1 346 ? 17.147 3.591 -7.166 1.00 92.25 346 THR A C 1
ATOM 2710 O O . THR A 1 346 ? 16.493 4.618 -7.368 1.00 92.25 346 THR A O 1
ATOM 2713 N N . TRP A 1 347 ? 16.614 2.489 -6.646 1.00 92.00 347 TRP A N 1
ATOM 2714 C CA . TRP A 1 347 ? 15.245 2.465 -6.139 1.00 92.00 347 TRP A CA 1
ATOM 2715 C C . TRP A 1 347 ? 15.079 3.430 -4.968 1.00 92.00 347 TRP A C 1
ATOM 2717 O O . TRP A 1 347 ? 15.985 3.574 -4.143 1.00 92.00 347 TRP A O 1
ATOM 2727 N N . SER A 1 348 ? 13.916 4.079 -4.908 1.00 89.56 348 SER A N 1
ATOM 2728 C CA . SER A 1 348 ? 13.496 4.784 -3.704 1.00 89.56 348 SER A CA 1
ATOM 2729 C C . SER A 1 348 ? 13.162 3.783 -2.598 1.00 89.56 348 SER A C 1
ATOM 2731 O O . SER A 1 348 ? 12.944 2.591 -2.843 1.00 89.56 348 SER A O 1
ATOM 2733 N N . GLU A 1 349 ? 13.087 4.279 -1.369 1.00 87.44 349 GLU A N 1
ATOM 2734 C CA . GLU A 1 349 ? 12.652 3.485 -0.224 1.00 87.44 349 GLU A CA 1
ATOM 2735 C C . GLU A 1 349 ? 11.239 2.914 -0.435 1.00 87.44 349 GLU A C 1
ATOM 2737 O O . GLU A 1 349 ? 10.991 1.734 -0.180 1.00 87.44 349 GLU A O 1
ATOM 2742 N N . ALA A 1 350 ? 10.334 3.718 -1.003 1.00 84.88 350 ALA A N 1
ATOM 2743 C CA . ALA A 1 350 ? 8.989 3.290 -1.367 1.00 84.88 350 ALA A CA 1
ATOM 2744 C C . ALA A 1 350 ? 9.017 2.115 -2.357 1.00 84.88 350 ALA A C 1
ATOM 2746 O O . ALA A 1 350 ? 8.370 1.092 -2.125 1.00 84.88 350 ALA A O 1
ATOM 2747 N N . MET A 1 351 ? 9.811 2.218 -3.428 1.00 89.75 351 MET A N 1
ATOM 2748 C CA . MET A 1 351 ? 9.949 1.144 -4.414 1.00 89.75 351 MET A CA 1
ATOM 2749 C C . MET A 1 351 ? 10.507 -0.146 -3.787 1.00 89.75 351 MET A C 1
ATOM 2751 O O . MET A 1 351 ? 10.028 -1.241 -4.094 1.00 89.75 351 MET A O 1
ATOM 2755 N N . LEU A 1 352 ? 11.482 -0.032 -2.878 1.00 89.44 352 LEU A N 1
ATOM 2756 C CA . LEU A 1 352 ? 12.057 -1.181 -2.177 1.00 89.44 352 LEU A CA 1
ATOM 2757 C C . LEU A 1 352 ? 11.030 -1.873 -1.269 1.00 89.44 352 LEU A C 1
ATOM 2759 O O . LEU A 1 352 ? 10.915 -3.098 -1.315 1.00 89.44 352 LEU A O 1
ATOM 2763 N N . ARG A 1 353 ? 10.237 -1.112 -0.505 1.00 87.62 353 ARG A N 1
ATOM 2764 C CA . ARG A 1 353 ? 9.150 -1.651 0.336 1.00 87.62 353 ARG A CA 1
ATOM 2765 C C . ARG A 1 353 ? 8.117 -2.409 -0.492 1.00 87.62 353 ARG A C 1
ATOM 2767 O O . ARG A 1 353 ? 7.771 -3.544 -0.168 1.00 87.62 353 ARG A O 1
ATOM 2774 N N . HIS A 1 354 ? 7.677 -1.821 -1.605 1.00 85.31 354 HIS A N 1
ATOM 2775 C CA . HIS A 1 354 ? 6.751 -2.475 -2.537 1.00 85.31 354 HIS A CA 1
ATOM 2776 C C . HIS A 1 354 ? 7.327 -3.769 -3.108 1.00 85.31 354 HIS A C 1
ATOM 2778 O O . HIS A 1 354 ? 6.629 -4.782 -3.187 1.00 85.31 354 HIS A O 1
ATOM 2784 N N . TRP A 1 355 ? 8.614 -3.770 -3.457 1.00 88.62 355 TRP A N 1
ATOM 2785 C CA . TRP A 1 355 ? 9.289 -4.979 -3.914 1.00 88.62 355 TRP A CA 1
ATOM 2786 C C . TRP A 1 355 ? 9.346 -6.058 -2.823 1.00 88.62 355 TRP A C 1
ATOM 2788 O O . TRP A 1 355 ? 8.991 -7.201 -3.106 1.00 88.62 355 TRP A O 1
ATOM 2798 N N . LEU A 1 356 ? 9.723 -5.717 -1.586 1.00 89.00 356 LEU A N 1
ATOM 2799 C CA . LEU A 1 356 ? 9.796 -6.667 -0.468 1.00 89.00 356 LEU A CA 1
ATOM 2800 C C . LEU A 1 356 ? 8.443 -7.333 -0.192 1.00 89.00 356 LEU A C 1
ATOM 2802 O O . LEU A 1 356 ? 8.381 -8.557 -0.062 1.00 89.00 356 LEU A O 1
ATOM 2806 N N . VAL A 1 357 ? 7.358 -6.555 -0.168 1.00 85.94 357 VAL A N 1
ATOM 2807 C CA . VAL A 1 357 ? 5.998 -7.083 0.018 1.00 85.94 357 VAL A CA 1
ATOM 2808 C C . VAL A 1 357 ? 5.589 -7.983 -1.143 1.00 85.94 357 VAL A C 1
ATOM 2810 O O . VAL A 1 357 ? 5.103 -9.090 -0.917 1.00 85.94 357 VAL A O 1
ATOM 2813 N N . GLU A 1 358 ? 5.830 -7.571 -2.392 1.00 85.12 358 GLU A N 1
ATOM 2814 C CA . GLU A 1 358 ? 5.511 -8.403 -3.561 1.00 85.12 358 GLU A CA 1
ATOM 2815 C C . GLU A 1 358 ? 6.278 -9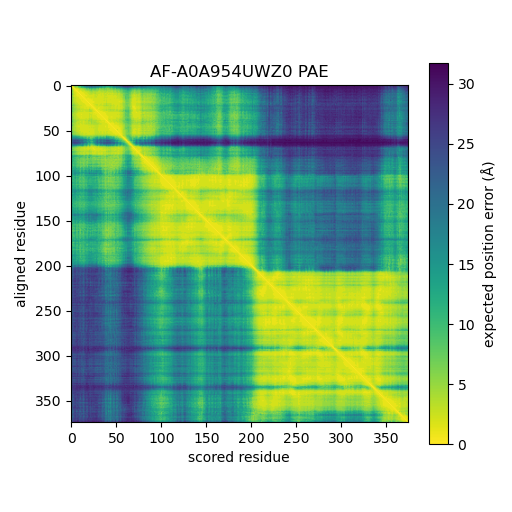.735 -3.548 1.00 85.12 358 GLU A C 1
ATOM 2817 O O . GLU A 1 358 ? 5.758 -10.758 -4.001 1.00 85.12 358 GLU A O 1
ATOM 2822 N N . ARG A 1 359 ? 7.502 -9.741 -3.009 1.00 87.44 359 ARG A N 1
ATOM 2823 C CA . ARG A 1 359 ? 8.315 -10.950 -2.833 1.00 87.44 359 ARG A CA 1
ATOM 2824 C C . ARG A 1 359 ? 7.927 -11.790 -1.615 1.00 87.44 359 ARG A C 1
ATOM 2826 O O . ARG A 1 359 ? 8.502 -12.861 -1.435 1.00 87.44 359 ARG A O 1
ATOM 2833 N N . GLY A 1 360 ? 6.980 -11.333 -0.795 1.00 86.00 360 GLY A N 1
ATOM 2834 C CA . GLY A 1 360 ? 6.631 -11.973 0.474 1.00 86.00 360 GLY A CA 1
ATOM 2835 C C . GLY A 1 360 ? 7.767 -11.936 1.501 1.00 86.00 360 GLY A C 1
ATOM 2836 O O . GLY A 1 360 ? 7.797 -12.772 2.399 1.00 86.00 360 GLY A O 1
ATOM 2837 N N . LEU A 1 361 ? 8.716 -11.008 1.343 1.00 86.19 361 LEU A N 1
ATOM 2838 C CA . LEU A 1 361 ? 9.840 -10.782 2.257 1.00 86.19 361 LEU A CA 1
ATOM 2839 C C . LEU A 1 361 ? 9.479 -9.808 3.385 1.00 86.19 361 LEU A C 1
ATOM 2841 O O . LEU A 1 361 ? 10.128 -9.825 4.424 1.00 86.19 361 LEU A O 1
ATOM 2845 N N . ALA A 1 362 ? 8.440 -8.997 3.183 1.00 84.44 362 ALA A N 1
ATOM 2846 C CA . ALA A 1 362 ? 7.814 -8.164 4.202 1.00 84.44 362 ALA A CA 1
ATOM 2847 C C . ALA A 1 362 ? 6.324 -8.515 4.309 1.00 84.44 362 ALA A C 1
ATOM 2849 O O . ALA A 1 362 ? 5.684 -8.883 3.320 1.00 84.44 362 ALA A O 1
ATOM 2850 N N . SER A 1 363 ? 5.774 -8.414 5.521 1.00 77.88 363 SER A N 1
ATOM 2851 C CA . SER A 1 363 ? 4.364 -8.740 5.787 1.00 77.88 363 SER A CA 1
ATOM 2852 C C . SER A 1 363 ? 3.400 -7.609 5.408 1.00 77.88 363 SER A C 1
ATOM 2854 O O . SER A 1 363 ? 2.228 -7.868 5.135 1.00 77.88 363 SER A O 1
ATOM 2856 N N . ALA A 1 364 ? 3.899 -6.372 5.363 1.00 79.12 364 ALA A N 1
ATOM 2857 C CA . ALA A 1 364 ? 3.174 -5.165 4.988 1.00 79.12 364 ALA A CA 1
ATOM 2858 C C . ALA A 1 364 ? 4.148 -4.115 4.428 1.00 79.12 364 ALA A C 1
ATOM 2860 O O . ALA A 1 364 ? 5.362 -4.271 4.532 1.00 79.12 364 ALA A O 1
ATOM 2861 N N . LEU A 1 365 ? 3.620 -3.044 3.824 1.00 77.44 365 LEU A N 1
ATOM 2862 C CA . LEU A 1 365 ? 4.443 -1.935 3.314 1.00 77.44 365 LEU A CA 1
ATOM 2863 C C . LEU A 1 365 ? 5.099 -1.116 4.434 1.00 77.44 365 LEU A C 1
ATOM 2865 O O . LEU A 1 365 ? 6.117 -0.471 4.199 1.00 77.44 365 LEU A O 1
ATOM 2869 N N . ASP A 1 366 ? 4.502 -1.133 5.624 1.00 75.75 366 ASP A N 1
ATOM 2870 C CA . ASP A 1 366 ? 5.062 -0.569 6.846 1.00 75.75 366 ASP A CA 1
ATOM 2871 C C . ASP A 1 366 ? 5.061 -1.649 7.931 1.00 75.75 366 ASP A C 1
ATOM 2873 O O . ASP A 1 366 ? 4.009 -2.071 8.419 1.00 75.75 366 ASP A O 1
ATOM 2877 N N . ASP A 1 367 ? 6.255 -2.101 8.299 1.00 78.06 367 ASP A N 1
ATOM 2878 C CA . ASP A 1 367 ? 6.488 -2.944 9.459 1.00 78.06 367 ASP A CA 1
ATOM 2879 C C . ASP A 1 367 ? 7.803 -2.545 10.146 1.00 78.06 367 ASP A C 1
ATOM 2881 O O . ASP A 1 367 ? 8.684 -1.911 9.559 1.00 78.06 367 ASP A O 1
ATOM 2885 N N . VAL A 1 368 ? 7.917 -2.893 11.428 1.00 70.94 368 VAL A N 1
ATOM 2886 C CA . VAL A 1 368 ? 9.032 -2.467 12.286 1.00 70.94 368 VAL A CA 1
ATOM 2887 C C . VAL A 1 368 ? 10.375 -3.036 11.820 1.00 70.94 368 VAL A C 1
ATOM 2889 O O . VAL A 1 368 ? 11.402 -2.384 12.005 1.00 70.94 368 VAL A O 1
ATOM 2892 N N . GLU A 1 369 ? 10.396 -4.246 11.256 1.00 75.88 369 GLU A N 1
ATOM 2893 C CA . GLU A 1 369 ? 11.636 -4.865 10.782 1.00 75.88 369 GLU A CA 1
ATOM 2894 C C . GLU A 1 369 ? 12.113 -4.177 9.505 1.00 75.88 369 GLU A C 1
ATOM 2896 O O . GLU A 1 369 ? 13.274 -3.772 9.431 1.00 75.88 369 GLU A O 1
ATOM 2901 N N . THR A 1 370 ? 11.200 -3.952 8.558 1.00 77.62 370 THR A N 1
ATOM 2902 C CA . THR A 1 370 ? 11.471 -3.230 7.313 1.00 77.62 370 THR A CA 1
ATOM 2903 C C . THR A 1 370 ? 11.980 -1.816 7.597 1.00 77.62 370 THR A C 1
ATOM 2905 O O . THR A 1 370 ? 13.041 -1.465 7.093 1.00 77.62 370 THR A O 1
ATOM 2908 N N . ARG A 1 371 ? 11.332 -1.050 8.491 1.00 75.25 371 ARG A N 1
ATOM 2909 C CA . ARG A 1 371 ? 11.770 0.305 8.901 1.00 75.25 371 ARG A CA 1
ATOM 2910 C C . ARG A 1 371 ? 13.158 0.375 9.540 1.00 75.25 371 ARG A C 1
ATOM 2912 O O . ARG A 1 371 ? 13.762 1.437 9.575 1.00 75.25 371 ARG A O 1
ATOM 2919 N N . ARG A 1 372 ? 13.646 -0.718 10.129 1.00 75.94 372 ARG A N 1
ATOM 2920 C CA . ARG A 1 372 ? 14.997 -0.772 10.716 1.00 75.94 372 ARG A CA 1
ATOM 2921 C C . ARG A 1 372 ? 16.066 -1.163 9.701 1.00 75.94 372 ARG A C 1
ATOM 2923 O O . ARG A 1 372 ? 17.247 -0.964 9.979 1.00 75.94 372 ARG A O 1
ATOM 2930 N N . ALA A 1 373 ? 15.668 -1.815 8.613 1.00 72.75 373 ALA A N 1
ATOM 2931 C CA . ALA A 1 373 ? 16.574 -2.407 7.638 1.00 72.75 373 ALA A CA 1
ATOM 2932 C C . ALA A 1 373 ? 16.914 -1.463 6.475 1.00 72.75 373 ALA A C 1
ATOM 2934 O O . ALA A 1 373 ? 17.983 -1.609 5.877 1.00 72.75 373 ALA A O 1
ATOM 2935 N N . ILE A 1 374 ? 16.006 -0.540 6.161 1.00 71.00 374 ILE A N 1
ATOM 2936 C CA . ILE A 1 374 ? 16.142 0.518 5.148 1.00 71.00 374 ILE A CA 1
ATOM 2937 C C . ILE A 1 374 ? 16.417 1.853 5.833 1.00 71.00 374 ILE A C 1
ATOM 2939 O O . ILE A 1 374 ? 17.189 2.639 5.240 1.00 71.00 374 ILE A O 1
#

Mean predicted aligned error: 12.98 Å

Solvent-accessible surface area (backbone atoms only — not comparable to full-atom values): 20906 Å² total; per-residue (Å²): 120,69,80,48,71,66,49,48,51,51,50,47,48,62,56,46,51,61,38,46,74,72,34,32,40,65,68,45,80,62,54,59,54,52,50,38,58,75,40,70,62,38,68,70,48,42,50,53,47,51,50,54,51,54,58,59,54,72,73,48,90,78,71,98,66,77,87,52,47,69,47,45,70,60,73,67,64,39,64,72,64,26,54,55,43,52,49,54,51,42,54,54,50,49,57,62,33,69,72,38,71,66,54,39,39,43,55,42,34,51,51,44,44,27,73,76,38,93,65,19,53,52,34,31,60,71,54,29,37,44,63,69,58,48,46,64,52,21,62,76,43,46,35,69,63,53,83,83,69,54,75,69,56,46,49,50,52,53,52,51,35,34,62,73,56,54,28,32,83,36,77,91,75,11,38,24,45,49,36,72,68,54,47,60,62,68,47,54,69,71,55,34,54,54,49,39,54,54,41,29,73,38,64,68,72,74,72,94,44,49,81,51,33,48,52,64,33,55,85,85,39,67,92,40,53,36,54,40,24,40,52,54,46,53,64,76,64,40,63,89,63,52,36,53,32,37,36,30,50,34,52,95,61,60,37,81,62,44,49,59,39,45,31,50,36,46,32,68,75,74,46,78,76,53,40,75,41,54,70,44,69,72,54,49,50,56,53,58,73,66,50,62,88,60,69,25,49,36,27,30,44,54,77,89,50,70,70,60,52,57,53,49,45,70,30,68,51,19,63,70,30,29,28,41,42,34,40,35,32,67,60,88,77,90,69,96,67,93,64,53,74,46,73,52,64,71,77,41,72,58,40,49,31,53,50,33,33,76,70,66,75,34,96,45,73,70,43,77,67,59,70,71,76,110

Secondary structure (DSSP, 8-state):
-TTSHHHHHHHHHHHHHHHHHTTEEESSHHHHHHHHHHTTT-HHHHHHHHHHHHHHHHTS---SS-SSEEE-HHHHHSSHHHHHHHHHHHHHHHHHHTT-HHHHHHHHHHHHHHHHSTTHHHIIIII-B-HHHHHHHHGGG--TTSPPPPHHHHHHHHHHHHHTTSEEEETTTEEEES-HHHHHHH--HHHHHHHHHHHHTPPPPPPP-TTT---EETTTEEEEE-SS-HHHHHHHT-TTS-S-EEEE--HHHH-TTHHHHHHHHHHHHH-S--EEE-S-HHHHHHHHHT--SS-EEEEEES---HHHHHHHHT-HHHHTTSEEEEEEESSPPP-SS--EEEE--PPPHHHHHHHHHHTTSSSSSS-HHHHHH-